Protein AF-A0A1I4IA47-F1 (afdb_monomer_lite)

Radius of gyration: 21.91 Å; chains: 1; bounding box: 51×60×51 Å

Secondary structure (DSSP, 8-state):
----HHHHHHHHHHHHHHHHHHHHHHHTTPPPPHHHHHHHHHHHHHHHHHHT--SSSHHHHHHHHHS---HHHHHHHHHHHHHHHTTSPPP-TTPPPEEEEEEE-SS-HHHHHHHHHHHGGGEEEEEEEESS--TT-EEEETTEEEEEEEGGG--TTS-SEEEEES-SS-HHHHHHHHHTTT--GGGEEEHHHHHSTT--HHHHHHHHHTT-EEEESSTHHHHHHHHTT----SS-SS-B--HHHHHHHHHS-HHHHT-SPPEEEEEEEETTTTEEEEEEEETTEEEE-TT-S-HHHHHHHHHHHHTT--TTSEEEEEE-S-HHHHHHHHTS--SEEEEEESS----TTEEE--TTTTT----HHHHHHHHHTTSS-SB-HHHHHHH----B--

pLDDT: mean 84.75, std 14.33, range [35.38, 98.62]

Sequence (394 aa):
MTIDNQFISNLVFQIFKLHYATENLLLSGQNVPIEYTNAIADAIELINETLNLQHTSDELILNLRSKPCSYALCSKIEYWEHNISAFLPAINKNCVKYKIALWIQGDDVQLAEFILNKISACIIDLIAISDTIDSQQSICINNMTVPFIPLNQLNSSMADYVILIKHDISYTESVKILEKKGFYEKNIISYKTICVPHFSFEKYKLLKESKLSILSLNCAGGIISHLFTLPFRSPFVNMFMNELDFLTLLEKNPMKSLSGELSLIDVGTNNNLGIDYPIFELNGFKIHMNHYSDFTYAKNKWYERMQRINWYNLLIIMYTDKKETLERFDKLPFAKKICFVPFESDLASAFSFNKNELSTTSKTWQVANSISMGKIALYDLWDILLYGKKTKLS

Structure (mmCIF, N/CA/C/O backbone):
data_AF-A0A1I4IA47-F1
#
_entry.id   AF-A0A1I4IA47-F1
#
loop_
_atom_site.group_PDB
_atom_site.id
_atom_site.type_symbol
_atom_site.label_atom_id
_atom_site.label_alt_id
_atom_site.label_comp_id
_atom_site.label_asym_id
_atom_site.label_entity_id
_atom_site.label_seq_id
_atom_site.pdbx_PDB_ins_code
_atom_site.Cartn_x
_atom_site.Cartn_y
_atom_site.Cartn_z
_atom_site.occupancy
_atom_site.B_iso_or_equiv
_atom_site.auth_seq_id
_atom_site.auth_comp_id
_atom_site.auth_asym_id
_atom_site.auth_atom_id
_atom_site.pdbx_PDB_model_num
ATOM 1 N N . MET A 1 1 ? 9.231 -37.526 -10.660 1.00 35.38 1 MET A N 1
ATOM 2 C CA . MET A 1 1 ? 8.543 -36.791 -9.584 1.00 35.38 1 MET A CA 1
ATOM 3 C C . MET A 1 1 ? 8.363 -35.380 -10.113 1.00 35.38 1 MET A C 1
ATOM 5 O O . MET A 1 1 ? 9.357 -34.704 -10.328 1.00 35.38 1 MET A O 1
ATOM 9 N N . THR A 1 2 ? 7.155 -35.005 -10.529 1.00 40.25 2 THR A N 1
ATOM 10 C CA . THR A 1 2 ? 6.871 -33.630 -10.964 1.00 40.25 2 THR A CA 1
ATOM 11 C C . THR A 1 2 ? 7.020 -32.740 -9.744 1.00 40.25 2 THR A C 1
ATOM 13 O O . THR A 1 2 ? 6.170 -32.776 -8.860 1.00 40.25 2 THR A O 1
ATOM 16 N N . ILE A 1 3 ? 8.141 -32.029 -9.671 1.00 51.78 3 ILE A N 1
ATOM 17 C CA . ILE A 1 3 ? 8.362 -30.953 -8.712 1.00 51.78 3 ILE A CA 1
ATOM 18 C C . ILE A 1 3 ? 7.166 -30.005 -8.838 1.00 51.78 3 ILE A C 1
ATOM 20 O O . ILE A 1 3 ? 6.826 -29.592 -9.952 1.00 51.78 3 ILE A O 1
ATOM 24 N N . ASP A 1 4 ? 6.480 -29.726 -7.728 1.00 63.34 4 ASP A N 1
ATOM 25 C CA . ASP A 1 4 ? 5.407 -28.736 -7.718 1.00 63.34 4 ASP A CA 1
ATOM 26 C C . ASP A 1 4 ? 6.042 -27.355 -7.897 1.00 63.34 4 ASP A C 1
ATOM 28 O O . ASP A 1 4 ? 6.454 -26.676 -6.958 1.00 63.34 4 ASP A O 1
ATOM 32 N N . ASN A 1 5 ? 6.184 -26.964 -9.158 1.00 57.88 5 ASN A N 1
ATOM 33 C CA . ASN A 1 5 ? 6.779 -25.699 -9.548 1.00 57.88 5 ASN A CA 1
ATOM 34 C C . ASN A 1 5 ? 6.058 -24.493 -8.922 1.00 57.88 5 ASN A C 1
ATOM 36 O O . ASN A 1 5 ? 6.670 -23.438 -8.750 1.00 57.88 5 ASN A O 1
ATOM 40 N N . GLN A 1 6 ? 4.778 -24.643 -8.562 1.00 54.78 6 GLN A N 1
ATOM 41 C CA . GLN A 1 6 ? 4.022 -23.608 -7.869 1.00 54.78 6 GLN A CA 1
ATOM 42 C C . GLN A 1 6 ? 4.493 -23.462 -6.417 1.00 54.78 6 GLN A C 1
ATOM 44 O O . GLN A 1 6 ? 4.662 -22.341 -5.938 1.00 54.78 6 GLN A O 1
ATOM 49 N N . PHE A 1 7 ? 4.768 -24.577 -5.737 1.00 63.16 7 PHE A N 1
ATOM 50 C CA . PHE A 1 7 ? 5.311 -24.596 -4.379 1.00 63.16 7 PHE A CA 1
ATOM 51 C C . PHE A 1 7 ? 6.688 -23.924 -4.302 1.00 63.16 7 PHE A C 1
ATOM 53 O O . PHE A 1 7 ? 6.888 -23.023 -3.486 1.00 63.16 7 PHE A O 1
ATOM 60 N N . ILE A 1 8 ? 7.609 -24.273 -5.207 1.00 63.28 8 ILE A N 1
ATOM 61 C CA . ILE A 1 8 ? 8.942 -23.647 -5.261 1.00 63.28 8 ILE A CA 1
ATOM 62 C C . ILE A 1 8 ? 8.834 -22.160 -5.582 1.00 63.28 8 ILE A C 1
ATOM 64 O O . ILE A 1 8 ? 9.455 -21.339 -4.908 1.00 63.28 8 ILE A O 1
ATOM 68 N N . SER A 1 9 ? 8.006 -21.792 -6.564 1.00 59.59 9 SER A N 1
ATOM 69 C CA . SER A 1 9 ? 7.782 -20.385 -6.895 1.00 59.59 9 SER A CA 1
ATOM 70 C C . SER A 1 9 ? 7.232 -19.595 -5.712 1.00 59.59 9 SER A C 1
ATOM 72 O O . SER A 1 9 ? 7.624 -18.444 -5.530 1.00 59.59 9 SER A O 1
ATOM 74 N N . ASN A 1 10 ? 6.348 -20.184 -4.907 1.00 60.59 10 ASN A N 1
ATOM 75 C CA . ASN A 1 10 ? 5.818 -19.546 -3.708 1.00 60.59 10 ASN A CA 1
ATOM 76 C C . ASN A 1 10 ? 6.897 -19.381 -2.631 1.00 60.59 10 ASN A C 1
ATOM 78 O O . ASN A 1 10 ? 6.961 -18.327 -2.000 1.00 60.59 10 ASN A O 1
ATOM 82 N N . LEU A 1 11 ? 7.758 -20.380 -2.436 1.00 64.12 11 LEU A N 1
ATOM 83 C CA . LEU A 1 11 ? 8.776 -20.350 -1.389 1.00 64.12 11 LEU A CA 1
ATOM 84 C C . LEU A 1 11 ? 9.928 -19.390 -1.716 1.00 64.12 11 LEU A C 1
ATOM 86 O O . LEU A 1 11 ? 10.286 -18.555 -0.887 1.00 64.12 11 LEU A O 1
ATOM 90 N N . VAL A 1 12 ? 10.419 -19.415 -2.960 1.00 64.50 12 VAL A N 1
ATOM 91 C CA . VAL A 1 12 ? 11.379 -18.428 -3.483 1.00 64.50 12 VAL A CA 1
ATOM 92 C C . VAL A 1 12 ? 10.823 -17.016 -3.294 1.00 64.50 12 VAL A C 1
ATOM 94 O O . VAL A 1 12 ? 11.512 -16.081 -2.896 1.00 64.50 12 VAL A O 1
ATOM 97 N N . PHE A 1 13 ? 9.522 -16.866 -3.509 1.00 61.19 13 PHE A N 1
ATOM 98 C CA . PHE A 1 13 ? 8.852 -15.596 -3.357 1.00 61.19 13 PHE A CA 1
ATOM 99 C C . PHE A 1 13 ? 8.704 -15.116 -1.899 1.00 61.19 13 PHE A C 1
ATOM 101 O O . PHE A 1 13 ? 8.722 -13.907 -1.651 1.00 61.19 13 PHE A O 1
ATOM 108 N N . GLN A 1 14 ? 8.605 -16.024 -0.925 1.00 64.75 14 GLN A N 1
ATOM 109 C CA . GLN A 1 14 ? 8.683 -15.666 0.498 1.00 64.75 14 GLN A CA 1
ATOM 110 C C . GLN A 1 14 ? 10.076 -15.168 0.881 1.00 64.75 14 GLN A C 1
ATOM 112 O O . GLN A 1 14 ? 10.184 -14.195 1.627 1.00 64.75 14 GLN A O 1
ATOM 117 N N . ILE A 1 15 ? 11.126 -15.779 0.326 1.00 71.44 15 ILE A N 1
ATOM 118 C CA . ILE A 1 15 ? 12.512 -15.350 0.550 1.00 71.44 15 ILE A CA 1
ATOM 119 C C . ILE A 1 15 ? 12.699 -13.918 0.060 1.00 71.44 15 ILE A C 1
ATOM 121 O O . ILE A 1 15 ? 13.050 -13.063 0.866 1.00 71.44 15 ILE A O 1
ATOM 125 N N . PHE A 1 16 ? 12.291 -13.617 -1.176 1.00 65.38 16 PHE A N 1
ATOM 126 C CA . PHE A 1 16 ? 12.326 -12.254 -1.716 1.00 65.38 16 PHE A CA 1
ATOM 127 C C . PHE A 1 16 ? 11.588 -11.242 -0.843 1.00 65.38 16 PHE A C 1
ATOM 129 O O . PHE A 1 16 ? 12.046 -10.120 -0.628 1.00 65.38 16 PHE A O 1
ATOM 136 N N . LYS A 1 17 ? 10.419 -11.623 -0.321 1.00 63.72 17 LYS A N 1
ATOM 137 C CA . LYS A 1 17 ? 9.630 -10.762 0.563 1.00 63.72 17 LYS A CA 1
ATOM 138 C C . LYS A 1 17 ? 10.356 -10.457 1.856 1.00 63.72 17 LYS A C 1
ATOM 140 O O . LYS A 1 17 ? 10.386 -9.296 2.256 1.00 63.72 17 LYS A O 1
ATOM 145 N N . LEU A 1 18 ? 10.911 -11.475 2.501 1.00 68.75 18 LEU A N 1
ATOM 146 C CA . LEU A 1 18 ? 11.653 -11.338 3.748 1.00 68.75 18 LEU A CA 1
ATOM 147 C C . LEU A 1 18 ? 12.981 -10.614 3.530 1.00 68.75 18 LEU A C 1
ATOM 149 O O . LEU A 1 18 ? 13.348 -9.773 4.350 1.00 68.75 18 LEU A O 1
ATOM 153 N N . HIS A 1 19 ? 13.654 -10.860 2.409 1.00 73.81 19 HIS A N 1
ATOM 154 C CA . HIS A 1 19 ? 14.885 -10.185 2.034 1.00 73.81 19 HIS A CA 1
ATOM 155 C C . HIS A 1 19 ? 14.634 -8.691 1.804 1.00 73.81 19 HIS A C 1
ATOM 157 O O . HIS A 1 19 ? 15.212 -7.840 2.478 1.00 73.81 19 HIS A O 1
ATOM 163 N N . TYR A 1 20 ? 13.652 -8.354 0.971 1.00 61.72 20 TYR A N 1
ATOM 164 C CA . TYR A 1 20 ? 13.230 -6.975 0.752 1.00 61.72 20 TYR A CA 1
ATOM 165 C C . TYR A 1 20 ? 12.754 -6.306 2.051 1.00 61.72 20 TYR A C 1
ATOM 167 O O . TYR A 1 20 ? 13.016 -5.133 2.328 1.00 61.72 20 TYR A O 1
ATOM 175 N N . ALA A 1 21 ? 12.042 -7.047 2.898 1.00 63.75 21 ALA A N 1
ATOM 176 C CA . ALA A 1 21 ? 11.586 -6.545 4.181 1.00 63.75 21 ALA A CA 1
ATOM 177 C C . ALA A 1 21 ? 12.734 -6.166 5.114 1.00 63.75 21 ALA A C 1
ATOM 179 O O . ALA A 1 21 ? 12.615 -5.176 5.839 1.00 63.75 21 ALA A O 1
ATOM 180 N N . THR A 1 22 ? 13.788 -6.971 5.070 1.00 67.56 22 THR A N 1
ATOM 181 C CA . THR A 1 22 ? 15.044 -6.821 5.788 1.00 67.56 22 THR A CA 1
ATOM 182 C C . THR A 1 22 ? 15.824 -5.609 5.276 1.00 67.56 22 THR A C 1
ATOM 184 O O . THR A 1 22 ? 16.192 -4.749 6.073 1.00 67.56 22 THR A O 1
ATOM 187 N N . GLU A 1 23 ? 15.952 -5.451 3.957 1.00 64.31 23 GLU A N 1
ATOM 188 C CA . GLU A 1 23 ? 16.615 -4.302 3.325 1.00 64.31 23 GLU A CA 1
ATOM 189 C C . GLU A 1 23 ? 15.935 -2.969 3.696 1.00 64.31 23 GLU A C 1
ATOM 191 O O . GLU A 1 23 ? 16.599 -2.020 4.104 1.00 64.31 23 GLU A O 1
ATOM 196 N N . ASN A 1 24 ? 14.597 -2.890 3.667 1.00 52.94 24 ASN A N 1
ATOM 197 C CA . ASN A 1 24 ? 13.899 -1.655 4.064 1.00 52.94 24 ASN A CA 1
ATOM 198 C C . ASN A 1 24 ? 14.074 -1.311 5.543 1.00 52.94 24 ASN A C 1
ATOM 200 O O . ASN A 1 24 ? 14.087 -0.132 5.889 1.00 52.94 24 ASN A O 1
ATOM 204 N N . LEU A 1 25 ? 14.154 -2.317 6.418 1.00 57.31 25 LEU A N 1
ATOM 205 C CA . LEU A 1 25 ? 14.406 -2.072 7.836 1.00 57.31 25 LEU A CA 1
ATOM 206 C C . LEU A 1 25 ? 15.793 -1.451 8.006 1.00 57.31 25 LEU A C 1
ATOM 208 O O . LEU A 1 25 ? 15.882 -0.379 8.602 1.00 57.31 25 LEU A O 1
ATOM 212 N N . LEU A 1 26 ? 16.812 -2.026 7.358 1.00 61.34 26 LEU A N 1
ATOM 213 C CA . LEU A 1 26 ? 18.170 -1.475 7.330 1.00 61.34 26 LEU A CA 1
ATOM 214 C C . LEU A 1 26 ? 18.205 -0.039 6.783 1.00 61.34 26 LEU A C 1
ATOM 216 O O . LEU A 1 26 ? 18.784 0.840 7.419 1.00 61.34 26 LEU A O 1
ATOM 220 N N . LEU A 1 27 ? 17.528 0.225 5.660 1.00 46.97 27 LEU A N 1
ATOM 221 C CA . LEU A 1 27 ? 17.436 1.562 5.054 1.00 46.97 27 LEU A CA 1
ATOM 222 C C . LEU A 1 27 ? 16.718 2.575 5.956 1.00 46.97 27 LEU A C 1
ATOM 224 O O . LEU A 1 27 ? 17.055 3.755 5.965 1.00 46.97 27 LEU A O 1
ATOM 228 N N . SER A 1 28 ? 15.732 2.122 6.730 1.00 49.50 28 SER A N 1
ATOM 229 C CA . SER A 1 28 ? 15.009 2.957 7.696 1.00 49.50 28 SER A CA 1
ATOM 230 C C . SER A 1 28 ? 15.729 3.119 9.042 1.00 49.50 28 SER A C 1
ATOM 232 O O . SER A 1 28 ? 15.148 3.677 9.972 1.00 49.50 28 SER A O 1
ATOM 234 N N . GLY A 1 29 ? 16.966 2.617 9.170 1.00 53.97 29 GLY A N 1
ATOM 235 C CA . GLY A 1 29 ? 17.733 2.634 10.419 1.00 53.97 29 GLY A CA 1
ATOM 236 C C . GLY A 1 29 ? 17.140 1.748 11.520 1.00 53.97 29 GLY A C 1
ATOM 237 O O . GLY A 1 29 ? 17.469 1.913 12.693 1.00 53.97 29 GLY A O 1
ATOM 238 N N . GLN A 1 30 ? 16.239 0.831 11.162 1.00 61.06 30 GLN A N 1
ATOM 239 C CA . GLN A 1 30 ? 15.591 -0.097 12.081 1.00 61.06 30 GLN A CA 1
ATOM 240 C C . GLN A 1 30 ? 16.371 -1.411 12.147 1.00 61.06 30 GLN A C 1
ATOM 242 O O . GLN A 1 30 ? 16.874 -1.910 11.140 1.00 61.06 30 GLN A O 1
ATOM 247 N N . ASN A 1 31 ? 16.426 -2.009 13.338 1.00 74.31 31 ASN A N 1
ATOM 248 C CA . ASN A 1 31 ? 16.996 -3.343 13.505 1.00 74.31 31 ASN A CA 1
ATOM 249 C C . ASN A 1 31 ? 16.161 -4.381 12.749 1.00 74.31 31 ASN A C 1
ATOM 251 O O . ASN A 1 31 ? 14.930 -4.379 12.816 1.00 74.31 31 ASN A O 1
ATOM 255 N N . VAL A 1 32 ? 16.847 -5.297 12.070 1.00 74.50 32 VAL A N 1
ATOM 256 C CA . VAL A 1 32 ? 16.224 -6.441 11.402 1.00 74.50 32 VAL A CA 1
ATOM 257 C C . VAL A 1 32 ? 15.961 -7.528 12.447 1.00 74.50 32 VAL A C 1
ATOM 259 O O . VAL A 1 32 ? 16.914 -7.970 13.093 1.00 74.50 32 VAL A O 1
ATOM 262 N N . PRO A 1 33 ? 14.706 -7.974 12.632 1.00 80.44 33 PRO A N 1
ATOM 263 C CA . PRO A 1 33 ? 14.400 -9.094 13.514 1.00 80.44 33 PRO A CA 1
ATOM 264 C C . PRO A 1 33 ? 15.097 -10.375 13.035 1.00 80.44 33 PRO A C 1
ATOM 266 O O . PRO A 1 33 ? 15.062 -10.687 11.844 1.00 80.44 33 PRO A O 1
ATOM 269 N N . ILE A 1 34 ? 15.714 -11.129 13.948 1.00 78.31 34 ILE A N 1
ATOM 270 C CA . ILE A 1 34 ? 16.440 -12.373 13.622 1.00 78.31 34 ILE A CA 1
ATOM 271 C C . ILE A 1 34 ? 15.513 -13.432 13.002 1.00 78.31 34 ILE A C 1
ATOM 273 O O . ILE A 1 34 ? 15.940 -14.278 12.224 1.00 78.31 34 ILE A O 1
ATOM 277 N N . GLU A 1 35 ? 14.212 -13.354 13.286 1.00 80.12 35 GLU A N 1
ATOM 278 C CA . GLU A 1 35 ? 13.185 -14.215 12.704 1.00 80.12 35 GLU A CA 1
ATOM 279 C C . GLU A 1 35 ? 13.128 -14.080 11.178 1.00 80.12 35 GLU A C 1
ATOM 281 O O . GLU A 1 35 ? 12.781 -15.036 10.495 1.00 80.12 35 GLU A O 1
ATOM 286 N N . TYR A 1 36 ? 13.497 -12.918 10.628 1.00 75.75 36 TYR A N 1
ATOM 287 C CA . TYR A 1 36 ? 13.479 -12.688 9.185 1.00 75.75 36 TYR A CA 1
ATOM 288 C C . TYR A 1 36 ? 14.626 -13.435 8.509 1.00 75.75 36 TYR A C 1
ATOM 290 O O . TYR A 1 36 ? 14.404 -14.101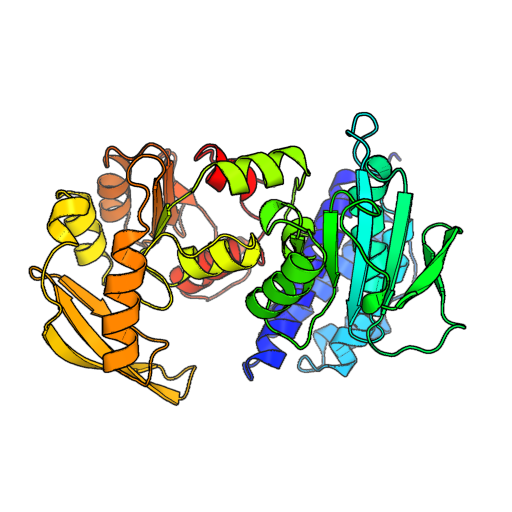 7.502 1.00 75.75 36 TYR A O 1
ATOM 298 N N . THR A 1 37 ? 15.837 -13.368 9.070 1.00 80.12 37 THR A N 1
ATOM 299 C CA . THR A 1 37 ? 16.993 -14.083 8.515 1.00 80.12 37 THR A CA 1
ATOM 300 C C . THR A 1 37 ? 16.869 -15.590 8.720 1.00 80.12 37 THR A C 1
ATOM 302 O O .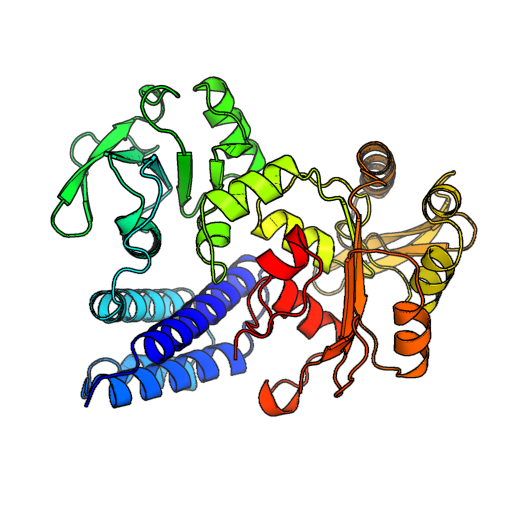 THR A 1 37 ? 17.218 -16.346 7.817 1.00 80.12 37 THR A O 1
ATOM 305 N N . ASN A 1 38 ? 16.285 -16.032 9.838 1.00 81.19 38 ASN A N 1
ATOM 306 C CA . ASN A 1 38 ? 15.969 -17.443 10.067 1.00 81.19 38 ASN A CA 1
ATOM 307 C C . ASN A 1 38 ? 14.926 -17.969 9.075 1.00 81.19 38 ASN A C 1
ATOM 309 O O . ASN A 1 38 ? 15.156 -19.002 8.460 1.00 81.19 38 ASN A O 1
ATOM 313 N N . ALA A 1 39 ? 13.834 -17.235 8.846 1.00 79.06 39 ALA A N 1
ATOM 314 C CA . ALA A 1 39 ? 12.815 -17.643 7.883 1.00 79.06 39 ALA A CA 1
ATOM 315 C C . ALA A 1 39 ? 13.350 -17.688 6.439 1.00 79.06 39 ALA A C 1
ATOM 317 O O . ALA A 1 39 ? 12.939 -18.544 5.657 1.00 79.06 39 ALA A O 1
ATOM 318 N N . ILE A 1 40 ? 14.296 -16.807 6.086 1.00 80.69 40 ILE A N 1
ATOM 319 C CA . ILE A 1 40 ? 15.018 -16.897 4.810 1.00 80.69 40 ILE A CA 1
ATOM 320 C C . ILE A 1 40 ? 15.866 -18.175 4.770 1.00 80.69 40 ILE A C 1
ATOM 322 O O . ILE A 1 40 ? 15.789 -18.908 3.792 1.00 80.69 40 ILE A O 1
ATOM 326 N N . ALA A 1 41 ? 16.630 -18.477 5.824 1.00 85.56 41 ALA A N 1
ATOM 327 C CA . ALA A 1 41 ? 17.460 -19.682 5.887 1.00 85.56 41 ALA A CA 1
ATOM 328 C C . ALA A 1 41 ? 16.635 -20.975 5.764 1.00 85.56 41 ALA A C 1
ATOM 330 O O . ALA A 1 41 ? 16.986 -21.842 4.967 1.00 85.56 41 ALA A O 1
ATOM 331 N N . ASP A 1 42 ? 15.521 -21.071 6.493 1.00 84.25 42 ASP A N 1
ATOM 332 C CA . ASP A 1 42 ? 14.629 -22.236 6.477 1.00 84.25 42 ASP A CA 1
ATOM 333 C C . ASP A 1 42 ? 14.021 -22.455 5.080 1.00 84.25 42 ASP A C 1
ATOM 335 O O . ASP A 1 42 ? 13.935 -23.578 4.582 1.00 84.25 42 ASP A O 1
ATOM 339 N N . ALA A 1 43 ? 13.628 -21.371 4.406 1.00 80.12 43 ALA A N 1
ATOM 340 C CA . ALA A 1 43 ? 13.104 -21.449 3.051 1.00 80.12 43 ALA A CA 1
ATOM 341 C C . ALA A 1 43 ? 14.193 -21.840 2.031 1.00 80.12 43 ALA A C 1
ATOM 343 O O . ALA A 1 43 ? 13.922 -22.616 1.114 1.00 80.12 43 ALA A O 1
ATOM 344 N N . ILE A 1 44 ? 15.428 -21.353 2.195 1.00 83.12 44 ILE A N 1
ATOM 345 C CA . ILE A 1 44 ? 16.568 -21.743 1.352 1.00 83.12 44 ILE A CA 1
ATOM 346 C C . ILE A 1 44 ? 16.851 -23.247 1.476 1.00 83.12 44 ILE A C 1
ATOM 348 O O . ILE A 1 44 ? 16.995 -23.923 0.456 1.00 83.12 44 ILE A O 1
ATOM 352 N N . GLU A 1 45 ? 16.896 -23.777 2.702 1.00 85.56 45 GLU A N 1
ATOM 353 C CA . GLU A 1 45 ? 17.088 -25.211 2.967 1.00 85.56 45 GLU A CA 1
ATOM 354 C C . GLU A 1 45 ? 16.015 -26.051 2.268 1.00 85.56 45 GLU A C 1
ATOM 356 O O . GLU A 1 45 ? 16.337 -26.964 1.506 1.00 85.56 45 GLU A O 1
ATOM 361 N N . LEU A 1 46 ? 14.742 -25.683 2.435 1.00 81.81 46 LEU A N 1
ATOM 362 C CA . LEU A 1 46 ? 13.627 -26.422 1.849 1.00 81.81 46 LEU A CA 1
ATOM 363 C C . LEU A 1 46 ? 13.651 -26.409 0.312 1.00 81.81 46 LEU A C 1
ATOM 365 O O . LEU A 1 46 ? 13.328 -27.411 -0.330 1.00 81.81 46 LEU A O 1
ATOM 369 N N . ILE A 1 47 ? 14.051 -25.295 -0.307 1.00 77.69 47 ILE A N 1
ATOM 370 C CA . ILE A 1 47 ? 14.214 -25.230 -1.764 1.00 77.69 47 ILE A CA 1
ATOM 371 C C . ILE A 1 47 ? 15.376 -26.099 -2.238 1.00 77.69 47 ILE A C 1
ATOM 373 O O . ILE A 1 47 ? 15.216 -26.811 -3.231 1.00 77.69 47 ILE A O 1
ATOM 377 N N . ASN A 1 48 ? 16.511 -26.085 -1.538 1.00 80.50 48 ASN A N 1
ATOM 378 C CA . ASN A 1 48 ? 17.639 -26.943 -1.886 1.00 80.50 48 ASN A CA 1
ATOM 379 C C . ASN A 1 48 ? 17.269 -28.425 -1.807 1.00 80.50 48 ASN A C 1
ATOM 381 O O . ASN A 1 48 ? 17.601 -29.178 -2.720 1.00 80.50 48 ASN A O 1
ATOM 385 N N . GLU A 1 49 ? 16.544 -28.837 -0.764 1.00 80.88 49 GLU A N 1
ATOM 386 C CA . GLU A 1 49 ? 16.028 -30.203 -0.637 1.00 80.88 49 GLU A CA 1
ATOM 387 C C . GLU A 1 49 ? 15.077 -30.552 -1.788 1.00 80.88 49 GLU A C 1
ATOM 389 O O . GLU A 1 49 ? 15.213 -31.600 -2.420 1.00 80.88 49 GLU A O 1
ATOM 394 N N . THR A 1 50 ? 14.149 -29.649 -2.116 1.00 73.69 50 THR A N 1
ATOM 395 C CA . THR A 1 50 ? 13.135 -29.884 -3.156 1.00 73.69 50 THR A CA 1
ATOM 396 C C . THR A 1 50 ? 13.746 -29.955 -4.563 1.00 73.69 50 THR A C 1
ATOM 398 O O . THR A 1 50 ? 13.304 -30.750 -5.393 1.00 73.69 50 THR A O 1
ATOM 401 N N . LEU A 1 51 ? 14.769 -29.141 -4.843 1.00 71.88 51 LEU A N 1
ATOM 402 C CA . LEU A 1 51 ? 15.489 -29.110 -6.124 1.00 71.88 51 LEU A CA 1
ATOM 403 C C . LEU A 1 51 ? 16.696 -30.056 -6.172 1.00 71.88 51 LEU A C 1
ATOM 405 O O . LEU A 1 51 ? 17.354 -30.151 -7.208 1.00 71.88 51 LEU A O 1
ATOM 409 N N . ASN A 1 52 ? 16.973 -30.775 -5.080 1.00 74.25 52 ASN A N 1
ATOM 410 C CA . ASN A 1 52 ? 18.123 -31.663 -4.922 1.00 74.25 52 ASN A CA 1
ATOM 411 C C . ASN A 1 52 ? 19.479 -30.951 -5.158 1.00 74.25 52 ASN A C 1
ATOM 413 O O . ASN A 1 52 ? 20.411 -31.517 -5.733 1.00 74.25 52 ASN A O 1
ATOM 417 N N . LEU A 1 53 ? 19.576 -29.689 -4.725 1.00 69.44 53 LEU A N 1
ATOM 418 C CA . LEU A 1 53 ? 20.769 -28.844 -4.815 1.00 69.44 53 LEU A CA 1
ATOM 419 C C . LEU A 1 53 ? 21.637 -29.063 -3.567 1.00 69.44 53 LEU A C 1
ATOM 421 O O . LEU A 1 53 ? 21.449 -28.417 -2.539 1.00 69.44 53 LEU A O 1
ATOM 425 N N . GLN A 1 54 ? 22.571 -30.013 -3.628 1.00 58.38 54 GLN A N 1
ATOM 426 C CA . GLN A 1 54 ? 23.460 -30.299 -2.498 1.00 58.38 54 GLN A CA 1
ATOM 427 C C . GLN A 1 54 ? 24.559 -29.227 -2.350 1.00 58.38 54 GLN A C 1
ATOM 429 O O . GLN A 1 54 ? 25.267 -28.920 -3.308 1.00 58.38 54 GLN A O 1
ATOM 434 N N . HIS A 1 55 ? 24.737 -28.716 -1.124 1.00 58.09 55 HIS A N 1
ATOM 435 C CA . HIS A 1 55 ? 25.894 -27.935 -0.644 1.00 58.09 55 HIS A CA 1
ATOM 436 C C . HIS A 1 55 ? 26.147 -26.541 -1.248 1.00 58.09 55 HIS A C 1
ATOM 438 O O . HIS A 1 55 ? 27.163 -25.916 -0.941 1.00 58.09 55 HIS A O 1
ATOM 444 N N . THR A 1 56 ? 25.247 -25.994 -2.069 1.00 59.84 56 THR A N 1
ATOM 445 C CA . THR A 1 56 ? 25.477 -24.700 -2.744 1.00 59.84 56 THR A CA 1
ATOM 446 C C . THR A 1 56 ? 25.207 -23.464 -1.879 1.00 59.84 56 THR A C 1
ATOM 448 O O . THR A 1 56 ? 25.585 -22.364 -2.274 1.00 59.84 56 THR A O 1
ATOM 451 N N . SER A 1 57 ? 24.582 -23.598 -0.701 1.00 74.94 57 SER A N 1
ATOM 452 C CA . SER A 1 57 ? 24.224 -22.444 0.147 1.00 74.94 57 SER A CA 1
ATOM 453 C C . SER A 1 57 ? 24.434 -22.640 1.652 1.00 74.94 57 SER A C 1
ATOM 455 O O . SER A 1 57 ? 23.936 -21.832 2.438 1.00 74.94 57 SER A O 1
ATOM 457 N N . ASP A 1 58 ? 25.189 -23.660 2.066 1.00 79.75 58 ASP A N 1
ATOM 458 C CA . ASP A 1 58 ? 25.423 -23.986 3.483 1.00 79.75 58 ASP A CA 1
ATOM 459 C C . ASP A 1 58 ? 26.073 -22.807 4.233 1.00 79.75 58 ASP A C 1
ATOM 461 O O . ASP A 1 58 ? 25.693 -22.475 5.356 1.00 79.75 58 ASP A O 1
ATOM 465 N N . GLU A 1 59 ? 26.997 -22.089 3.584 1.00 81.12 59 GLU A N 1
ATOM 466 C CA . GLU A 1 59 ? 27.628 -20.894 4.158 1.00 81.12 59 GLU A CA 1
ATOM 467 C C . GLU A 1 59 ? 26.644 -19.716 4.296 1.00 81.12 59 GLU A C 1
ATOM 469 O O . GLU A 1 59 ? 26.715 -18.943 5.255 1.00 81.12 59 GLU A O 1
ATOM 474 N N . LEU A 1 60 ? 25.716 -19.553 3.348 1.00 81.50 60 LEU A N 1
ATOM 475 C CA . LEU A 1 60 ? 24.689 -18.512 3.409 1.00 81.50 60 LEU A CA 1
ATOM 476 C C . LEU A 1 60 ? 23.710 -18.795 4.549 1.00 81.50 60 LEU A C 1
ATOM 478 O O . LEU A 1 60 ? 23.481 -17.917 5.378 1.00 81.50 60 LEU A O 1
ATOM 482 N N . ILE A 1 61 ? 23.207 -20.027 4.630 1.00 84.44 61 ILE A N 1
ATOM 483 C CA . ILE A 1 61 ? 22.341 -20.501 5.714 1.00 84.44 61 ILE A CA 1
ATOM 484 C C . ILE A 1 61 ? 23.018 -20.259 7.069 1.00 84.44 61 ILE A C 1
ATOM 486 O O . ILE A 1 61 ? 22.427 -19.664 7.972 1.00 84.44 61 ILE A O 1
ATOM 490 N N . LEU A 1 62 ? 24.292 -20.637 7.204 1.00 85.12 62 LEU A N 1
ATOM 491 C CA . LEU A 1 62 ? 25.041 -20.445 8.443 1.00 85.12 62 LEU A CA 1
ATOM 492 C C . LEU A 1 62 ? 25.178 -18.959 8.806 1.00 85.12 62 LEU A C 1
ATOM 494 O O . LEU A 1 62 ? 25.008 -18.584 9.967 1.00 85.12 62 LEU A O 1
ATOM 498 N N . ASN A 1 63 ? 25.452 -18.091 7.828 1.00 83.56 63 ASN A N 1
ATOM 499 C CA . ASN A 1 63 ? 25.531 -16.647 8.053 1.00 83.56 63 ASN A CA 1
ATOM 500 C C . ASN A 1 63 ? 24.168 -16.049 8.454 1.00 83.56 63 ASN A C 1
ATOM 502 O O . ASN A 1 63 ? 24.128 -15.215 9.356 1.00 83.56 63 ASN A O 1
ATOM 506 N N . LEU A 1 64 ? 23.069 -16.500 7.839 1.00 83.00 64 LEU A N 1
ATOM 507 C CA . LEU A 1 64 ? 21.701 -16.066 8.151 1.00 83.00 64 LEU A CA 1
ATOM 508 C C . LEU A 1 64 ? 21.270 -16.414 9.578 1.00 83.00 64 LEU A C 1
ATOM 510 O O . LEU A 1 64 ? 20.570 -15.628 10.217 1.00 83.00 64 LEU A O 1
ATOM 514 N N . ARG A 1 65 ? 21.718 -17.569 10.080 1.00 84.56 65 ARG A N 1
ATOM 515 C CA . ARG A 1 65 ? 21.402 -18.051 11.431 1.00 84.56 65 ARG A CA 1
ATOM 516 C C . ARG A 1 65 ? 22.300 -17.459 12.525 1.00 84.56 65 ARG A C 1
ATOM 518 O O . ARG A 1 65 ? 21.916 -17.464 13.690 1.00 84.56 65 ARG A O 1
ATOM 525 N N . SER A 1 66 ? 23.503 -16.983 12.186 1.00 78.44 66 SER A N 1
ATOM 526 C CA . SER A 1 66 ? 24.539 -16.635 13.180 1.00 78.44 66 SER A CA 1
ATOM 527 C C . SER A 1 66 ? 24.881 -15.150 13.290 1.00 78.44 66 SER A C 1
ATOM 529 O O . SER A 1 66 ? 25.490 -14.748 14.284 1.00 78.44 66 SER A O 1
ATOM 531 N N . LYS A 1 67 ? 24.528 -14.324 12.297 1.00 75.06 67 LYS A N 1
ATOM 532 C CA . LYS A 1 67 ? 24.923 -12.909 12.252 1.00 75.06 67 LYS A CA 1
ATOM 533 C C . LYS A 1 67 ? 23.706 -11.983 12.192 1.00 75.06 67 LYS A C 1
ATOM 535 O O . LYS A 1 67 ? 22.738 -12.306 11.507 1.00 75.06 67 LYS A O 1
ATOM 540 N N . PRO A 1 68 ? 23.759 -10.803 12.843 1.00 70.62 68 PRO A N 1
ATOM 541 C CA . PRO A 1 68 ? 22.781 -9.747 12.607 1.00 70.62 68 PRO A CA 1
ATOM 542 C C . PRO A 1 68 ? 22.744 -9.401 11.121 1.00 70.62 68 PRO A C 1
ATOM 544 O O . PRO A 1 68 ? 23.794 -9.360 10.465 1.00 70.62 68 PRO A O 1
ATOM 547 N N . CYS A 1 69 ? 21.551 -9.135 10.588 1.00 76.75 69 CYS A N 1
ATOM 548 C CA . CYS A 1 69 ? 21.461 -8.803 9.178 1.00 76.75 69 CYS A CA 1
ATOM 549 C C . CYS A 1 69 ? 22.215 -7.510 8.869 1.00 76.75 69 CYS A C 1
ATOM 551 O O . CYS A 1 69 ? 22.138 -6.524 9.599 1.00 76.75 69 CYS A O 1
ATOM 553 N N . SER A 1 70 ? 22.955 -7.538 7.768 1.00 75.69 70 SER A N 1
ATOM 554 C CA . SER A 1 70 ? 23.784 -6.444 7.279 1.00 75.69 70 SER A CA 1
ATOM 555 C C . SER A 1 70 ? 23.640 -6.350 5.768 1.00 75.69 70 SER A C 1
ATOM 557 O O . SER A 1 70 ? 23.221 -7.316 5.131 1.00 75.69 70 SER A O 1
ATOM 559 N N . TYR A 1 71 ? 24.054 -5.227 5.182 1.00 66.38 71 TYR A N 1
ATOM 560 C CA . TYR A 1 71 ? 24.096 -5.079 3.726 1.00 66.38 71 TYR A CA 1
ATOM 561 C C . TYR A 1 71 ? 24.903 -6.199 3.051 1.00 66.38 71 TYR A C 1
ATOM 563 O O . TYR A 1 71 ? 24.468 -6.748 2.049 1.00 66.38 71 TYR A O 1
ATOM 571 N N . ALA A 1 72 ? 26.015 -6.631 3.658 1.00 64.75 72 ALA A N 1
ATOM 572 C CA . ALA A 1 72 ? 26.810 -7.747 3.147 1.00 64.75 72 ALA A CA 1
ATOM 573 C C . ALA A 1 72 ? 26.059 -9.091 3.174 1.00 64.75 72 ALA A C 1
ATOM 575 O O . ALA A 1 72 ? 26.299 -9.946 2.325 1.00 64.75 72 ALA A O 1
ATOM 576 N N . LEU A 1 73 ? 25.168 -9.299 4.149 1.00 71.94 73 LEU A N 1
ATOM 577 C CA . LEU A 1 73 ? 24.329 -10.495 4.210 1.00 71.94 73 LEU A CA 1
ATOM 578 C C . LEU A 1 73 ? 23.198 -10.429 3.180 1.00 71.94 73 LEU A C 1
ATOM 580 O O . LEU A 1 73 ? 22.967 -11.425 2.506 1.00 71.94 73 LEU A O 1
ATOM 584 N N . CYS A 1 74 ? 22.568 -9.262 3.009 1.00 70.69 74 CYS A N 1
ATOM 585 C CA . CYS A 1 74 ? 21.586 -9.008 1.950 1.00 70.69 74 CYS A CA 1
ATOM 586 C C . CYS A 1 74 ? 22.151 -9.350 0.567 1.00 70.69 74 CYS A C 1
ATOM 588 O O . CYS A 1 74 ? 21.568 -10.159 -0.146 1.00 70.69 74 CYS A O 1
ATOM 590 N N . SER A 1 75 ? 23.362 -8.884 0.254 1.00 66.94 75 SER A N 1
ATOM 591 C CA . SER A 1 75 ? 24.018 -9.211 -1.018 1.00 66.94 75 SER A CA 1
ATOM 592 C C . SER A 1 75 ? 24.247 -10.715 -1.226 1.00 66.94 75 SER A C 1
ATOM 594 O O . SER A 1 75 ? 24.212 -11.199 -2.355 1.00 66.94 75 SER A O 1
ATOM 596 N N . LYS A 1 76 ? 24.461 -11.496 -0.155 1.00 72.69 76 LYS A N 1
ATOM 597 C CA . LYS A 1 76 ? 24.566 -12.962 -0.270 1.00 72.69 76 LYS A CA 1
ATOM 598 C C . LYS A 1 76 ? 23.204 -13.635 -0.492 1.00 72.69 76 LYS A C 1
ATOM 600 O O . LYS A 1 76 ? 23.158 -14.668 -1.155 1.00 72.69 76 LYS A O 1
ATOM 605 N N . ILE A 1 77 ? 22.119 -13.076 0.050 1.00 71.25 77 ILE A N 1
ATOM 606 C CA . ILE A 1 77 ? 20.748 -13.557 -0.191 1.00 71.25 77 ILE A CA 1
ATOM 607 C C . ILE A 1 77 ? 20.353 -13.279 -1.644 1.00 71.25 77 ILE A C 1
ATOM 609 O O . ILE A 1 77 ? 19.920 -14.200 -2.327 1.00 71.25 77 ILE A O 1
ATOM 613 N N . GLU A 1 78 ? 20.614 -12.063 -2.131 1.00 66.69 78 GLU A N 1
ATOM 614 C CA . GLU A 1 78 ? 20.490 -11.649 -3.542 1.00 66.69 78 GLU A CA 1
ATOM 615 C C . GLU A 1 78 ? 21.195 -12.641 -4.486 1.00 66.69 78 GLU A C 1
ATOM 617 O O . GLU A 1 78 ? 20.606 -13.153 -5.438 1.00 66.69 78 GLU A O 1
ATOM 622 N N . TYR A 1 79 ? 22.444 -13.000 -4.168 1.00 63.22 79 TYR A N 1
ATOM 623 C CA . TYR A 1 79 ? 23.213 -13.959 -4.963 1.00 63.22 79 TYR A CA 1
ATOM 624 C C . TYR A 1 79 ? 22.565 -15.352 -5.019 1.00 63.22 79 TYR A C 1
ATOM 626 O O . TYR A 1 79 ? 22.576 -16.023 -6.054 1.00 63.22 79 TYR A O 1
ATOM 634 N N . TRP A 1 80 ? 21.998 -15.822 -3.911 1.00 74.25 80 TRP A N 1
ATOM 635 C CA . TRP A 1 80 ? 21.305 -17.108 -3.883 1.00 74.25 80 TRP A CA 1
ATOM 636 C C . TRP A 1 80 ? 19.969 -17.058 -4.637 1.00 74.25 80 TRP A C 1
ATOM 638 O O . TRP A 1 80 ? 19.671 -17.953 -5.429 1.00 74.25 80 TRP A O 1
ATOM 648 N N . GLU A 1 81 ? 19.211 -15.977 -4.460 1.00 64.75 81 GLU A N 1
ATOM 649 C CA . GLU A 1 81 ? 17.967 -15.690 -5.176 1.00 64.75 81 GLU A CA 1
ATOM 650 C C . GLU A 1 81 ? 18.169 -15.691 -6.703 1.00 64.75 81 GLU A C 1
ATOM 652 O O . GLU A 1 81 ? 17.340 -16.211 -7.456 1.00 64.75 81 GLU A O 1
ATOM 657 N N . HIS A 1 82 ? 19.303 -15.169 -7.170 1.00 59.19 82 HIS A N 1
ATOM 658 C CA . HIS A 1 82 ? 19.688 -15.205 -8.577 1.00 59.19 82 HIS A CA 1
ATOM 659 C C . HIS A 1 82 ? 19.861 -16.645 -9.091 1.00 59.19 82 HIS A C 1
ATOM 661 O O . HIS A 1 82 ? 19.248 -17.022 -10.093 1.00 59.19 82 HIS A O 1
ATOM 667 N N . ASN A 1 83 ? 20.607 -17.486 -8.367 1.00 63.66 83 ASN A N 1
ATOM 668 C CA . ASN A 1 83 ? 20.868 -18.876 -8.765 1.00 63.66 83 ASN A CA 1
ATOM 669 C C . ASN A 1 83 ? 19.600 -19.743 -8.796 1.00 63.66 83 ASN A C 1
ATOM 671 O O . ASN A 1 83 ? 19.500 -20.675 -9.596 1.00 63.66 83 ASN A O 1
ATOM 675 N N . ILE A 1 84 ? 18.616 -19.430 -7.953 1.00 65.25 84 ILE A N 1
ATOM 676 C CA . ILE A 1 84 ? 17.384 -20.214 -7.858 1.00 65.25 84 ILE A CA 1
ATOM 677 C C . ILE A 1 84 ? 16.341 -19.836 -8.913 1.00 65.25 84 ILE A C 1
ATOM 679 O O . ILE A 1 84 ? 15.499 -20.655 -9.289 1.00 65.25 84 ILE A O 1
ATOM 683 N N . SER A 1 85 ? 16.418 -18.611 -9.440 1.00 55.03 85 SER A N 1
ATOM 684 C CA . SER A 1 85 ? 15.479 -18.085 -10.434 1.00 55.03 85 SER A CA 1
ATOM 685 C C . SER A 1 85 ? 15.484 -18.864 -11.759 1.00 55.03 85 SER A C 1
ATOM 687 O O . SER A 1 85 ? 14.444 -18.955 -12.412 1.00 55.03 85 SER A O 1
ATOM 689 N N . ALA A 1 86 ? 16.606 -19.510 -12.104 1.00 55.28 86 ALA A N 1
ATOM 690 C CA . ALA A 1 86 ? 16.747 -20.379 -13.276 1.00 55.28 86 ALA A CA 1
ATOM 691 C C . ALA A 1 86 ? 15.843 -21.629 -13.233 1.00 55.28 86 ALA A C 1
ATOM 693 O O . ALA A 1 86 ? 15.599 -22.255 -14.265 1.00 55.28 86 ALA A O 1
ATOM 694 N N . PHE A 1 87 ? 15.329 -21.987 -12.052 1.00 53.03 87 PHE A N 1
ATOM 695 C CA . PHE A 1 87 ? 14.474 -23.156 -11.839 1.00 53.03 87 PHE A CA 1
ATOM 696 C C . PHE A 1 87 ? 12.972 -22.817 -11.813 1.00 53.03 87 PHE A C 1
ATOM 698 O O . PHE A 1 87 ? 12.144 -23.722 -11.700 1.00 53.03 87 PHE A O 1
ATOM 705 N N . LEU A 1 88 ? 12.590 -21.538 -11.939 1.00 53.31 88 LEU A N 1
ATOM 706 C CA . LEU A 1 88 ? 11.188 -21.112 -11.954 1.00 53.31 88 LEU A CA 1
ATOM 707 C C . LEU A 1 88 ? 10.599 -21.195 -13.375 1.00 53.31 88 LEU A C 1
ATOM 709 O O . LEU A 1 88 ? 11.113 -20.545 -14.286 1.00 53.31 88 LEU A O 1
ATOM 713 N N . PRO A 1 89 ? 9.497 -21.931 -13.614 1.00 43.78 89 PRO A N 1
ATOM 714 C CA . PRO A 1 89 ? 8.857 -21.910 -14.923 1.00 43.78 89 PRO A CA 1
ATOM 715 C C . PRO A 1 89 ? 8.152 -20.578 -15.195 1.00 43.78 89 PRO A C 1
ATOM 717 O O . PRO A 1 89 ? 7.498 -20.000 -14.327 1.00 43.78 89 PRO A O 1
ATOM 720 N N . ALA A 1 90 ? 8.228 -20.134 -16.450 1.00 45.75 90 ALA A N 1
ATOM 721 C CA . ALA A 1 90 ? 7.526 -18.958 -16.951 1.00 45.75 90 ALA A CA 1
ATOM 722 C C . ALA A 1 90 ? 6.002 -19.088 -16.757 1.00 45.75 90 ALA A C 1
ATOM 724 O O . ALA A 1 90 ? 5.354 -19.969 -17.333 1.00 45.75 90 ALA A O 1
ATOM 725 N N . ILE A 1 91 ? 5.419 -18.189 -15.963 1.00 44.00 91 ILE A N 1
ATOM 726 C CA . ILE A 1 91 ? 3.973 -18.105 -15.741 1.00 44.00 91 ILE A CA 1
ATOM 727 C C . ILE A 1 91 ? 3.334 -17.300 -16.891 1.00 44.00 91 ILE A C 1
ATOM 729 O O . ILE A 1 91 ? 3.823 -16.238 -17.264 1.00 44.00 91 ILE A O 1
ATOM 733 N N . ASN A 1 92 ? 2.204 -17.805 -17.406 1.00 43.84 92 ASN A N 1
ATOM 734 C CA . ASN A 1 92 ? 1.267 -17.212 -18.382 1.00 43.84 92 ASN A CA 1
ATOM 735 C C . ASN A 1 92 ? 1.600 -17.265 -19.888 1.00 43.84 92 ASN A C 1
ATOM 737 O O . ASN A 1 92 ? 2.015 -16.286 -20.495 1.00 43.84 92 ASN A O 1
ATOM 741 N N . LYS A 1 93 ? 1.220 -18.365 -20.558 1.00 44.97 93 LYS A N 1
ATOM 742 C CA . LYS A 1 93 ? 1.260 -18.490 -22.034 1.00 44.97 93 LYS A CA 1
ATOM 743 C C . LYS A 1 93 ? 0.234 -17.624 -22.802 1.00 44.97 93 LYS A C 1
ATOM 745 O O . LYS A 1 93 ? 0.407 -17.454 -24.002 1.00 44.97 93 LYS A O 1
ATOM 750 N N . ASN A 1 94 ? -0.771 -17.036 -22.137 1.00 54.41 94 ASN A N 1
ATOM 751 C CA . ASN A 1 94 ? -1.816 -16.193 -22.752 1.00 54.41 94 ASN A CA 1
ATOM 752 C C . ASN A 1 94 ? -1.792 -14.746 -22.219 1.00 54.41 94 ASN A C 1
ATOM 754 O O . ASN A 1 94 ? -2.807 -14.239 -21.749 1.00 54.41 94 ASN A O 1
ATOM 758 N N . CYS A 1 95 ? -0.631 -14.089 -22.243 1.00 66.50 95 CYS A N 1
ATOM 759 C CA . CYS A 1 95 ? -0.512 -12.691 -21.824 1.00 66.50 95 CYS A CA 1
ATOM 760 C C . CYS A 1 95 ? -0.550 -11.732 -23.021 1.00 66.50 95 CYS A C 1
ATOM 762 O O . CYS A 1 95 ? 0.076 -11.997 -24.052 1.00 66.50 95 CYS A O 1
ATOM 764 N N . VAL A 1 96 ? -1.228 -10.589 -22.862 1.00 84.94 96 VAL A N 1
ATOM 765 C CA . VAL A 1 96 ? -1.040 -9.432 -23.749 1.00 84.94 96 VAL A CA 1
ATOM 766 C C . VAL A 1 96 ? 0.437 -9.042 -23.729 1.00 84.94 96 VAL A C 1
ATOM 768 O O . VAL A 1 96 ? 1.074 -9.031 -22.675 1.00 84.94 96 VAL A O 1
ATOM 771 N N . LYS A 1 97 ? 0.991 -8.760 -24.907 1.00 90.38 97 LYS A N 1
ATOM 772 C CA . LYS A 1 97 ? 2.398 -8.408 -25.053 1.00 90.38 97 LYS A CA 1
ATOM 773 C C . LYS A 1 97 ? 2.605 -6.895 -24.998 1.00 90.38 97 LYS A C 1
ATOM 775 O O . LYS A 1 97 ? 1.831 -6.158 -25.600 1.00 90.38 97 LYS A O 1
ATOM 780 N N . TYR A 1 98 ? 3.673 -6.465 -24.334 1.00 94.38 98 TYR A N 1
ATOM 781 C CA . TYR A 1 98 ? 4.022 -5.066 -24.104 1.00 94.38 98 TYR A CA 1
ATOM 782 C C . TYR A 1 98 ? 5.486 -4.791 -24.440 1.00 94.38 98 TYR A C 1
ATOM 784 O O . TYR A 1 98 ? 6.361 -5.637 -24.224 1.00 94.38 98 TYR A O 1
ATOM 792 N N . LYS A 1 99 ? 5.747 -3.590 -24.951 1.00 95.25 99 LYS A N 1
ATOM 793 C CA . LYS A 1 99 ? 7.084 -3.008 -25.017 1.00 95.25 99 LYS A CA 1
ATOM 794 C C . LYS A 1 99 ? 7.440 -2.463 -23.639 1.00 95.25 99 LYS A C 1
ATOM 796 O O . LYS A 1 99 ? 6.693 -1.655 -23.083 1.00 95.25 99 LYS A O 1
ATOM 801 N N . ILE A 1 100 ? 8.561 -2.893 -23.082 1.00 94.94 100 ILE A N 1
ATOM 802 C CA . ILE A 1 100 ? 8.978 -2.532 -21.730 1.00 94.94 100 ILE A CA 1
ATOM 803 C C . ILE A 1 100 ? 10.252 -1.697 -21.796 1.00 94.94 100 ILE A C 1
ATOM 805 O O . ILE A 1 100 ? 11.229 -2.077 -22.433 1.00 94.94 100 ILE A O 1
ATOM 809 N N . ALA A 1 101 ? 10.254 -0.573 -21.092 1.00 94.31 101 ALA A N 1
ATOM 810 C CA . ALA A 1 101 ? 11.465 0.154 -20.763 1.00 94.31 101 ALA A CA 1
ATOM 811 C C . ALA A 1 101 ? 11.830 -0.135 -19.307 1.00 94.31 101 ALA A C 1
ATOM 813 O O . ALA A 1 101 ? 11.013 0.046 -18.406 1.00 94.31 101 ALA A O 1
ATOM 814 N N . LEU A 1 102 ? 13.050 -0.587 -19.068 1.00 91.81 102 LEU A N 1
ATOM 815 C CA . LEU A 1 102 ? 13.565 -0.862 -17.742 1.00 91.81 102 LEU A CA 1
ATOM 816 C C . LEU A 1 102 ? 14.507 0.265 -17.343 1.00 91.81 102 LEU A C 1
ATOM 818 O O . LEU A 1 102 ? 15.591 0.393 -17.906 1.00 91.81 102 LEU A O 1
ATOM 822 N N . TRP A 1 103 ? 14.085 1.098 -16.399 1.00 90.44 103 TRP A N 1
ATOM 823 C CA . TRP A 1 103 ? 14.926 2.161 -15.872 1.00 90.44 103 TRP A CA 1
ATOM 824 C C . TRP A 1 103 ? 15.597 1.676 -14.598 1.00 90.44 103 TRP A C 1
ATOM 826 O O . TRP A 1 103 ? 14.928 1.405 -13.602 1.00 90.44 103 TRP A O 1
ATOM 836 N N . ILE A 1 104 ? 16.916 1.516 -14.673 1.00 82.12 104 ILE A N 1
ATOM 837 C CA . ILE A 1 104 ? 17.737 0.990 -13.588 1.00 82.12 104 ILE A CA 1
ATOM 838 C C . ILE A 1 104 ? 18.629 2.119 -13.098 1.00 82.12 104 ILE A C 1
ATOM 840 O O . ILE A 1 104 ? 19.321 2.761 -13.890 1.00 82.12 104 ILE A O 1
ATOM 844 N N . GLN A 1 105 ? 18.600 2.361 -11.792 1.00 71.75 105 GLN A N 1
ATOM 845 C CA . GLN A 1 105 ? 19.579 3.199 -11.113 1.00 71.75 105 GLN A CA 1
ATOM 846 C C . GLN A 1 105 ? 20.481 2.292 -10.266 1.00 71.75 105 GLN A C 1
ATOM 848 O O . GLN A 1 105 ? 19.996 1.491 -9.471 1.00 71.75 105 GLN A O 1
ATOM 853 N N . GLY A 1 106 ? 21.796 2.382 -10.479 1.00 65.50 106 GLY A N 1
ATOM 854 C CA . GLY A 1 106 ? 22.787 1.492 -9.865 1.00 65.50 106 GLY A CA 1
ATOM 855 C C . GLY A 1 106 ? 22.981 0.161 -10.604 1.00 65.50 106 GLY A C 1
ATOM 856 O O . GLY A 1 106 ? 22.525 -0.011 -11.732 1.00 65.50 106 GLY A O 1
ATOM 857 N N . ASP A 1 107 ? 23.657 -0.783 -9.946 1.00 59.78 107 ASP A N 1
ATOM 858 C CA . ASP A 1 107 ? 24.166 -2.020 -10.565 1.00 59.78 107 ASP A CA 1
ATOM 859 C C . ASP A 1 107 ? 23.293 -3.265 -10.287 1.00 59.78 107 ASP A C 1
ATOM 861 O O . ASP A 1 107 ? 23.761 -4.399 -10.391 1.00 59.78 107 ASP A O 1
ATOM 865 N N . ASP A 1 108 ? 22.015 -3.090 -9.923 1.00 68.38 108 ASP A N 1
ATOM 866 C CA . ASP A 1 108 ? 21.132 -4.194 -9.499 1.00 68.38 108 ASP A CA 1
ATOM 867 C C . ASP A 1 108 ? 20.502 -4.955 -10.685 1.00 68.38 108 ASP A C 1
ATOM 869 O O . ASP A 1 108 ? 19.284 -5.031 -10.886 1.00 68.38 108 ASP A O 1
ATOM 873 N N . VAL A 1 109 ? 21.381 -5.501 -11.524 1.00 69.25 109 VAL A N 1
ATOM 874 C CA . VAL A 1 109 ? 21.043 -6.275 -12.726 1.00 69.25 109 VAL A CA 1
ATOM 875 C C . VAL A 1 109 ? 20.281 -7.560 -12.377 1.00 69.25 109 VAL A C 1
ATOM 877 O O . VAL A 1 109 ? 19.408 -7.993 -13.127 1.00 69.25 109 VAL A O 1
ATOM 880 N N . GLN A 1 110 ? 20.543 -8.145 -11.209 1.00 69.31 110 GLN A N 1
ATOM 881 C CA . GLN A 1 110 ? 19.891 -9.381 -10.769 1.00 69.31 110 GLN A CA 1
ATOM 882 C C . GLN A 1 110 ? 18.414 -9.156 -10.440 1.00 69.31 110 GLN A C 1
ATOM 884 O O . GLN A 1 110 ? 17.551 -9.925 -10.873 1.00 69.31 110 GLN A O 1
ATOM 889 N N . LEU A 1 111 ? 18.092 -8.066 -9.735 1.00 74.75 111 LEU A N 1
ATOM 890 C CA . LEU A 1 111 ? 16.705 -7.680 -9.502 1.00 74.75 111 LEU A CA 1
ATOM 891 C C . LEU A 1 111 ? 15.975 -7.421 -10.825 1.00 74.75 111 LEU A C 1
ATOM 893 O O . LEU A 1 111 ? 14.833 -7.850 -11.001 1.00 74.75 111 LEU A O 1
ATOM 897 N N . ALA A 1 112 ? 16.634 -6.756 -11.774 1.00 78.19 112 ALA A N 1
ATOM 898 C CA . ALA A 1 112 ? 16.109 -6.553 -13.119 1.00 78.19 112 ALA A CA 1
ATOM 899 C C . ALA A 1 112 ? 15.756 -7.879 -13.819 1.00 78.19 112 ALA A C 1
ATOM 901 O O . ALA A 1 112 ? 14.628 -8.036 -14.294 1.00 78.19 112 ALA A O 1
ATOM 902 N N . GLU A 1 113 ? 16.668 -8.851 -13.838 1.00 75.56 113 GLU A N 1
ATOM 903 C CA . GLU A 1 113 ? 16.429 -10.180 -14.414 1.00 75.56 113 GLU A CA 1
ATOM 904 C C . GLU A 1 113 ? 15.256 -10.904 -13.750 1.00 75.56 113 GLU A C 1
ATOM 906 O O . GLU A 1 113 ? 14.378 -11.426 -14.441 1.00 75.56 113 GLU A O 1
ATOM 911 N N . PHE A 1 114 ? 15.188 -10.893 -12.417 1.00 76.00 114 PHE A N 1
ATOM 912 C CA . PHE A 1 114 ? 14.090 -11.511 -11.676 1.00 76.00 114 PHE A CA 1
ATOM 913 C C . PHE A 1 114 ? 12.728 -10.927 -12.071 1.00 76.00 114 PHE A C 1
ATOM 915 O O . PHE A 1 114 ? 11.770 -11.659 -12.351 1.00 76.00 114 PHE A O 1
ATOM 922 N N . ILE A 1 115 ? 12.642 -9.596 -12.123 1.00 82.50 115 ILE A N 1
ATOM 923 C CA . ILE A 1 115 ? 11.420 -8.890 -12.506 1.00 82.50 115 ILE A CA 1
ATOM 924 C C . ILE A 1 115 ? 11.025 -9.251 -13.931 1.00 82.50 115 ILE A C 1
ATOM 926 O O . ILE A 1 115 ? 9.862 -9.570 -14.177 1.00 82.50 115 ILE A O 1
ATOM 930 N N . LEU A 1 116 ? 11.983 -9.256 -14.856 1.00 82.12 116 LEU A N 1
ATOM 931 C CA . LEU A 1 116 ? 11.733 -9.602 -16.249 1.00 82.12 116 LEU A CA 1
ATOM 932 C C . LEU A 1 116 ? 11.322 -11.062 -16.416 1.00 82.12 116 LEU A C 1
ATOM 934 O O . LEU A 1 116 ? 10.417 -11.330 -17.199 1.00 82.12 116 LEU A O 1
ATOM 938 N N . ASN A 1 117 ? 11.882 -11.995 -15.647 1.00 78.31 117 ASN A N 1
ATOM 939 C CA . ASN A 1 117 ? 11.466 -13.396 -15.669 1.00 78.31 117 ASN A CA 1
ATOM 940 C C . ASN A 1 117 ? 9.997 -13.561 -15.267 1.00 78.31 117 ASN A C 1
ATOM 942 O O . ASN A 1 117 ? 9.255 -14.265 -15.961 1.00 78.31 117 ASN A O 1
ATOM 946 N N . LYS A 1 118 ? 9.537 -12.833 -14.238 1.00 78.81 118 LYS A N 1
ATOM 947 C CA . LYS A 1 118 ? 8.125 -12.828 -13.812 1.00 78.81 118 LYS A CA 1
ATOM 948 C C . LYS A 1 118 ? 7.149 -12.373 -14.891 1.00 78.81 118 LYS A C 1
ATOM 950 O O . LYS A 1 118 ? 6.011 -12.836 -14.911 1.00 78.81 118 LYS A O 1
ATOM 955 N N . ILE A 1 119 ? 7.571 -11.455 -15.755 1.00 85.81 119 ILE A N 1
ATOM 956 C CA . ILE A 1 119 ? 6.715 -10.879 -16.799 1.00 85.81 119 ILE A CA 1
ATOM 957 C C . ILE A 1 119 ? 7.139 -11.286 -18.210 1.00 85.81 119 ILE A C 1
ATOM 959 O O . ILE A 1 119 ? 6.593 -10.760 -19.174 1.00 85.81 119 ILE A O 1
ATOM 963 N N . SER A 1 120 ? 8.084 -12.217 -18.349 1.00 83.62 120 SER A N 1
ATOM 964 C CA . SER A 1 120 ? 8.744 -12.571 -19.615 1.00 83.62 120 SER A CA 1
ATOM 965 C C . SER A 1 120 ? 7.743 -12.954 -20.700 1.00 83.62 120 SER A C 1
ATOM 967 O O . SER A 1 120 ? 7.837 -12.523 -21.850 1.00 83.62 120 SER A O 1
ATOM 969 N N . ALA A 1 121 ? 6.698 -13.683 -20.313 1.00 82.00 121 ALA A N 1
ATOM 970 C CA . ALA A 1 121 ? 5.632 -14.083 -21.212 1.00 82.00 121 ALA A CA 1
ATOM 971 C C . ALA A 1 121 ? 4.757 -12.914 -21.708 1.00 82.00 121 ALA A C 1
ATOM 973 O O . ALA A 1 121 ? 4.003 -13.094 -22.661 1.00 82.00 121 ALA A O 1
ATOM 974 N N . CYS A 1 122 ? 4.888 -11.718 -21.140 1.00 88.19 122 CYS A N 1
ATOM 975 C CA . CYS A 1 122 ? 4.198 -10.493 -21.539 1.00 88.19 122 CYS A CA 1
ATOM 976 C C . CYS A 1 122 ? 5.115 -9.497 -22.275 1.00 88.19 122 CYS A C 1
ATOM 978 O O . CYS A 1 122 ? 4.654 -8.421 -22.634 1.00 88.19 122 CYS A O 1
ATOM 980 N N . ILE A 1 123 ? 6.3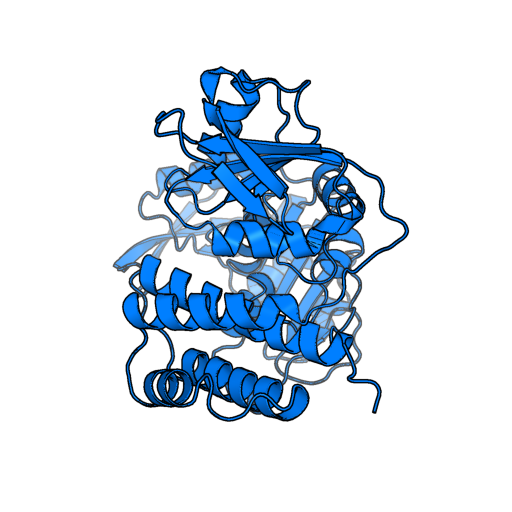92 -9.810 -22.516 1.00 88.75 123 ILE A N 1
ATOM 981 C CA . ILE A 1 123 ? 7.324 -8.904 -23.208 1.00 88.75 123 ILE A CA 1
ATOM 982 C C . ILE A 1 123 ? 7.310 -9.202 -24.717 1.00 88.75 123 ILE A C 1
ATOM 984 O O . ILE A 1 123 ? 7.372 -10.368 -25.117 1.00 88.75 123 ILE A O 1
ATOM 988 N N . ILE A 1 124 ? 7.201 -8.160 -25.553 1.00 91.00 124 ILE A N 1
ATOM 989 C CA . ILE A 1 124 ? 7.490 -8.224 -27.007 1.00 91.00 124 ILE A CA 1
ATOM 990 C C . ILE A 1 124 ? 8.755 -7.459 -27.386 1.00 91.00 124 ILE A C 1
ATOM 992 O O . ILE A 1 124 ? 9.410 -7.827 -28.354 1.00 91.00 124 ILE A O 1
ATOM 996 N N . ASP A 1 125 ? 9.093 -6.419 -26.630 1.00 90.38 125 ASP A N 1
ATOM 997 C CA . ASP A 1 125 ? 10.278 -5.596 -26.850 1.00 90.38 125 ASP A CA 1
ATOM 998 C C . ASP A 1 125 ? 10.783 -5.076 -25.502 1.00 90.38 125 ASP A C 1
ATOM 1000 O O . ASP A 1 125 ? 9.979 -4.852 -24.589 1.00 90.38 125 ASP A O 1
ATOM 1004 N N . LEU A 1 126 ? 12.096 -4.908 -25.366 1.00 90.88 126 LEU A N 1
ATOM 1005 C CA . LEU A 1 126 ? 12.741 -4.524 -24.115 1.00 90.88 126 LEU A CA 1
ATOM 1006 C C . LEU A 1 126 ? 13.895 -3.558 -24.372 1.00 90.88 126 LEU A C 1
ATOM 1008 O O . LEU A 1 126 ? 14.801 -3.844 -25.149 1.00 90.88 126 LEU A O 1
ATOM 1012 N N . ILE A 1 127 ? 13.884 -2.439 -23.652 1.00 91.31 127 ILE A N 1
ATOM 1013 C CA . ILE A 1 127 ? 14.935 -1.420 -23.683 1.00 91.31 127 ILE A CA 1
ATOM 1014 C C . ILE A 1 127 ? 15.404 -1.165 -22.252 1.00 91.31 127 ILE A C 1
ATOM 1016 O O . ILE A 1 127 ? 14.576 -1.031 -21.353 1.00 91.31 127 ILE A O 1
ATOM 1020 N N . ALA A 1 128 ? 16.714 -1.059 -22.035 1.00 89.44 128 ALA A N 1
ATOM 1021 C CA . ALA A 1 128 ? 17.288 -0.682 -20.747 1.00 89.44 128 ALA A CA 1
ATOM 1022 C C . ALA A 1 128 ? 17.689 0.801 -20.755 1.00 89.44 128 ALA A C 1
ATOM 1024 O O . ALA A 1 128 ? 18.223 1.301 -21.744 1.00 89.44 128 ALA A O 1
ATOM 1025 N N . ILE A 1 129 ? 17.430 1.515 -19.662 1.00 88.06 129 ILE A N 1
ATOM 1026 C CA . ILE A 1 129 ? 17.752 2.935 -19.493 1.00 88.06 129 ILE A CA 1
ATOM 1027 C C . ILE A 1 129 ? 18.727 3.087 -18.330 1.00 88.06 129 ILE A C 1
ATOM 1029 O O . ILE A 1 129 ? 18.479 2.539 -17.255 1.00 88.06 129 ILE A O 1
ATOM 1033 N N . SER A 1 130 ? 19.789 3.866 -18.544 1.00 76.88 130 SER A N 1
ATOM 1034 C CA . SER A 1 130 ? 20.757 4.251 -17.511 1.00 76.88 130 SER A CA 1
ATOM 1035 C C . SER A 1 130 ? 20.898 5.775 -17.428 1.00 76.88 130 SER A C 1
ATOM 1037 O O . SER A 1 130 ? 20.810 6.484 -18.440 1.00 76.88 130 SER A O 1
ATOM 1039 N N . ASP A 1 131 ? 21.116 6.269 -16.208 1.00 69.94 131 ASP A N 1
ATOM 1040 C CA . ASP A 1 131 ? 21.377 7.683 -15.910 1.00 69.94 131 ASP A CA 1
ATOM 1041 C C . ASP A 1 131 ? 22.858 8.047 -16.077 1.00 69.94 131 ASP A C 1
ATOM 1043 O O . ASP A 1 131 ? 23.194 9.191 -16.394 1.00 69.94 131 ASP A O 1
ATOM 1047 N N . THR A 1 132 ? 23.750 7.070 -15.902 1.00 59.12 132 THR A N 1
ATOM 1048 C CA . THR A 1 132 ? 25.197 7.215 -16.058 1.00 59.12 132 THR A CA 1
ATOM 1049 C C . THR A 1 132 ? 25.559 6.757 -17.460 1.00 59.12 132 THR A C 1
ATOM 1051 O O . THR A 1 132 ? 25.765 5.574 -17.718 1.00 59.12 132 THR A O 1
ATOM 1054 N N . ILE A 1 133 ? 25.550 7.692 -18.405 1.00 49.78 133 ILE A N 1
ATOM 1055 C CA . ILE A 1 133 ? 25.917 7.420 -19.793 1.00 49.78 133 ILE A CA 1
ATOM 1056 C C . ILE A 1 133 ? 27.359 6.904 -19.823 1.00 49.78 133 ILE A C 1
ATOM 1058 O O . ILE A 1 133 ? 28.296 7.693 -19.753 1.00 49.78 133 ILE A O 1
ATOM 1062 N N . ASP A 1 134 ? 27.517 5.595 -19.996 1.00 49.78 134 ASP A N 1
ATOM 1063 C CA . ASP A 1 134 ? 28.665 5.032 -20.686 1.00 49.78 134 ASP A CA 1
ATOM 1064 C C . ASP A 1 134 ? 28.156 4.008 -21.704 1.00 49.78 134 ASP A C 1
ATOM 1066 O O . ASP A 1 134 ? 27.579 2.970 -21.379 1.00 49.78 134 ASP A O 1
ATOM 1070 N N . SER A 1 135 ? 28.295 4.369 -22.977 1.00 46.31 135 SER A N 1
ATOM 1071 C CA . SER A 1 135 ? 27.670 3.754 -24.161 1.00 46.31 135 SER A CA 1
ATOM 1072 C C . SER A 1 135 ? 28.060 2.293 -24.465 1.00 46.31 135 SER A C 1
ATOM 1074 O O . SER A 1 135 ? 27.779 1.803 -25.556 1.00 46.31 135 SER A O 1
ATOM 1076 N N . GLN A 1 136 ? 28.720 1.597 -23.534 1.00 49.50 136 GLN A N 1
ATOM 1077 C CA . GLN A 1 136 ? 29.221 0.229 -23.710 1.00 49.50 136 GLN A CA 1
ATOM 1078 C C . GLN A 1 136 ? 28.565 -0.815 -22.800 1.00 49.50 136 GLN A C 1
ATOM 1080 O O . GLN A 1 136 ? 28.883 -1.998 -22.911 1.00 49.50 136 GLN A O 1
ATOM 1085 N N . GLN A 1 137 ? 27.651 -0.422 -21.913 1.00 61.50 137 GLN A N 1
ATOM 1086 C CA . GLN A 1 137 ? 26.999 -1.376 -21.020 1.00 61.50 137 GLN A CA 1
ATOM 1087 C C . GLN A 1 137 ? 25.768 -2.013 -21.681 1.00 61.50 137 GLN A C 1
ATOM 1089 O O . GLN A 1 137 ? 25.011 -1.376 -22.420 1.00 61.50 137 GLN A O 1
ATOM 1094 N N . SER A 1 138 ? 25.553 -3.294 -21.393 1.00 65.94 138 SER A N 1
ATOM 1095 C CA . SER A 1 138 ? 24.363 -4.049 -21.784 1.00 65.94 138 SER A CA 1
ATOM 1096 C C . SER A 1 138 ? 23.966 -4.983 -20.649 1.00 65.94 138 SER A C 1
ATOM 1098 O O . SER A 1 138 ? 24.822 -5.384 -19.861 1.00 65.94 138 SER A O 1
ATOM 1100 N N . ILE A 1 139 ? 22.683 -5.325 -20.561 1.00 66.19 139 ILE A N 1
ATOM 1101 C CA . ILE A 1 139 ? 22.206 -6.375 -19.661 1.00 66.19 139 ILE A CA 1
ATOM 1102 C C . ILE A 1 139 ? 21.892 -7.616 -20.482 1.00 66.19 139 ILE A C 1
ATOM 1104 O O . ILE A 1 139 ? 21.231 -7.533 -21.515 1.00 66.19 139 ILE A O 1
ATOM 1108 N N . CYS A 1 140 ? 22.333 -8.772 -19.996 1.00 62.47 140 CYS A N 1
ATOM 1109 C CA . CYS A 1 140 ? 21.974 -10.065 -20.555 1.00 62.47 140 CYS A CA 1
ATOM 1110 C C . CYS A 1 140 ? 20.790 -10.651 -19.782 1.00 62.47 140 CYS A C 1
ATOM 1112 O O . CYS A 1 140 ? 20.968 -11.125 -18.673 1.00 62.47 140 CYS A O 1
ATOM 1114 N N . ILE A 1 141 ? 19.593 -10.674 -20.370 1.00 64.94 141 ILE A N 1
ATOM 1115 C CA . ILE A 1 141 ? 18.425 -11.350 -19.780 1.00 64.94 141 ILE A CA 1
ATOM 1116 C C . ILE A 1 141 ? 18.010 -12.502 -20.686 1.00 64.94 141 ILE A C 1
ATOM 1118 O O . ILE A 1 141 ? 17.692 -12.279 -21.851 1.00 64.94 141 ILE A O 1
ATOM 1122 N N . ASN A 1 142 ? 17.971 -13.735 -20.169 1.00 58.28 142 ASN A N 1
ATOM 1123 C CA . ASN A 1 142 ? 17.578 -14.933 -20.932 1.00 58.28 142 ASN A CA 1
ATOM 1124 C C . ASN A 1 142 ? 18.330 -15.075 -22.270 1.00 58.28 142 ASN A C 1
ATOM 1126 O O . ASN A 1 142 ? 17.731 -15.368 -23.303 1.00 58.28 142 ASN A O 1
ATOM 1130 N N . ASN A 1 143 ? 19.646 -14.835 -22.254 1.00 61.47 143 ASN A N 1
ATOM 1131 C CA . ASN A 1 143 ? 20.523 -14.798 -23.434 1.00 61.47 143 ASN A CA 1
ATOM 1132 C C . ASN A 1 143 ? 20.218 -13.674 -24.447 1.00 61.47 143 ASN A C 1
ATOM 1134 O O . ASN A 1 143 ? 20.766 -13.684 -25.548 1.00 61.47 143 ASN A O 1
ATOM 1138 N N . MET A 1 144 ? 19.379 -12.694 -24.097 1.00 67.62 144 MET A N 1
ATOM 1139 C CA . MET A 1 144 ? 19.184 -11.470 -24.873 1.00 67.62 144 MET A CA 1
ATOM 1140 C C . MET A 1 144 ? 20.050 -10.355 -24.301 1.00 67.62 144 MET A C 1
ATOM 1142 O O . MET A 1 144 ? 19.882 -9.958 -23.150 1.00 67.62 144 MET A O 1
ATOM 1146 N N . THR A 1 145 ? 20.952 -9.828 -25.120 1.00 78.56 145 THR A N 1
ATOM 1147 C CA . THR A 1 145 ? 21.738 -8.642 -24.787 1.00 78.56 145 THR A CA 1
ATOM 1148 C C . THR A 1 145 ? 20.924 -7.391 -25.103 1.00 78.56 145 THR A C 1
ATOM 1150 O O . THR A 1 145 ? 20.660 -7.093 -26.266 1.00 78.56 145 THR A O 1
ATOM 1153 N N . VAL A 1 146 ? 20.530 -6.656 -24.067 1.00 80.44 146 VAL A N 1
ATOM 1154 C CA . VAL A 1 146 ? 19.798 -5.392 -24.170 1.00 80.44 146 VAL A CA 1
ATOM 1155 C C . VAL A 1 146 ? 20.774 -4.246 -23.909 1.00 80.44 146 VAL A C 1
ATOM 1157 O O . VAL A 1 146 ? 21.274 -4.127 -22.787 1.00 80.44 146 VAL A O 1
ATOM 1160 N N . PRO A 1 147 ? 21.089 -3.405 -24.909 1.00 77.88 147 PRO A N 1
ATOM 1161 C CA . PRO A 1 147 ? 21.957 -2.256 -24.698 1.00 77.88 147 PRO A CA 1
ATOM 1162 C C . PRO A 1 147 ? 21.250 -1.200 -23.847 1.00 77.88 147 PRO A C 1
ATOM 1164 O O . PRO A 1 147 ? 20.036 -1.001 -23.960 1.00 77.88 147 PRO A O 1
ATOM 1167 N N . PHE A 1 148 ? 22.019 -0.489 -23.026 1.00 83.38 148 PHE A N 1
ATOM 1168 C CA . PHE A 1 148 ? 21.501 0.692 -22.352 1.00 83.38 148 PHE A CA 1
ATOM 1169 C C . PHE A 1 148 ? 21.383 1.865 -23.323 1.00 83.38 148 PHE A C 1
ATOM 1171 O O . PHE A 1 148 ? 22.310 2.162 -24.079 1.00 83.38 148 PHE A O 1
ATOM 1178 N N . ILE A 1 149 ? 20.260 2.577 -23.249 1.00 86.44 149 ILE A N 1
ATOM 1179 C CA . ILE A 1 149 ? 20.106 3.890 -23.868 1.00 86.44 149 ILE A CA 1
ATOM 1180 C C . ILE A 1 149 ? 20.124 4.990 -22.798 1.00 86.44 149 ILE A C 1
ATOM 1182 O O . ILE A 1 149 ? 19.627 4.792 -21.685 1.00 86.44 149 ILE A O 1
ATOM 1186 N N . PRO A 1 150 ? 20.645 6.181 -23.124 1.00 87.06 150 PRO A N 1
ATOM 1187 C CA . PRO A 1 150 ? 20.508 7.347 -22.265 1.00 87.06 150 PRO A CA 1
ATOM 1188 C C . PRO A 1 150 ? 19.039 7.714 -22.012 1.00 87.06 150 PRO A C 1
ATOM 1190 O O . PRO A 1 150 ? 18.236 7.782 -22.947 1.00 87.06 150 PRO A O 1
ATOM 1193 N N . LEU A 1 151 ? 18.696 8.075 -20.769 1.00 87.94 151 LEU A N 1
ATOM 1194 C CA . LEU A 1 151 ? 17.345 8.536 -20.404 1.00 87.94 151 LEU A CA 1
ATOM 1195 C C . LEU A 1 151 ? 16.840 9.694 -21.281 1.00 87.94 151 LEU A C 1
ATOM 1197 O O . LEU A 1 151 ? 15.638 9.846 -21.506 1.00 87.94 151 LEU A O 1
ATOM 1201 N N . ASN A 1 152 ? 17.738 10.538 -21.800 1.00 88.62 152 ASN A N 1
ATOM 1202 C CA . ASN A 1 152 ? 17.334 11.653 -22.649 1.00 88.62 152 ASN A CA 1
ATOM 1203 C C . ASN A 1 152 ? 16.761 11.216 -24.012 1.00 88.62 152 ASN A C 1
ATOM 1205 O O . ASN A 1 152 ? 15.941 11.966 -24.545 1.00 88.62 152 ASN A O 1
ATOM 1209 N N . GLN A 1 153 ? 17.121 10.026 -24.505 1.00 90.56 153 GLN A N 1
ATOM 1210 C CA . GLN A 1 153 ? 16.646 9.441 -25.764 1.00 90.56 153 GLN A CA 1
ATOM 1211 C C . GLN A 1 153 ? 15.306 8.708 -25.617 1.00 90.56 153 GLN A C 1
ATOM 1213 O O . GLN A 1 153 ? 14.608 8.502 -26.611 1.00 90.56 153 GLN A O 1
ATOM 1218 N N . LEU A 1 154 ? 14.925 8.345 -24.389 1.00 92.62 154 LEU A N 1
ATOM 1219 C CA . LEU A 1 154 ? 13.652 7.694 -24.114 1.00 92.62 154 LEU A CA 1
ATOM 1220 C C . LEU A 1 154 ? 12.469 8.595 -24.504 1.00 92.62 154 LEU A C 1
ATOM 1222 O O . LEU A 1 154 ? 12.425 9.776 -24.155 1.00 92.62 154 LEU A O 1
ATOM 1226 N N . ASN A 1 155 ? 11.464 8.011 -25.155 1.00 93.12 155 ASN A N 1
ATOM 1227 C CA . ASN A 1 155 ? 10.163 8.636 -25.380 1.00 93.12 155 ASN A CA 1
ATOM 1228 C C . ASN A 1 155 ? 9.033 7.593 -25.333 1.00 93.12 155 ASN A C 1
ATOM 1230 O O . ASN A 1 155 ? 9.276 6.392 -25.463 1.00 93.12 155 ASN A O 1
ATOM 1234 N N . SER A 1 156 ? 7.792 8.052 -25.182 1.00 93.06 156 SER A N 1
ATOM 1235 C CA . SER A 1 156 ? 6.624 7.182 -24.983 1.00 93.06 156 SER A CA 1
ATOM 1236 C C . SER A 1 156 ? 6.223 6.296 -26.163 1.00 93.06 156 SER A C 1
ATOM 1238 O O . SER A 1 156 ? 5.414 5.396 -25.977 1.00 93.06 156 SER A O 1
ATOM 1240 N N . SER A 1 157 ? 6.789 6.478 -27.362 1.00 93.94 157 SER A N 1
ATOM 1241 C CA . SER A 1 157 ? 6.563 5.536 -28.473 1.00 93.94 157 SER A CA 1
ATOM 1242 C C . SER A 1 157 ? 7.419 4.264 -28.372 1.00 93.94 157 SER A C 1
ATOM 1244 O O . SER A 1 157 ? 7.131 3.262 -29.033 1.00 93.94 157 SER A O 1
ATOM 1246 N N . MET A 1 158 ? 8.469 4.299 -27.542 1.00 94.81 158 MET A N 1
ATOM 1247 C CA . MET A 1 158 ? 9.442 3.212 -27.394 1.00 94.81 158 MET A CA 1
ATOM 1248 C C . MET A 1 158 ? 8.969 2.124 -26.427 1.00 94.81 158 MET A C 1
ATOM 1250 O O . MET A 1 158 ? 9.399 0.983 -26.552 1.00 94.81 158 MET A O 1
ATOM 1254 N N . ALA A 1 159 ? 8.082 2.450 -25.484 1.00 96.50 159 ALA A N 1
ATOM 1255 C CA . ALA A 1 159 ? 7.601 1.504 -24.485 1.00 96.50 159 ALA A CA 1
ATOM 1256 C C . ALA A 1 159 ? 6.152 1.781 -24.069 1.00 96.50 159 ALA A C 1
ATOM 1258 O O . ALA A 1 159 ? 5.738 2.931 -23.947 1.00 96.50 159 ALA A O 1
ATOM 1259 N N . ASP A 1 160 ? 5.407 0.715 -23.787 1.00 96.19 160 ASP A N 1
ATOM 1260 C CA . ASP A 1 160 ? 4.068 0.781 -23.200 1.00 96.19 160 ASP A CA 1
ATOM 1261 C C . ASP A 1 160 ? 4.139 0.986 -21.683 1.00 96.19 160 ASP A C 1
ATOM 1263 O O . ASP A 1 160 ? 3.281 1.653 -21.101 1.00 96.19 160 ASP A O 1
ATOM 1267 N N . TYR A 1 161 ? 5.161 0.415 -21.037 1.00 96.50 161 TYR A N 1
ATOM 1268 C CA . TYR A 1 161 ? 5.415 0.563 -19.608 1.00 96.50 161 TYR A CA 1
ATOM 1269 C C . TYR A 1 161 ? 6.883 0.866 -19.324 1.00 96.50 161 TYR A C 1
ATOM 1271 O O . TYR A 1 161 ? 7.774 0.301 -19.954 1.00 96.50 161 TYR A O 1
ATOM 1279 N N . VAL A 1 162 ? 7.119 1.710 -18.320 1.00 95.75 162 VAL A N 1
ATOM 1280 C CA . VAL A 1 162 ? 8.434 1.926 -17.715 1.00 95.75 162 VAL A CA 1
ATOM 1281 C C . VAL A 1 162 ? 8.453 1.250 -16.352 1.00 95.75 162 VAL A C 1
ATOM 1283 O O . VAL A 1 162 ? 7.627 1.562 -15.492 1.00 95.75 162 VAL A O 1
ATOM 1286 N N . ILE A 1 163 ? 9.382 0.325 -16.145 1.00 94.38 163 ILE A N 1
ATOM 1287 C CA . ILE A 1 163 ? 9.592 -0.345 -14.865 1.00 94.38 163 ILE A CA 1
ATOM 1288 C C . ILE A 1 163 ? 10.761 0.328 -14.158 1.00 94.38 163 ILE A C 1
ATOM 1290 O O . ILE A 1 163 ? 11.853 0.426 -14.709 1.00 94.38 163 ILE A O 1
ATOM 1294 N N . LEU A 1 164 ? 10.503 0.780 -12.936 1.00 91.94 164 LEU A N 1
ATOM 1295 C CA . LEU A 1 164 ? 11.462 1.451 -12.073 1.00 91.94 164 LEU A CA 1
ATOM 1296 C C . LEU A 1 164 ? 12.164 0.425 -11.176 1.00 91.94 164 LEU A C 1
ATOM 1298 O O . LEU A 1 164 ? 11.490 -0.210 -10.353 1.00 91.94 164 LEU A O 1
ATOM 1302 N N . ILE A 1 165 ? 13.487 0.289 -11.302 1.00 85.69 165 ILE A N 1
ATOM 1303 C CA . ILE A 1 165 ? 14.340 -0.619 -10.518 1.00 85.69 165 ILE A CA 1
ATOM 1304 C C . ILE A 1 165 ? 15.256 0.206 -9.611 1.00 85.69 165 ILE A C 1
ATOM 1306 O O . ILE A 1 165 ? 16.021 1.032 -10.097 1.00 85.69 165 ILE A O 1
ATOM 1310 N N . LYS A 1 166 ? 15.145 -0.032 -8.294 1.00 69.94 166 LYS A N 1
ATOM 1311 C CA . LYS A 1 166 ? 16.013 0.504 -7.224 1.00 69.94 166 LYS A CA 1
ATOM 1312 C C . LYS A 1 166 ? 16.458 1.963 -7.434 1.00 69.94 166 LYS A C 1
ATOM 1314 O O . LYS A 1 166 ? 17.614 2.248 -7.691 1.00 69.94 166 LYS A O 1
ATOM 1319 N N . HIS A 1 167 ? 15.511 2.891 -7.314 1.00 66.56 167 HIS A N 1
ATOM 1320 C CA . HIS A 1 167 ? 15.779 4.317 -7.504 1.00 66.56 167 HIS A CA 1
ATOM 1321 C C . HIS A 1 167 ? 16.171 5.018 -6.203 1.00 66.56 167 HIS A C 1
ATOM 1323 O O . HIS A 1 167 ? 15.454 4.908 -5.205 1.00 66.56 167 HIS A O 1
ATOM 1329 N N . ASP A 1 168 ? 17.234 5.820 -6.264 1.00 68.94 168 ASP A N 1
ATOM 1330 C CA . ASP A 1 168 ? 17.649 6.729 -5.185 1.00 68.94 168 ASP A CA 1
ATOM 1331 C C . ASP A 1 168 ? 16.741 7.966 -5.099 1.00 68.94 168 ASP A C 1
ATOM 1333 O O . ASP A 1 168 ? 16.654 8.639 -4.069 1.00 68.94 168 ASP A O 1
ATOM 1337 N N . ILE A 1 169 ? 16.019 8.265 -6.182 1.00 78.00 169 ILE A N 1
ATOM 1338 C CA . ILE A 1 169 ? 15.004 9.316 -6.216 1.00 78.00 169 ILE A CA 1
ATOM 1339 C C . ILE A 1 169 ? 13.610 8.762 -5.911 1.00 78.00 169 ILE A C 1
ATOM 1341 O O . ILE A 1 169 ? 13.260 7.627 -6.233 1.00 78.00 169 ILE A O 1
ATOM 1345 N N . SER A 1 170 ? 12.758 9.600 -5.316 1.00 82.81 170 SER A N 1
ATOM 1346 C CA . SER A 1 170 ? 11.384 9.197 -4.999 1.00 82.81 170 SER A CA 1
ATOM 1347 C C . SER A 1 170 ? 10.589 8.801 -6.253 1.00 82.81 170 SER A C 1
ATOM 1349 O O . SER A 1 170 ? 10.783 9.363 -7.336 1.00 82.81 170 SER A O 1
ATOM 1351 N N . TYR A 1 171 ? 9.616 7.899 -6.088 1.00 86.12 171 TYR A N 1
ATOM 1352 C CA . TYR A 1 171 ? 8.683 7.517 -7.156 1.00 86.12 171 TYR A CA 1
ATOM 1353 C C . TYR A 1 171 ? 8.026 8.742 -7.813 1.00 86.12 171 TYR A C 1
ATOM 1355 O O . TYR A 1 171 ? 7.972 8.845 -9.034 1.00 86.12 171 TYR A O 1
ATOM 1363 N N . THR A 1 172 ? 7.594 9.718 -7.008 1.00 86.88 172 THR A N 1
ATOM 1364 C CA . THR A 1 172 ? 6.987 10.965 -7.496 1.00 86.88 172 THR A CA 1
ATOM 1365 C C . THR A 1 172 ? 7.929 11.755 -8.402 1.00 86.88 172 THR A C 1
ATOM 1367 O O . THR A 1 172 ? 7.484 12.339 -9.386 1.00 86.88 172 THR A O 1
ATOM 1370 N N . GLU A 1 173 ? 9.223 11.788 -8.088 1.00 90.12 173 GLU A N 1
ATOM 1371 C CA . GLU A 1 173 ? 10.207 12.486 -8.919 1.00 90.12 173 GLU A CA 1
ATOM 1372 C C . GLU A 1 173 ? 10.477 11.726 -10.221 1.00 90.12 173 GLU A C 1
ATOM 1374 O O . GLU A 1 173 ? 10.488 12.329 -11.293 1.00 90.12 173 GLU A O 1
ATOM 1379 N N . SER A 1 174 ? 10.566 10.394 -10.145 1.00 91.25 174 SER A N 1
ATOM 1380 C CA . SER A 1 174 ? 10.678 9.520 -11.322 1.00 91.25 174 SER A CA 1
ATOM 1381 C C . SER A 1 174 ? 9.507 9.728 -12.291 1.00 91.25 174 SER A C 1
ATOM 1383 O O . SER A 1 174 ? 9.710 9.865 -13.497 1.00 91.25 174 SER A O 1
ATOM 1385 N N . VAL A 1 175 ? 8.281 9.837 -11.764 1.00 92.44 175 VAL A N 1
ATOM 1386 C CA . VAL A 1 175 ? 7.080 10.136 -12.558 1.00 92.44 175 VAL A CA 1
ATOM 1387 C C . VAL A 1 175 ? 7.212 11.475 -13.279 1.00 92.44 175 VAL A C 1
ATOM 1389 O O . VAL A 1 175 ? 7.039 11.508 -14.492 1.00 92.44 175 VAL A O 1
ATOM 1392 N N . LYS A 1 176 ? 7.589 12.562 -12.592 1.00 94.25 176 LYS A N 1
ATOM 1393 C CA . LYS A 1 176 ? 7.750 13.881 -13.238 1.00 94.25 176 LYS A CA 1
ATOM 1394 C C . LYS A 1 176 ? 8.777 13.862 -14.370 1.00 94.25 176 LYS A C 1
ATOM 1396 O O . LYS A 1 176 ? 8.624 14.581 -15.358 1.00 94.25 176 LYS A O 1
ATOM 1401 N N . ILE A 1 177 ? 9.854 13.093 -14.215 1.00 93.69 177 ILE A N 1
ATOM 1402 C CA . ILE A 1 177 ? 10.883 12.951 -15.249 1.00 93.69 177 ILE A CA 1
ATOM 1403 C C . ILE A 1 177 ? 10.302 12.233 -16.472 1.00 93.69 177 ILE A C 1
ATOM 1405 O O . ILE A 1 177 ? 10.447 12.723 -17.592 1.00 93.69 177 ILE A O 1
ATOM 1409 N N . LEU A 1 178 ? 9.597 11.121 -16.268 1.00 94.69 178 LEU A N 1
ATOM 1410 C CA . LEU A 1 178 ? 9.007 10.323 -17.345 1.00 94.69 178 LEU A CA 1
ATOM 1411 C C . LEU A 1 178 ? 7.791 10.990 -18.004 1.00 94.69 178 LEU A C 1
ATOM 1413 O O . LEU A 1 178 ? 7.577 10.817 -19.203 1.00 94.69 178 LEU A O 1
ATOM 1417 N N . GLU A 1 179 ? 7.047 11.828 -17.283 1.00 96.06 179 GLU A N 1
ATOM 1418 C CA . GLU A 1 179 ? 5.989 12.669 -17.858 1.00 96.06 179 GLU A CA 1
ATOM 1419 C C . GLU A 1 179 ? 6.555 13.641 -18.898 1.00 96.06 179 GLU A C 1
ATOM 1421 O O . GLU A 1 179 ? 5.989 13.791 -19.981 1.00 96.06 179 GLU A O 1
ATOM 1426 N N . LYS A 1 180 ? 7.740 14.218 -18.648 1.00 95.94 180 LYS A N 1
ATOM 1427 C CA . LYS A 1 180 ? 8.460 15.033 -19.647 1.00 95.94 180 LYS A CA 1
ATOM 1428 C C . LYS A 1 180 ? 8.921 14.217 -20.862 1.00 95.94 180 LYS A C 1
ATOM 1430 O O . LYS A 1 180 ? 9.260 14.803 -21.887 1.00 95.94 180 LYS A O 1
ATOM 1435 N N . LYS A 1 181 ? 8.948 12.884 -20.758 1.00 95.38 181 LYS A N 1
ATOM 1436 C CA . LYS A 1 181 ? 9.221 11.939 -21.856 1.00 95.38 181 LYS A CA 1
ATOM 1437 C C . LYS A 1 181 ? 7.946 11.405 -22.523 1.00 95.38 181 LYS A C 1
ATOM 1439 O O . LYS A 1 181 ? 8.032 10.585 -23.435 1.00 95.38 181 LYS A O 1
ATOM 1444 N N . GLY A 1 182 ? 6.776 11.890 -22.101 1.00 96.00 182 GLY A N 1
ATOM 1445 C CA . GLY A 1 182 ? 5.477 11.556 -22.680 1.00 96.00 182 GLY A CA 1
ATOM 1446 C C . GLY A 1 182 ? 4.788 10.338 -22.064 1.00 96.00 182 GLY A C 1
ATOM 1447 O O . GLY A 1 182 ? 3.785 9.888 -22.616 1.00 96.00 182 GLY A O 1
ATOM 1448 N N . PHE A 1 183 ? 5.300 9.781 -20.962 1.00 95.88 183 PHE A N 1
ATOM 1449 C CA . PHE A 1 183 ? 4.645 8.674 -20.261 1.00 95.88 183 PHE A CA 1
ATOM 1450 C C . PHE A 1 183 ? 3.593 9.185 -19.281 1.00 95.88 183 PHE A C 1
ATOM 1452 O O . PHE A 1 183 ? 3.774 10.209 -18.629 1.00 95.88 183 PHE A O 1
ATOM 1459 N N . TYR A 1 184 ? 2.507 8.433 -19.125 1.00 93.69 184 TYR A N 1
ATOM 1460 C CA . TYR A 1 184 ? 1.528 8.681 -18.069 1.00 93.69 184 TYR A CA 1
ATOM 1461 C C . TYR A 1 184 ? 1.894 7.893 -16.810 1.00 93.69 184 TYR A C 1
ATOM 1463 O O . TYR A 1 184 ? 2.395 6.777 -16.905 1.00 93.69 184 TYR A O 1
ATOM 1471 N N . GLU A 1 185 ? 1.543 8.398 -15.625 1.00 91.38 185 GLU A N 1
ATOM 1472 C CA . GLU A 1 185 ? 1.797 7.715 -14.343 1.00 91.38 185 GLU A CA 1
ATOM 1473 C C . GLU A 1 185 ? 1.273 6.263 -14.305 1.00 91.38 185 GLU A C 1
ATOM 1475 O O . GLU A 1 185 ? 1.863 5.390 -13.677 1.00 91.38 185 GLU A O 1
ATOM 1480 N N . LYS A 1 186 ? 0.169 5.969 -15.003 1.00 91.06 186 LYS A N 1
ATOM 1481 C CA . LYS A 1 186 ? -0.394 4.609 -15.113 1.00 91.06 186 LYS A CA 1
ATOM 1482 C C . LYS A 1 186 ? 0.451 3.636 -15.940 1.00 91.06 186 LYS A C 1
ATOM 1484 O O . LYS A 1 186 ? 0.124 2.457 -15.986 1.00 91.06 186 LYS A O 1
ATOM 1489 N N . ASN A 1 187 ? 1.471 4.132 -16.628 1.00 94.31 187 ASN A N 1
ATOM 1490 C CA . ASN A 1 187 ? 2.419 3.357 -17.415 1.00 94.31 187 ASN A CA 1
ATOM 1491 C C . ASN A 1 187 ? 3.758 3.192 -16.677 1.00 94.31 187 ASN A C 1
ATOM 1493 O O . ASN A 1 187 ? 4.678 2.600 -17.224 1.00 94.31 187 ASN A O 1
ATOM 1497 N N . ILE A 1 188 ? 3.882 3.698 -15.448 1.00 94.56 188 ILE A N 1
ATOM 1498 C CA . ILE A 1 188 ? 5.125 3.680 -14.676 1.00 94.56 188 ILE A CA 1
ATOM 1499 C C . ILE A 1 188 ? 4.927 2.754 -13.478 1.00 94.56 188 ILE A C 1
ATOM 1501 O O . ILE A 1 188 ? 4.080 3.006 -12.624 1.00 94.56 188 ILE A O 1
ATOM 1505 N N . ILE A 1 189 ? 5.687 1.663 -13.415 1.00 94.31 189 ILE A N 1
ATOM 1506 C CA . ILE A 1 189 ? 5.490 0.599 -12.427 1.00 94.31 189 ILE A CA 1
ATOM 1507 C C . ILE A 1 189 ? 6.736 0.470 -11.561 1.00 94.31 189 ILE A C 1
ATOM 1509 O O . ILE A 1 189 ? 7.840 0.300 -12.067 1.00 94.31 189 ILE A O 1
ATOM 1513 N N . SER A 1 190 ? 6.572 0.497 -10.240 1.00 91.81 190 SER A N 1
ATOM 1514 C CA . SER A 1 190 ? 7.658 0.093 -9.346 1.00 91.81 190 SER A CA 1
ATOM 1515 C C . SER A 1 190 ? 7.843 -1.419 -9.405 1.00 91.81 190 SER A C 1
ATOM 1517 O O . SER A 1 190 ? 6.866 -2.165 -9.317 1.00 91.81 190 SER A O 1
ATOM 1519 N N . TYR A 1 191 ? 9.090 -1.888 -9.446 1.00 89.00 191 TYR A N 1
ATOM 1520 C CA . TYR A 1 191 ? 9.399 -3.317 -9.349 1.00 89.00 191 TYR A CA 1
ATOM 1521 C C . TYR A 1 191 ? 8.711 -4.004 -8.156 1.00 89.00 191 TYR A C 1
ATOM 1523 O O . TYR A 1 191 ? 8.234 -5.131 -8.264 1.00 89.00 191 TYR A O 1
ATOM 1531 N N . LYS A 1 192 ? 8.553 -3.281 -7.038 1.00 86.75 192 LYS A N 1
ATOM 1532 C CA . LYS A 1 192 ? 7.882 -3.748 -5.814 1.00 86.75 192 LYS A CA 1
ATOM 1533 C C . LYS A 1 192 ? 6.436 -4.166 -6.078 1.00 86.75 192 LYS A C 1
ATOM 1535 O O . LYS A 1 192 ? 5.965 -5.149 -5.513 1.00 86.75 192 LYS A O 1
ATOM 1540 N N . THR A 1 193 ? 5.743 -3.449 -6.963 1.00 91.69 193 THR A N 1
ATOM 1541 C CA . THR A 1 193 ? 4.377 -3.776 -7.383 1.00 91.69 193 THR A CA 1
ATOM 1542 C C . THR A 1 193 ? 4.340 -5.077 -8.186 1.00 91.69 193 THR A C 1
ATOM 1544 O O . THR A 1 193 ? 3.463 -5.904 -7.956 1.00 91.69 193 THR A O 1
ATOM 1547 N N . ILE A 1 194 ? 5.307 -5.285 -9.086 1.00 90.00 194 ILE A N 1
ATOM 1548 C CA . ILE A 1 194 ? 5.435 -6.516 -9.889 1.00 90.00 194 ILE A CA 1
ATOM 1549 C C . ILE A 1 194 ? 5.768 -7.711 -8.998 1.00 90.00 194 ILE A C 1
ATOM 1551 O O . ILE A 1 194 ? 5.343 -8.839 -9.257 1.00 90.00 194 ILE A O 1
ATOM 1555 N N . CYS A 1 195 ? 6.496 -7.468 -7.907 1.00 85.50 195 CYS A N 1
ATOM 1556 C CA . CYS A 1 195 ? 6.783 -8.510 -6.946 1.00 85.50 195 CYS A CA 1
ATOM 1557 C C . CYS A 1 195 ? 5.506 -9.070 -6.318 1.00 85.50 195 CYS A C 1
ATOM 1559 O O . CYS A 1 195 ? 5.463 -10.274 -6.135 1.00 85.50 195 CYS A O 1
ATOM 1561 N N . VAL A 1 196 ? 4.460 -8.286 -6.040 1.00 85.81 196 VAL A N 1
ATOM 1562 C CA . VAL A 1 196 ? 3.238 -8.784 -5.373 1.00 85.81 196 VAL A CA 1
ATOM 1563 C C . VAL A 1 196 ? 2.668 -10.042 -6.076 1.00 85.81 196 VAL A C 1
ATOM 1565 O O . VAL A 1 196 ? 2.526 -10.020 -7.300 1.00 85.81 196 VAL A O 1
ATOM 1568 N N . PRO A 1 197 ? 2.315 -11.129 -5.341 1.00 83.25 197 PRO A N 1
ATOM 1569 C CA . PRO A 1 197 ? 1.728 -12.348 -5.912 1.00 83.25 197 PRO A CA 1
ATOM 1570 C C . PRO A 1 197 ? 0.614 -12.061 -6.894 1.00 83.25 197 PRO A C 1
ATOM 1572 O O . PRO A 1 197 ? -0.152 -11.134 -6.672 1.00 83.25 197 PRO A O 1
ATOM 1575 N N . HIS A 1 198 ? 0.499 -12.878 -7.938 1.00 86.94 198 HIS A N 1
ATOM 1576 C CA . HIS A 1 198 ? -0.560 -12.755 -8.944 1.00 86.94 198 HIS A CA 1
ATOM 1577 C C . HIS A 1 198 ? -0.622 -11.380 -9.635 1.00 86.94 198 HIS A C 1
ATOM 1579 O O . HIS A 1 198 ? -1.682 -10.985 -10.133 1.00 86.94 198 HIS A O 1
ATOM 1585 N N . PHE A 1 199 ? 0.505 -10.657 -9.693 1.00 89.25 199 PHE A N 1
ATOM 1586 C CA . PHE A 1 199 ? 0.638 -9.485 -10.551 1.00 89.25 199 PHE A CA 1
ATOM 1587 C C . PHE A 1 199 ? 0.256 -9.837 -11.994 1.00 89.25 199 PHE A C 1
ATOM 1589 O O . PHE A 1 199 ? 0.654 -10.863 -12.544 1.00 89.25 199 PHE A O 1
ATOM 1596 N N . SER A 1 200 ? -0.498 -8.940 -12.617 1.00 88.50 200 SER A N 1
ATOM 1597 C CA . SER A 1 200 ? -0.676 -8.886 -14.063 1.00 88.50 200 SER A CA 1
ATOM 1598 C C . SER A 1 200 ? -0.843 -7.430 -14.477 1.00 88.50 200 SER A C 1
ATOM 1600 O O . SER A 1 200 ? -1.364 -6.613 -13.709 1.00 88.50 200 SER A O 1
ATOM 1602 N N . PHE A 1 201 ? -0.447 -7.105 -15.706 1.00 91.69 201 PHE A N 1
ATOM 1603 C CA . PHE A 1 201 ? -0.645 -5.765 -16.262 1.00 91.69 201 PHE A CA 1
ATOM 1604 C C . PHE A 1 201 ? -2.125 -5.364 -16.291 1.00 91.69 201 PHE A C 1
ATOM 1606 O O . PHE A 1 201 ? -2.452 -4.203 -16.049 1.00 91.69 201 PHE A O 1
ATOM 1613 N N . GLU A 1 202 ? -3.029 -6.323 -16.501 1.00 89.12 202 GLU A N 1
ATOM 1614 C CA . GLU A 1 202 ? -4.477 -6.106 -16.462 1.00 89.12 202 GLU A CA 1
ATOM 1615 C C . GLU A 1 202 ? -4.954 -5.692 -15.067 1.00 89.12 202 GLU A C 1
ATOM 1617 O O . GLU A 1 202 ? -5.574 -4.636 -14.923 1.00 89.12 202 GLU A O 1
ATOM 1622 N N . LYS A 1 203 ? -4.609 -6.465 -14.022 1.00 92.62 203 LYS A N 1
ATOM 1623 C CA . LYS A 1 203 ? -4.933 -6.115 -12.627 1.00 92.62 203 LYS A CA 1
ATOM 1624 C C . LYS A 1 203 ? -4.329 -4.761 -12.245 1.00 92.62 203 LYS A C 1
ATOM 1626 O O . LYS A 1 203 ? -5.011 -3.944 -11.626 1.00 92.62 203 LYS A O 1
ATOM 1631 N N . TYR A 1 204 ? -3.087 -4.494 -12.650 1.00 94.69 204 TYR A N 1
ATOM 1632 C CA . TYR A 1 204 ? -2.421 -3.214 -12.406 1.00 94.69 204 TYR A CA 1
ATOM 1633 C C . TYR A 1 204 ? -3.157 -2.041 -13.065 1.00 94.69 204 TYR A C 1
ATOM 1635 O O . TYR A 1 204 ? -3.489 -1.064 -12.388 1.00 94.69 204 TYR A O 1
ATOM 1643 N N . LYS A 1 205 ? -3.487 -2.153 -14.357 1.00 91.81 205 LYS A N 1
ATOM 1644 C CA . LYS A 1 205 ? -4.233 -1.128 -15.096 1.00 91.81 205 LYS A CA 1
ATOM 1645 C C . LYS A 1 205 ? -5.598 -0.866 -14.462 1.00 91.81 205 LYS A C 1
ATOM 1647 O O . LYS A 1 205 ? -5.918 0.286 -14.169 1.00 91.81 205 LYS A O 1
ATOM 1652 N N . LEU A 1 206 ? -6.361 -1.928 -14.191 1.00 92.19 206 LEU A N 1
ATOM 1653 C CA . LEU A 1 206 ? -7.667 -1.837 -13.535 1.00 92.19 206 LEU A CA 1
ATOM 1654 C C . LEU A 1 206 ? -7.559 -1.129 -12.183 1.00 92.19 206 LEU A C 1
ATOM 1656 O O . LEU A 1 206 ? -8.362 -0.248 -11.878 1.00 92.19 206 LEU A O 1
ATOM 1660 N N . LEU A 1 207 ? -6.539 -1.457 -11.386 1.00 95.75 207 LEU A N 1
ATOM 1661 C CA . LEU A 1 207 ? -6.344 -0.844 -10.079 1.00 95.75 207 LEU A CA 1
ATOM 1662 C C . LEU A 1 207 ? -6.015 0.651 -10.198 1.00 95.75 207 LEU A C 1
ATOM 1664 O O . LEU A 1 207 ? -6.634 1.457 -9.497 1.00 95.75 207 LEU A O 1
ATOM 1668 N N . LYS A 1 208 ? -5.108 1.042 -11.105 1.00 93.19 208 LYS A N 1
ATOM 1669 C CA . LYS A 1 208 ? -4.767 2.457 -11.353 1.00 93.19 208 LYS A CA 1
ATOM 1670 C C . LYS A 1 208 ? -5.983 3.260 -11.831 1.00 93.19 208 LYS A C 1
ATOM 1672 O O . LYS A 1 208 ? -6.164 4.403 -11.409 1.00 93.19 208 LYS A O 1
ATOM 1677 N N . GLU A 1 209 ? -6.838 2.664 -12.661 1.00 91.69 209 GLU A N 1
ATOM 1678 C CA . GLU A 1 209 ? -8.050 3.302 -13.197 1.00 91.69 209 GLU A CA 1
ATOM 1679 C C . GLU A 1 209 ? -9.212 3.329 -12.190 1.00 91.69 209 GLU A C 1
ATOM 1681 O O . GLU A 1 209 ? -10.063 4.217 -12.256 1.00 91.69 209 GLU A O 1
ATOM 1686 N N . SER A 1 210 ? -9.211 2.433 -11.196 1.00 93.31 210 SER A N 1
ATOM 1687 C CA . SER A 1 210 ? -10.282 2.315 -10.197 1.00 93.31 210 SER A CA 1
ATOM 1688 C C . SER A 1 210 ? -10.449 3.547 -9.298 1.00 93.31 210 SER A C 1
ATOM 1690 O O . SER A 1 210 ? -11.489 3.707 -8.655 1.00 93.31 210 SER A O 1
ATOM 1692 N N . LYS A 1 211 ? -9.427 4.414 -9.213 1.00 94.38 211 LYS A N 1
ATOM 1693 C CA . LYS A 1 211 ? -9.383 5.568 -8.295 1.00 94.38 211 LYS A CA 1
ATOM 1694 C C . LYS A 1 211 ? -9.708 5.162 -6.849 1.00 94.38 211 LYS A C 1
ATOM 1696 O O . LYS A 1 211 ? -10.487 5.842 -6.186 1.00 94.38 211 LYS A O 1
ATOM 1701 N N . LEU A 1 212 ? -9.144 4.045 -6.390 1.00 97.31 212 LEU A N 1
ATOM 1702 C CA . LEU A 1 212 ? -9.340 3.524 -5.039 1.00 97.31 212 LEU A CA 1
ATOM 1703 C C . LEU A 1 212 ? -8.937 4.554 -3.972 1.00 97.31 212 LEU A C 1
ATOM 1705 O O . LEU A 1 212 ? -7.854 5.137 -4.037 1.00 97.31 212 LEU A O 1
ATOM 1709 N N . SER A 1 213 ? -9.796 4.727 -2.971 1.00 98.19 213 SER A N 1
ATOM 1710 C CA . SER A 1 213 ? -9.513 5.473 -1.746 1.00 98.19 213 SER A CA 1
ATOM 1711 C C . SER A 1 213 ? -9.490 4.517 -0.559 1.00 98.19 213 SER A C 1
ATOM 1713 O O . SER A 1 213 ? -10.395 3.704 -0.395 1.00 98.19 213 SER A O 1
ATOM 1715 N N . ILE A 1 214 ? -8.457 4.607 0.280 1.00 98.38 214 ILE A N 1
ATOM 1716 C CA . ILE A 1 214 ? -8.280 3.701 1.420 1.00 98.38 214 ILE A CA 1
ATOM 1717 C C . ILE A 1 214 ? -8.461 4.478 2.724 1.00 98.38 214 ILE A C 1
ATOM 1719 O O . ILE A 1 214 ? -7.695 5.404 2.996 1.00 98.38 214 ILE A O 1
ATOM 1723 N N . LEU A 1 215 ? -9.454 4.109 3.533 1.00 98.38 215 LEU A N 1
ATOM 1724 C CA . LEU A 1 215 ? -9.588 4.596 4.909 1.00 98.38 215 LEU A CA 1
ATOM 1725 C C . LEU A 1 215 ? -9.046 3.506 5.829 1.00 98.38 215 LEU A C 1
ATOM 1727 O O . LEU A 1 215 ? -9.536 2.380 5.811 1.00 98.38 215 LEU A O 1
ATOM 1731 N N . SER A 1 216 ? -8.006 3.815 6.594 1.00 97.94 216 SER A N 1
ATOM 1732 C CA . SER A 1 216 ? -7.242 2.812 7.334 1.00 97.94 216 SER A CA 1
ATOM 1733 C C . SER A 1 216 ? -7.034 3.252 8.773 1.00 97.94 216 SER A C 1
ATOM 1735 O O . SER A 1 216 ? -6.609 4.380 9.001 1.00 97.94 216 SER A O 1
ATOM 1737 N N . LEU A 1 217 ? -7.278 2.356 9.734 1.00 98.00 217 LEU A N 1
ATOM 1738 C CA . LEU A 1 217 ? -7.084 2.619 11.167 1.00 98.00 217 LEU A CA 1
ATOM 1739 C C . LEU A 1 217 ? -5.657 3.110 11.486 1.00 98.00 217 LEU A C 1
ATOM 1741 O O . LEU A 1 217 ? -5.458 3.889 12.416 1.00 98.00 217 LEU A O 1
ATOM 1745 N N . ASN A 1 218 ? -4.665 2.642 10.724 1.00 94.69 218 ASN A N 1
ATOM 1746 C CA . ASN A 1 218 ? -3.251 2.997 10.853 1.00 94.69 218 ASN A CA 1
ATOM 1747 C C . ASN A 1 218 ? -2.568 3.140 9.473 1.00 94.69 218 ASN A C 1
ATOM 1749 O O . ASN A 1 218 ? -3.228 3.219 8.434 1.00 94.69 218 ASN A O 1
ATOM 1753 N N . CYS A 1 219 ? -1.231 3.092 9.446 1.00 93.56 219 CYS A N 1
ATOM 1754 C CA . CYS A 1 219 ? -0.411 3.248 8.243 1.00 93.56 219 CYS A CA 1
ATOM 1755 C C . CYS A 1 219 ? -0.638 2.211 7.120 1.00 93.56 219 CYS A C 1
ATOM 1757 O O . CYS A 1 219 ? -0.113 2.426 6.026 1.00 93.56 219 CYS A O 1
ATOM 1759 N N . ALA A 1 220 ? -1.410 1.134 7.326 1.00 95.00 220 ALA A N 1
ATOM 1760 C CA . ALA A 1 220 ? -1.654 0.093 6.321 1.00 95.00 220 ALA A CA 1
ATOM 1761 C C . ALA A 1 220 ? -2.118 0.648 4.958 1.00 95.00 220 ALA A C 1
ATOM 1763 O O . ALA A 1 220 ? -1.587 0.261 3.917 1.00 95.00 220 ALA A O 1
ATOM 1764 N N . GLY A 1 221 ? -3.038 1.619 4.942 1.00 93.88 221 GLY A N 1
ATOM 1765 C CA . GLY A 1 221 ? -3.508 2.236 3.696 1.00 93.88 221 GLY A CA 1
ATOM 1766 C C . GLY A 1 221 ? -2.433 3.026 2.940 1.00 93.88 221 GLY A C 1
ATOM 1767 O O . GLY A 1 221 ? -2.352 2.949 1.711 1.00 93.88 221 GLY A O 1
ATOM 1768 N N . GLY A 1 222 ? -1.569 3.745 3.662 1.00 93.44 222 GLY A N 1
ATOM 1769 C CA . GLY A 1 222 ? -0.426 4.453 3.077 1.00 93.44 222 GLY A CA 1
ATOM 1770 C C . GLY A 1 222 ? 0.627 3.490 2.527 1.00 93.44 222 GLY A C 1
ATOM 1771 O O . GLY A 1 222 ? 1.117 3.682 1.417 1.00 93.44 222 GLY A O 1
ATOM 1772 N N . ILE A 1 223 ? 0.901 2.413 3.267 1.00 93.75 223 ILE A N 1
ATOM 1773 C CA . ILE A 1 223 ? 1.792 1.321 2.862 1.00 93.75 223 ILE A CA 1
ATOM 1774 C C . ILE A 1 223 ? 1.318 0.678 1.555 1.00 93.75 223 ILE A C 1
ATOM 1776 O O . ILE A 1 223 ? 2.099 0.563 0.614 1.00 93.75 223 ILE A O 1
ATOM 1780 N N . ILE A 1 224 ? 0.041 0.293 1.480 1.00 95.62 224 ILE A N 1
ATOM 1781 C CA . ILE A 1 224 ? -0.546 -0.311 0.277 1.00 95.62 224 ILE A CA 1
ATOM 1782 C C . ILE A 1 224 ? -0.468 0.666 -0.889 1.00 95.62 224 ILE A C 1
ATOM 1784 O O . ILE A 1 224 ? -0.030 0.302 -1.977 1.00 95.62 224 ILE A O 1
ATOM 1788 N N . SER A 1 225 ? -0.851 1.923 -0.663 1.00 94.81 225 SER A N 1
ATOM 1789 C CA . SER A 1 225 ? -0.801 2.933 -1.718 1.00 94.81 225 SER A CA 1
ATOM 1790 C C . SER A 1 225 ? 0.622 3.086 -2.259 1.00 94.81 225 SER A C 1
ATOM 1792 O O . SER A 1 225 ? 0.811 3.125 -3.467 1.00 94.81 225 SER A O 1
ATOM 1794 N N . HIS A 1 226 ? 1.639 3.063 -1.397 1.00 90.88 226 HIS A N 1
ATOM 1795 C CA . HIS A 1 226 ? 3.033 3.091 -1.828 1.00 90.88 226 HIS A CA 1
ATOM 1796 C C . HIS A 1 226 ? 3.445 1.820 -2.593 1.00 90.88 226 HIS A C 1
ATOM 1798 O O . HIS A 1 226 ? 4.031 1.918 -3.669 1.00 90.88 226 HIS A O 1
ATOM 1804 N N . LEU A 1 227 ? 3.126 0.629 -2.071 1.00 91.88 227 LEU A N 1
ATOM 1805 C CA . LEU A 1 227 ? 3.472 -0.660 -2.687 1.00 91.88 227 LEU A CA 1
ATOM 1806 C C . LEU A 1 227 ? 2.904 -0.806 -4.104 1.00 91.88 227 LEU A C 1
ATOM 1808 O O . LEU A 1 227 ? 3.572 -1.346 -4.981 1.00 91.88 227 LEU A O 1
ATOM 1812 N N . PHE A 1 228 ? 1.689 -0.307 -4.327 1.00 93.88 228 PHE A N 1
ATOM 1813 C CA . PHE A 1 228 ? 0.992 -0.358 -5.614 1.00 93.88 228 PHE A CA 1
ATOM 1814 C C . PHE A 1 228 ? 1.126 0.930 -6.428 1.00 93.88 228 PHE A C 1
ATOM 1816 O O . PHE A 1 228 ? 0.468 1.075 -7.460 1.00 93.88 228 PHE A O 1
ATOM 1823 N N . THR A 1 229 ? 1.968 1.874 -5.993 1.00 90.44 229 THR A N 1
ATOM 1824 C CA . THR A 1 229 ? 2.178 3.173 -6.653 1.00 90.44 229 THR A CA 1
ATOM 1825 C C . THR A 1 229 ? 0.880 3.961 -6.875 1.00 90.44 229 THR A C 1
ATOM 1827 O O . THR A 1 229 ? 0.691 4.628 -7.888 1.00 90.44 229 THR A O 1
ATOM 1830 N N . LEU A 1 230 ? -0.078 3.853 -5.957 1.00 92.62 230 LEU A N 1
ATOM 1831 C CA . LEU A 1 230 ? -1.347 4.567 -6.016 1.00 92.62 230 LEU A CA 1
ATOM 1832 C C . LEU A 1 230 ? -1.187 5.986 -5.456 1.00 92.62 230 LEU A C 1
ATOM 1834 O O . LEU A 1 230 ? -0.570 6.166 -4.402 1.00 92.62 230 LEU A O 1
ATOM 1838 N N . PRO A 1 231 ? -1.813 6.996 -6.085 1.00 90.75 231 PRO A N 1
ATOM 1839 C CA . PRO A 1 231 ? -1.934 8.310 -5.476 1.00 90.75 231 PRO A CA 1
ATOM 1840 C C . PRO A 1 231 ? -2.628 8.213 -4.114 1.00 90.75 231 PRO A C 1
ATOM 1842 O O . PRO A 1 231 ? -3.623 7.502 -3.963 1.00 90.75 231 PRO A O 1
ATOM 1845 N N . PHE A 1 232 ? -2.169 8.990 -3.133 1.00 94.12 232 PHE A N 1
ATOM 1846 C CA . PHE A 1 232 ? -2.838 9.093 -1.835 1.00 94.12 232 PHE A CA 1
ATOM 1847 C C . PHE A 1 232 ? -4.186 9.825 -1.970 1.00 94.12 232 PHE A C 1
ATOM 1849 O O . PHE A 1 232 ? -4.275 11.046 -1.810 1.00 94.12 232 PHE A O 1
ATOM 1856 N N . ARG A 1 233 ? -5.247 9.066 -2.269 1.00 95.69 233 ARG A N 1
ATOM 1857 C CA . ARG A 1 233 ? -6.642 9.532 -2.406 1.00 95.69 233 ARG A CA 1
ATOM 1858 C C . ARG A 1 233 ? -7.410 9.513 -1.085 1.00 95.69 233 ARG A C 1
ATOM 1860 O O . ARG A 1 233 ? -8.608 9.267 -1.056 1.00 95.69 233 ARG A O 1
ATOM 1867 N N . SER A 1 234 ? -6.710 9.677 0.024 1.00 96.69 234 SER A N 1
ATOM 1868 C CA . SER A 1 234 ? -7.277 9.631 1.367 1.00 96.69 234 SER A CA 1
ATOM 1869 C C . SER A 1 234 ? -6.343 10.360 2.325 1.00 96.69 234 SER A C 1
ATOM 1871 O O . SER A 1 234 ? -5.123 10.284 2.138 1.00 96.69 234 SER A O 1
ATOM 1873 N N . PRO A 1 235 ? -6.866 11.067 3.340 1.00 96.31 235 PRO A N 1
ATOM 1874 C CA . PRO A 1 235 ? -6.039 11.680 4.371 1.00 96.31 235 PRO A CA 1
ATOM 1875 C C . PRO A 1 235 ? -5.465 10.652 5.362 1.00 96.31 235 PRO A C 1
ATOM 1877 O O . PRO A 1 235 ? -4.558 11.005 6.108 1.00 96.31 235 PRO A O 1
ATOM 1880 N N . PHE A 1 236 ? -5.932 9.392 5.341 1.00 97.06 236 PHE A N 1
ATOM 1881 C CA . PHE A 1 236 ? -5.492 8.294 6.217 1.00 97.06 236 PHE A CA 1
ATOM 1882 C C . PHE A 1 236 ? -4.127 7.726 5.803 1.00 97.06 236 PHE A C 1
ATOM 1884 O O . PHE A 1 236 ? -3.960 6.543 5.507 1.00 97.06 236 PHE A O 1
ATOM 1891 N N . VAL A 1 237 ? -3.139 8.609 5.737 1.00 95.00 237 VAL A N 1
ATOM 1892 C CA . VAL A 1 237 ? -1.753 8.317 5.386 1.00 95.00 237 VAL A CA 1
ATOM 1893 C C . VAL A 1 237 ? -0.887 8.978 6.442 1.00 95.00 237 VAL A C 1
ATOM 1895 O O . VAL A 1 237 ? -1.079 10.159 6.725 1.00 95.00 237 VAL A O 1
ATOM 1898 N N . ASN A 1 238 ? 0.087 8.236 6.979 1.00 94.69 238 ASN A N 1
ATOM 1899 C CA . ASN A 1 238 ? 0.998 8.727 8.018 1.00 94.69 238 ASN A CA 1
ATOM 1900 C C . ASN A 1 238 ? 0.283 9.159 9.312 1.00 94.69 238 ASN A C 1
ATOM 1902 O O . ASN A 1 238 ? 0.679 10.123 9.970 1.00 94.69 238 ASN A O 1
ATOM 1906 N N . MET A 1 239 ? -0.790 8.446 9.648 1.00 96.00 239 MET A N 1
ATOM 1907 C CA . MET A 1 239 ? -1.594 8.686 10.836 1.00 96.00 239 MET A CA 1
ATOM 1908 C C . MET A 1 239 ? -2.224 7.393 11.360 1.00 96.00 239 MET A C 1
ATOM 1910 O O . MET A 1 239 ? -2.297 6.388 10.645 1.00 96.00 239 MET A O 1
ATOM 1914 N N . PHE A 1 240 ? -2.730 7.440 12.590 1.00 97.69 240 PHE A N 1
ATOM 1915 C CA . PHE A 1 240 ? -3.604 6.416 13.153 1.00 97.69 240 PHE A CA 1
ATOM 1916 C C . PHE A 1 240 ? -4.715 7.030 14.014 1.00 97.69 240 PHE A C 1
ATOM 1918 O O . PHE A 1 240 ? -4.653 8.196 14.408 1.00 97.69 240 PHE A O 1
ATOM 1925 N N . MET A 1 241 ? -5.740 6.233 14.300 1.00 97.88 241 MET A N 1
ATOM 1926 C CA . MET A 1 241 ? -6.794 6.552 15.267 1.00 97.88 241 MET A CA 1
ATOM 1927 C C . MET A 1 241 ? -6.876 5.460 16.329 1.00 97.88 241 MET A C 1
ATOM 1929 O O . MET A 1 241 ? -6.336 4.364 16.159 1.00 97.88 241 MET A O 1
ATOM 1933 N N . ASN A 1 242 ? -7.580 5.742 17.423 1.00 95.62 242 ASN A N 1
ATOM 1934 C CA . ASN A 1 242 ? -8.006 4.682 18.324 1.00 95.62 242 ASN A CA 1
ATOM 1935 C C . ASN A 1 242 ? -8.993 3.734 17.613 1.00 95.62 242 ASN A C 1
ATOM 1937 O O . ASN A 1 242 ? -9.807 4.167 16.798 1.00 95.62 242 ASN A O 1
ATOM 1941 N N . GLU A 1 243 ? -8.929 2.445 17.952 1.00 96.25 243 GLU A N 1
ATOM 1942 C CA . GLU A 1 243 ? -9.785 1.390 17.396 1.00 96.25 243 GLU A CA 1
ATOM 1943 C C . GLU A 1 243 ? -11.284 1.738 17.466 1.00 96.25 243 GLU A C 1
ATOM 1945 O O . GLU A 1 243 ? -11.991 1.644 16.462 1.00 96.25 243 GLU A O 1
ATOM 1950 N N . LEU A 1 244 ? -11.764 2.172 18.638 1.00 96.00 244 LEU A N 1
ATOM 1951 C CA . LEU A 1 244 ? -13.180 2.469 18.859 1.00 96.00 244 LEU A CA 1
ATOM 1952 C C . LEU A 1 244 ? -13.607 3.779 18.199 1.00 96.00 244 LEU A C 1
ATOM 1954 O O . LEU A 1 244 ? -14.722 3.849 17.681 1.00 96.00 244 LEU A O 1
ATOM 1958 N N . ASP A 1 245 ? -12.734 4.787 18.178 1.00 96.81 245 ASP A N 1
ATOM 1959 C CA . ASP A 1 245 ? -12.997 6.058 17.496 1.00 96.81 245 ASP A CA 1
ATOM 1960 C C . ASP A 1 245 ? -13.165 5.834 15.994 1.00 96.81 245 ASP A C 1
ATOM 1962 O O . ASP A 1 245 ? -14.133 6.306 15.400 1.00 96.81 245 ASP A O 1
ATOM 1966 N N . PHE A 1 246 ? -12.263 5.060 15.385 1.00 98.00 246 PHE A N 1
ATOM 1967 C CA . PHE A 1 246 ? -12.334 4.730 13.965 1.00 98.00 246 PHE A CA 1
ATOM 1968 C C . PHE A 1 246 ? -13.602 3.945 13.629 1.00 98.00 246 PHE A C 1
ATOM 1970 O O . PHE A 1 246 ? -14.311 4.295 12.688 1.00 98.00 246 PHE A O 1
ATOM 1977 N N . LEU A 1 247 ? -13.932 2.921 14.422 1.00 97.75 247 LEU A N 1
ATOM 1978 C CA . LEU A 1 247 ? -15.150 2.143 14.218 1.00 97.75 247 LEU A CA 1
ATOM 1979 C C . LEU A 1 247 ? -16.408 3.011 14.369 1.00 97.75 247 LEU A C 1
ATOM 1981 O O . LEU A 1 247 ? -17.279 2.981 13.507 1.00 97.75 247 LEU A O 1
ATOM 1985 N N . THR A 1 248 ? -16.470 3.848 15.406 1.00 97.31 248 THR A N 1
ATOM 1986 C CA . THR A 1 248 ? -17.594 4.770 15.636 1.00 97.31 248 THR A CA 1
ATOM 1987 C C . THR A 1 248 ? -17.725 5.797 14.508 1.00 97.31 248 THR A C 1
ATOM 1989 O O . THR A 1 248 ? -18.833 6.161 14.116 1.00 97.31 248 THR A O 1
ATOM 1992 N N . LEU A 1 249 ? -16.606 6.272 13.958 1.00 97.19 249 LEU A N 1
ATOM 1993 C CA . LEU A 1 249 ? -16.589 7.151 12.790 1.00 97.19 249 LEU A CA 1
ATOM 1994 C C . LEU A 1 249 ? -17.168 6.456 11.550 1.00 97.19 249 LEU A C 1
ATOM 1996 O O . LEU A 1 249 ? -17.923 7.079 10.802 1.00 97.19 249 LEU A O 1
ATOM 2000 N N . LEU A 1 250 ? -16.846 5.174 11.352 1.00 97.25 250 LEU A N 1
ATOM 2001 C CA . LEU A 1 250 ? -17.348 4.361 10.243 1.00 97.25 250 LEU A CA 1
ATOM 2002 C C . LEU A 1 250 ? -18.826 3.975 10.374 1.00 97.25 250 LEU A C 1
ATOM 2004 O O . LEU A 1 250 ? -19.513 3.904 9.359 1.00 97.25 250 LEU A O 1
ATOM 2008 N N . GLU A 1 251 ? -19.299 3.717 11.596 1.00 97.00 251 GLU A N 1
ATOM 2009 C CA . GLU A 1 251 ? -20.711 3.437 11.907 1.00 97.00 251 GLU A CA 1
ATOM 2010 C C . GLU A 1 251 ? -21.598 4.673 11.724 1.00 97.00 251 GLU A C 1
ATOM 2012 O O . GLU A 1 251 ? -22.781 4.565 11.396 1.00 97.00 251 GLU A O 1
ATOM 2017 N N . LYS A 1 252 ? -21.022 5.861 11.935 1.00 94.25 252 LYS A N 1
ATOM 2018 C CA . LYS A 1 252 ? -21.633 7.133 11.548 1.00 94.25 252 LYS A CA 1
ATOM 2019 C C . LYS A 1 252 ? -21.515 7.314 10.029 1.00 94.25 252 LYS A C 1
ATOM 2021 O O . LYS A 1 252 ? -21.374 6.373 9.262 1.00 94.25 252 LYS A O 1
ATOM 2026 N N . ASN A 1 253 ? -21.627 8.547 9.554 1.00 92.00 253 ASN A N 1
ATOM 2027 C CA . ASN A 1 253 ? -21.387 8.870 8.155 1.00 92.00 253 ASN A CA 1
ATOM 2028 C C . ASN A 1 253 ? -19.941 9.378 8.017 1.00 92.00 253 ASN A C 1
ATOM 2030 O O . ASN A 1 253 ? -19.706 10.529 8.393 1.00 92.00 253 ASN A O 1
ATOM 2034 N N . PRO A 1 254 ? -18.992 8.598 7.458 1.00 93.81 254 PRO A N 1
ATOM 2035 C CA . PRO A 1 254 ? -17.590 9.010 7.372 1.00 93.81 254 PRO A CA 1
ATOM 2036 C C . PRO A 1 254 ? -17.399 10.334 6.636 1.00 93.81 254 PRO A C 1
ATOM 2038 O O . PRO A 1 254 ? -16.589 11.155 7.052 1.00 93.81 254 PRO A O 1
ATOM 2041 N N . MET A 1 25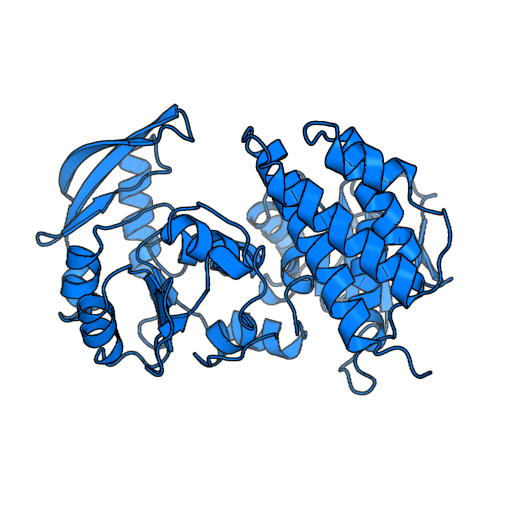5 ? -18.175 10.573 5.574 1.00 92.56 255 MET A N 1
ATOM 2042 C CA . MET A 1 255 ? -18.095 11.806 4.789 1.00 92.56 255 MET A CA 1
ATOM 2043 C C . MET A 1 255 ? -18.425 13.036 5.641 1.00 92.56 255 MET A C 1
ATOM 2045 O O . MET A 1 255 ? -17.748 14.054 5.531 1.00 92.56 255 MET A O 1
ATOM 2049 N N . LYS A 1 256 ? -19.422 12.936 6.530 1.00 92.19 256 LYS A N 1
ATOM 2050 C CA . LYS A 1 256 ? -19.741 14.003 7.490 1.00 92.19 256 LYS A CA 1
ATOM 2051 C C . LYS A 1 256 ? -18.729 14.054 8.633 1.00 92.19 256 LYS A C 1
ATOM 2053 O O . LYS A 1 256 ? -18.233 15.127 8.956 1.00 92.19 256 LYS A O 1
ATOM 2058 N N . SER A 1 257 ? -18.395 12.907 9.219 1.00 93.75 257 SER A N 1
ATOM 2059 C CA . SER A 1 257 ? -17.499 12.811 10.375 1.00 93.75 257 SER A CA 1
ATOM 2060 C C . SER A 1 257 ? -16.078 13.302 10.093 1.00 93.75 257 SER A C 1
ATOM 2062 O O . SER A 1 257 ? -15.424 13.785 11.010 1.00 93.75 257 SER A O 1
ATOM 2064 N N . LEU A 1 258 ? -15.620 13.222 8.842 1.00 94.38 258 LEU A N 1
ATOM 2065 C CA . LEU A 1 258 ? -14.297 13.681 8.408 1.00 94.38 258 LEU A CA 1
ATOM 2066 C C . LEU A 1 258 ? -14.288 15.114 7.853 1.00 94.38 258 LEU A C 1
ATOM 2068 O O . LEU A 1 258 ? -13.237 15.614 7.453 1.00 94.38 258 LEU A O 1
ATOM 2072 N N . SER A 1 259 ? -15.441 15.782 7.815 1.00 91.00 259 SER A N 1
ATOM 2073 C CA . SER A 1 259 ? -15.546 17.187 7.417 1.00 91.00 259 SER A CA 1
ATOM 2074 C C . SER A 1 259 ? -15.435 18.107 8.633 1.00 91.00 259 SER A C 1
ATOM 2076 O O . SER A 1 259 ? -15.933 17.767 9.701 1.00 91.00 259 SER A O 1
ATOM 2078 N N . GLY A 1 260 ? -14.805 19.272 8.482 1.00 93.12 260 GLY A N 1
ATOM 2079 C CA . GLY A 1 260 ? -14.703 20.268 9.553 1.00 93.12 260 GLY A CA 1
ATOM 2080 C C . GLY A 1 260 ? -13.274 20.719 9.835 1.00 93.12 260 GLY A C 1
ATOM 2081 O O . GLY A 1 260 ? -12.351 20.474 9.053 1.00 93.12 260 GLY A O 1
ATOM 2082 N N . GLU A 1 261 ? -13.107 21.423 10.949 1.00 96.06 261 GLU A N 1
ATOM 2083 C CA . GLU A 1 261 ? -11.822 21.969 11.361 1.00 96.06 261 GLU A CA 1
ATOM 2084 C C . GLU A 1 261 ? -11.057 21.004 12.277 1.00 96.06 261 GLU A C 1
ATOM 2086 O O . GLU A 1 261 ? -11.630 20.423 13.192 1.00 96.06 261 GLU A O 1
ATOM 2091 N N . LEU A 1 262 ? -9.751 20.857 12.028 1.00 97.56 262 LEU A N 1
ATOM 2092 C CA . LEU A 1 262 ? -8.822 20.175 12.917 1.00 97.56 262 LEU A CA 1
ATOM 2093 C C . LEU A 1 262 ? -8.355 21.144 14.004 1.00 97.56 262 LEU A C 1
ATOM 2095 O O . LEU A 1 262 ? -7.704 22.150 13.689 1.00 97.56 262 LEU A O 1
ATOM 2099 N N . SER A 1 263 ? -8.613 20.813 15.265 1.00 97.88 263 SER A N 1
ATOM 2100 C CA . SER A 1 263 ? -8.063 21.508 16.433 1.00 97.88 263 SER A CA 1
ATOM 2101 C C . SER A 1 263 ? -6.890 20.711 17.000 1.00 97.88 263 SER A C 1
ATOM 2103 O O . SER A 1 263 ? -6.984 19.501 17.188 1.00 97.88 263 SER A O 1
ATOM 2105 N N . LEU A 1 264 ? -5.740 21.353 17.225 1.00 98.19 264 LEU A N 1
ATOM 2106 C CA . LEU A 1 264 ? -4.625 20.693 17.908 1.00 98.19 264 LEU A CA 1
ATOM 2107 C C . LEU A 1 264 ? -5.011 20.535 19.379 1.00 98.19 264 LEU A C 1
ATOM 2109 O O . LEU A 1 264 ? -5.289 21.538 20.033 1.00 98.19 264 LEU A O 1
ATOM 2113 N N . ILE A 1 265 ? -5.031 19.302 19.881 1.00 98.12 265 ILE A N 1
ATOM 2114 C CA . ILE A 1 265 ? -5.425 19.022 21.268 1.00 98.12 265 ILE A CA 1
ATOM 2115 C C . ILE A 1 265 ? -4.289 18.455 22.113 1.00 98.12 265 ILE A C 1
ATOM 2117 O O . ILE A 1 265 ? -4.358 18.546 23.335 1.00 98.12 265 ILE A O 1
ATOM 2121 N N . ASP A 1 266 ? -3.276 17.852 21.485 1.00 98.06 266 ASP A N 1
ATOM 2122 C CA . ASP A 1 266 ? -2.173 17.201 22.190 1.00 98.06 266 ASP A CA 1
ATOM 2123 C C . ASP A 1 266 ? -0.970 16.956 21.256 1.00 98.06 266 ASP A C 1
ATOM 2125 O O . ASP A 1 266 ? -1.061 17.126 20.033 1.00 98.06 266 ASP A O 1
ATOM 2129 N N . VAL A 1 267 ? 0.153 16.534 21.836 1.00 98.19 267 VAL A N 1
ATOM 2130 C CA . VAL A 1 267 ? 1.383 16.143 21.143 1.00 98.19 267 VAL A CA 1
ATOM 2131 C C . VAL A 1 267 ? 1.786 14.745 21.599 1.00 98.19 267 VAL A C 1
ATOM 2133 O O . VAL A 1 267 ? 1.948 14.484 22.786 1.00 98.19 267 VAL A O 1
ATOM 2136 N N . GLY A 1 268 ? 1.947 13.830 20.646 1.00 97.25 268 GLY A N 1
ATOM 2137 C CA . GLY A 1 268 ? 2.463 12.490 20.913 1.00 97.25 268 GLY A CA 1
ATOM 2138 C C . GLY A 1 268 ? 3.917 12.349 20.477 1.00 97.25 268 GLY A C 1
ATOM 2139 O O . GLY A 1 268 ? 4.396 13.120 19.654 1.00 97.25 268 GLY A O 1
ATOM 2140 N N . THR A 1 269 ? 4.593 11.303 20.953 1.00 97.12 269 THR A N 1
ATOM 2141 C CA . THR A 1 269 ? 5.964 10.970 20.534 1.00 97.12 269 THR A CA 1
ATOM 2142 C C . THR A 1 269 ? 5.979 9.657 19.759 1.00 97.12 269 THR A C 1
ATOM 2144 O O . THR A 1 269 ? 5.408 8.648 20.186 1.00 97.12 269 THR A O 1
ATOM 2147 N N . ASN A 1 270 ? 6.615 9.652 18.587 1.00 92.94 270 ASN A N 1
ATOM 2148 C CA . ASN A 1 270 ? 6.886 8.445 17.816 1.00 92.94 270 ASN A CA 1
ATOM 2149 C C . ASN A 1 270 ? 8.333 8.004 18.055 1.00 92.94 270 ASN A C 1
ATOM 2151 O O . ASN A 1 270 ? 9.254 8.444 17.369 1.00 92.94 270 ASN A O 1
ATOM 2155 N N . ASN A 1 271 ? 8.512 7.080 18.999 1.00 89.75 271 ASN A N 1
ATOM 2156 C CA . ASN A 1 271 ? 9.829 6.581 19.403 1.00 89.75 271 ASN A CA 1
ATOM 2157 C C . ASN A 1 271 ? 10.619 5.932 18.257 1.00 89.75 271 ASN A C 1
ATOM 2159 O O . ASN A 1 271 ? 11.841 5.990 18.261 1.00 89.75 271 ASN A O 1
ATOM 2163 N N . ASN A 1 272 ? 9.942 5.351 17.259 1.00 85.06 272 ASN A N 1
ATOM 2164 C CA . ASN A 1 272 ? 10.621 4.713 16.127 1.00 85.06 272 ASN A CA 1
ATOM 2165 C C . ASN A 1 272 ? 11.285 5.733 15.193 1.00 85.06 272 ASN A C 1
ATOM 2167 O O . ASN A 1 272 ? 12.193 5.376 14.453 1.00 85.06 272 ASN A O 1
ATOM 2171 N N . LEU A 1 273 ? 10.793 6.973 15.185 1.00 88.00 273 LEU A N 1
ATOM 2172 C CA . LEU A 1 273 ? 11.315 8.056 14.352 1.00 88.00 273 LEU A CA 1
ATOM 2173 C C . LEU A 1 273 ? 12.068 9.111 15.166 1.00 88.00 273 LEU A C 1
ATOM 2175 O O . LEU A 1 273 ? 12.698 9.980 14.576 1.00 88.00 273 LEU A O 1
ATOM 2179 N N . GLY A 1 274 ? 11.977 9.064 16.498 1.00 93.56 274 GLY A N 1
ATOM 2180 C CA . GLY A 1 274 ? 12.549 10.083 17.375 1.00 93.56 274 GLY A CA 1
ATOM 2181 C C . GLY A 1 274 ? 11.933 11.468 17.162 1.00 93.56 274 GLY A C 1
ATOM 2182 O O . GLY A 1 274 ? 12.640 12.464 17.278 1.00 93.56 274 GLY A O 1
ATOM 2183 N N . ILE A 1 275 ? 10.643 11.538 16.808 1.00 94.50 275 ILE A N 1
ATOM 2184 C CA . ILE A 1 275 ? 9.935 12.805 16.569 1.00 94.50 275 ILE A CA 1
ATOM 2185 C C . ILE A 1 275 ? 8.696 12.930 17.449 1.00 94.50 275 ILE A C 1
ATOM 2187 O O . ILE A 1 275 ? 8.006 11.940 17.712 1.00 94.50 275 ILE A O 1
ATOM 2191 N N . ASP A 1 276 ? 8.369 14.168 17.797 1.00 97.62 276 ASP A N 1
ATOM 2192 C CA . ASP A 1 276 ? 7.047 14.540 18.285 1.00 97.62 276 ASP A CA 1
ATOM 2193 C C . ASP A 1 276 ? 6.106 14.827 17.112 1.00 97.62 276 ASP A C 1
ATOM 2195 O O . ASP A 1 276 ? 6.538 15.232 16.029 1.00 97.62 276 ASP A O 1
ATOM 2199 N N . TYR A 1 277 ? 4.815 14.582 17.314 1.00 98.06 277 TYR A N 1
ATOM 2200 C CA . TYR A 1 277 ? 3.799 14.681 16.277 1.00 98.06 277 TYR A CA 1
ATOM 2201 C C . TYR A 1 277 ? 2.477 15.246 16.811 1.00 98.06 277 TYR A C 1
ATOM 2203 O O . TYR A 1 277 ? 2.145 15.044 17.984 1.00 98.06 277 TYR A O 1
ATOM 2211 N N . PRO A 1 278 ? 1.666 15.905 15.962 1.00 98.38 278 PRO A N 1
ATOM 2212 C CA . PRO A 1 278 ? 0.420 16.504 16.409 1.00 98.38 278 PRO A CA 1
ATOM 2213 C C . PRO A 1 278 ? -0.691 15.461 16.558 1.00 98.38 278 PRO A C 1
ATOM 2215 O O . PRO A 1 278 ? -0.869 14.570 15.715 1.00 98.38 278 PRO A O 1
ATOM 2218 N N . ILE A 1 279 ? -1.493 15.629 17.606 1.00 98.56 279 ILE A N 1
ATOM 2219 C CA . ILE A 1 279 ? -2.769 14.946 17.785 1.00 98.56 279 ILE A CA 1
ATOM 2220 C C . ILE A 1 279 ? -3.865 15.988 17.590 1.00 98.56 279 ILE A C 1
ATOM 2222 O O . ILE A 1 279 ? -4.021 16.916 18.388 1.00 98.56 279 ILE A O 1
ATOM 2226 N N . PHE A 1 280 ? -4.618 15.837 16.505 1.00 98.44 280 PHE A N 1
ATOM 2227 C CA . PHE A 1 280 ? -5.747 16.705 16.202 1.00 98.44 280 PHE A CA 1
ATOM 2228 C C . PHE A 1 280 ? -7.059 16.069 16.651 1.00 98.44 280 PHE A C 1
ATOM 2230 O O . PHE A 1 280 ? -7.213 14.849 16.602 1.00 98.44 280 PHE A O 1
ATOM 2237 N N . GLU A 1 281 ? -8.019 16.894 17.043 1.00 98.00 281 GLU A N 1
ATOM 2238 C CA . GLU A 1 281 ? -9.413 16.501 17.198 1.00 98.00 281 GLU A CA 1
ATOM 2239 C C . GLU A 1 281 ? -10.221 16.944 15.974 1.00 98.00 281 GLU A C 1
ATOM 2241 O O . GLU A 1 281 ? -9.983 18.009 15.397 1.00 98.00 281 GLU A O 1
ATOM 2246 N N . LEU A 1 282 ? -11.167 16.100 15.568 1.00 97.19 282 LEU A N 1
ATOM 2247 C CA . LEU A 1 282 ? -12.146 16.380 14.528 1.00 97.19 282 LEU A CA 1
ATOM 2248 C C . LEU A 1 282 ? -13.485 15.762 14.912 1.00 97.19 282 LEU A C 1
ATOM 2250 O O . LEU A 1 282 ? -13.612 14.538 14.937 1.00 97.19 282 LEU A O 1
ATOM 2254 N N . ASN A 1 283 ? -14.495 16.590 15.175 1.00 95.44 283 ASN A N 1
ATOM 2255 C CA . ASN A 1 283 ? -15.842 16.136 15.541 1.00 95.44 283 ASN A CA 1
ATOM 2256 C C . ASN A 1 283 ? -15.843 15.114 16.699 1.00 95.44 283 ASN A C 1
ATOM 2258 O O . ASN A 1 283 ? -16.587 14.128 16.662 1.00 95.44 283 ASN A O 1
ATOM 2262 N N . GLY A 1 284 ? -14.989 15.326 17.706 1.00 94.31 284 GLY A N 1
ATOM 2263 C CA . GLY A 1 284 ? -14.827 14.425 18.848 1.00 94.31 284 GLY A CA 1
ATOM 2264 C C . GLY A 1 284 ? -13.949 13.193 18.603 1.00 94.31 284 GLY A C 1
ATOM 2265 O O . GLY A 1 284 ? -13.849 12.354 19.494 1.00 94.31 284 GLY A O 1
ATOM 2266 N N . PHE A 1 285 ? -13.308 13.059 17.437 1.00 96.50 285 PHE A N 1
ATOM 2267 C CA . PHE A 1 285 ? -12.380 11.965 17.138 1.00 96.50 285 PHE A CA 1
ATOM 2268 C C . PHE A 1 285 ? -10.926 12.422 17.179 1.00 96.50 285 PHE A C 1
ATOM 2270 O O . PHE A 1 285 ? -10.592 13.464 16.615 1.00 96.50 285 PHE A O 1
ATOM 2277 N N . LYS A 1 286 ? -10.043 11.613 17.776 1.00 97.69 286 LYS A N 1
ATOM 2278 C CA . LYS A 1 286 ? -8.602 11.898 17.821 1.00 97.69 286 LYS A CA 1
ATOM 2279 C C . LYS A 1 286 ? -7.873 11.310 16.617 1.00 97.69 286 LYS A C 1
ATOM 2281 O O . LYS A 1 286 ? -8.005 10.124 16.311 1.00 97.69 286 LYS A O 1
ATOM 2286 N N . ILE A 1 287 ? -7.057 12.132 15.968 1.00 98.12 287 ILE A N 1
ATOM 2287 C CA . ILE A 1 287 ? -6.247 11.785 14.801 1.00 98.12 287 ILE A CA 1
ATOM 2288 C C . ILE A 1 287 ? -4.778 12.010 15.157 1.00 98.12 287 ILE A C 1
ATOM 2290 O O . ILE A 1 287 ? -4.327 13.145 15.306 1.00 98.12 287 ILE A O 1
ATOM 2294 N N . HIS A 1 288 ? -4.021 10.922 15.271 1.00 98.31 288 HIS A N 1
ATOM 2295 C CA . HIS A 1 288 ? -2.595 10.948 15.580 1.00 98.31 288 HIS A CA 1
ATOM 2296 C C . HIS A 1 288 ? -1.788 10.968 14.279 1.00 98.31 288 HIS A C 1
ATOM 2298 O O . HIS A 1 288 ? -1.759 9.960 13.579 1.00 98.31 288 HIS A O 1
ATOM 2304 N N . MET A 1 289 ? -1.115 12.070 13.937 1.00 97.81 289 MET A N 1
ATOM 2305 C CA . MET A 1 289 ? -0.371 12.200 12.669 1.00 97.81 289 MET A CA 1
ATOM 2306 C C . MET A 1 289 ? 1.117 11.862 12.832 1.00 97.81 289 MET A C 1
ATOM 2308 O O . MET A 1 289 ? 2.003 12.695 12.663 1.00 97.81 289 MET A O 1
ATOM 2312 N N . ASN A 1 290 ? 1.390 10.604 13.164 1.00 94.44 290 ASN A N 1
ATOM 2313 C CA . ASN A 1 290 ? 2.640 10.122 13.754 1.00 94.44 290 ASN A CA 1
ATOM 2314 C C . ASN A 1 290 ? 3.906 10.129 12.873 1.00 94.44 290 ASN A C 1
ATOM 2316 O O . ASN A 1 290 ? 4.955 9.703 13.354 1.00 94.44 290 ASN A O 1
ATOM 2320 N N . HIS A 1 291 ? 3.848 10.578 11.616 1.00 93.94 291 HIS A N 1
ATOM 2321 C CA . HIS A 1 291 ? 5.044 10.784 10.775 1.00 93.94 291 HIS A CA 1
ATOM 2322 C C . HIS A 1 291 ? 5.270 12.257 10.400 1.00 93.94 291 HIS A C 1
ATOM 2324 O O . HIS A 1 291 ? 5.952 12.545 9.416 1.00 93.94 291 HIS A O 1
ATOM 2330 N N . TYR A 1 292 ? 4.674 13.190 11.141 1.00 94.50 292 TYR A N 1
ATOM 2331 C CA . TYR A 1 292 ? 4.780 14.618 10.873 1.00 94.50 292 TYR A CA 1
ATOM 2332 C C . TYR A 1 292 ? 5.347 15.358 12.080 1.00 94.50 292 TYR A C 1
ATOM 2334 O O . TYR A 1 292 ? 4.650 15.529 13.073 1.00 94.50 292 TYR A O 1
ATOM 2342 N N . SER A 1 293 ? 6.584 15.841 11.962 1.00 94.69 293 SER A N 1
ATOM 2343 C CA . SER A 1 293 ? 7.172 16.776 12.930 1.00 94.69 293 SER A CA 1
ATOM 2344 C C . SER A 1 293 ? 6.695 18.217 12.716 1.00 94.69 293 SER A C 1
ATOM 2346 O O . SER A 1 293 ? 6.648 18.999 13.658 1.00 94.69 293 SER A O 1
ATOM 2348 N N . ASP A 1 294 ? 6.292 18.568 11.490 1.00 97.12 294 ASP A N 1
ATOM 2349 C CA . ASP A 1 294 ? 5.676 19.859 11.169 1.00 97.12 294 ASP A CA 1
ATOM 2350 C C . ASP A 1 294 ? 4.146 19.758 11.240 1.00 97.12 294 ASP A C 1
ATOM 2352 O O . ASP A 1 294 ? 3.488 19.105 10.421 1.00 97.12 294 ASP A O 1
ATOM 2356 N N . PHE A 1 295 ? 3.580 20.443 12.233 1.00 97.56 295 PHE A N 1
ATOM 2357 C CA . PHE A 1 295 ? 2.162 20.363 12.569 1.00 97.56 295 PHE A CA 1
ATOM 2358 C C . PHE A 1 295 ? 1.286 21.087 11.542 1.00 97.56 295 PHE A C 1
ATOM 2360 O O . PHE A 1 295 ? 0.186 20.631 11.216 1.00 97.56 295 PHE A O 1
ATOM 2367 N N . THR A 1 296 ? 1.784 22.196 10.992 1.00 97.56 296 THR A N 1
ATOM 2368 C CA . THR A 1 296 ? 1.086 22.960 9.953 1.00 97.56 296 THR A CA 1
ATOM 2369 C C . THR A 1 296 ? 1.062 22.158 8.661 1.00 97.56 296 THR A C 1
ATOM 2371 O O . THR A 1 296 ? 0.019 22.035 8.014 1.00 97.56 296 THR A O 1
ATOM 2374 N N . TYR A 1 297 ? 2.190 21.541 8.309 1.00 97.44 297 TYR A N 1
ATOM 2375 C CA . TYR A 1 297 ? 2.279 20.667 7.147 1.00 97.44 297 TYR A CA 1
ATOM 2376 C C . TYR A 1 297 ? 1.356 19.445 7.269 1.00 97.44 297 TYR A C 1
ATOM 2378 O O . TYR A 1 297 ? 0.660 19.114 6.307 1.00 97.44 297 TYR A O 1
ATOM 2386 N N . ALA A 1 298 ? 1.276 18.825 8.451 1.00 97.38 298 ALA A N 1
ATOM 2387 C CA . ALA A 1 298 ? 0.312 17.767 8.760 1.00 97.38 298 ALA A CA 1
ATOM 2388 C C . ALA A 1 298 ? -1.143 18.195 8.493 1.00 97.38 298 ALA A C 1
ATOM 2390 O O . ALA A 1 298 ? -1.842 17.554 7.700 1.00 97.38 298 ALA A O 1
ATOM 2391 N N . LYS A 1 299 ? -1.578 19.317 9.087 1.00 97.69 299 LYS A N 1
ATOM 2392 C CA . LYS A 1 299 ? -2.935 19.868 8.907 1.00 97.69 299 LYS A CA 1
ATOM 2393 C C . LYS A 1 299 ? -3.223 20.187 7.433 1.00 97.69 299 LYS A C 1
ATOM 2395 O O . LYS A 1 299 ? -4.272 19.811 6.911 1.00 97.69 299 LYS A O 1
ATOM 2400 N N . ASN A 1 300 ? -2.269 20.782 6.718 1.00 97.81 300 ASN A N 1
ATOM 2401 C CA . ASN A 1 300 ? -2.411 21.073 5.288 1.00 97.81 300 ASN A CA 1
ATOM 2402 C C . ASN A 1 300 ? -2.541 19.796 4.444 1.00 97.81 300 ASN A C 1
ATOM 2404 O O . ASN A 1 300 ? -3.398 19.723 3.560 1.00 97.81 300 ASN A O 1
ATOM 2408 N N . LYS A 1 301 ? -1.743 18.759 4.735 1.00 96.56 301 LYS A N 1
ATOM 2409 C CA . LYS A 1 301 ? -1.822 17.473 4.027 1.00 96.56 301 LYS A CA 1
ATOM 2410 C C . LYS A 1 301 ? -3.136 16.745 4.263 1.00 96.56 301 LYS A C 1
ATOM 2412 O O . LYS A 1 301 ? -3.625 16.106 3.329 1.00 96.56 301 LYS A O 1
ATOM 2417 N N . TRP A 1 302 ? -3.717 16.860 5.454 1.00 97.50 302 TRP A N 1
ATOM 2418 C CA . TRP A 1 302 ? -5.058 16.351 5.724 1.00 97.50 302 TRP A CA 1
ATOM 2419 C C . TRP A 1 302 ? -6.087 16.977 4.781 1.00 97.50 302 TRP A C 1
ATOM 2421 O O . TRP A 1 302 ? -6.742 16.255 4.029 1.00 97.50 302 TRP A O 1
ATOM 2431 N N . TYR A 1 303 ? -6.178 18.310 4.744 1.00 97.31 303 TYR A N 1
ATOM 2432 C CA . TYR A 1 303 ? -7.163 18.998 3.904 1.00 97.31 303 TYR A CA 1
ATOM 2433 C C . TYR A 1 303 ? -6.939 18.769 2.412 1.00 97.31 303 TYR A C 1
ATOM 2435 O O . TYR A 1 303 ? -7.893 18.490 1.689 1.00 97.31 303 TYR A O 1
ATOM 2443 N N . GLU A 1 304 ? -5.685 18.806 1.958 1.00 96.62 304 GLU A N 1
ATOM 2444 C CA . GLU A 1 304 ? -5.318 18.503 0.573 1.00 96.62 304 GLU A CA 1
ATOM 2445 C C . GLU A 1 304 ? -5.824 17.113 0.150 1.00 96.62 304 GLU A C 1
ATOM 2447 O O . GLU A 1 304 ? -6.373 16.942 -0.940 1.00 96.62 304 GLU A O 1
ATOM 2452 N N . ARG A 1 305 ? -5.649 16.100 1.007 1.00 96.25 305 ARG A N 1
ATOM 2453 C CA . ARG A 1 305 ? -6.013 14.710 0.697 1.00 96.25 305 ARG A CA 1
ATOM 2454 C C . ARG A 1 305 ? -7.492 14.406 0.919 1.00 96.25 305 ARG A C 1
ATOM 2456 O O . ARG A 1 305 ? -8.020 13.548 0.215 1.00 96.25 305 ARG A O 1
ATOM 2463 N N . MET A 1 306 ? -8.169 15.121 1.818 1.00 96.75 306 MET A N 1
ATOM 2464 C CA . MET A 1 306 ? -9.626 15.046 1.983 1.00 96.75 306 MET A CA 1
ATOM 2465 C C . MET A 1 306 ? -10.361 15.335 0.670 1.00 96.75 306 MET A C 1
ATOM 2467 O O . MET A 1 306 ? -11.299 14.621 0.324 1.00 96.75 306 MET A O 1
ATOM 2471 N N . GLN A 1 307 ? -9.879 16.305 -0.115 1.00 96.12 307 GLN A N 1
ATOM 2472 C CA . GLN A 1 307 ? -10.456 16.649 -1.423 1.00 96.12 307 GLN A CA 1
ATOM 2473 C C . GLN A 1 307 ? -10.281 15.553 -2.487 1.00 96.12 307 GLN A C 1
ATOM 2475 O O . GLN A 1 307 ? -10.886 15.613 -3.554 1.00 96.12 307 GLN A O 1
ATOM 2480 N N . ARG A 1 308 ? -9.434 14.547 -2.233 1.00 95.88 308 ARG A N 1
ATOM 2481 C CA . ARG A 1 308 ? -9.119 13.480 -3.194 1.00 95.88 308 ARG A CA 1
ATOM 2482 C C . ARG A 1 308 ? -9.922 12.205 -2.974 1.00 95.88 308 ARG A C 1
ATOM 2484 O O . ARG A 1 308 ? -9.783 11.292 -3.793 1.00 95.88 308 ARG A O 1
ATOM 2491 N N . ILE A 1 309 ? -10.694 12.119 -1.886 1.00 97.00 309 ILE A N 1
ATOM 2492 C CA . ILE A 1 309 ? -11.440 10.907 -1.545 1.00 97.00 309 ILE A CA 1
ATOM 2493 C C . ILE A 1 309 ? -12.462 10.603 -2.637 1.00 97.00 309 ILE A C 1
ATOM 2495 O O . ILE A 1 309 ? -13.342 11.403 -2.944 1.00 97.00 309 ILE A O 1
ATOM 2499 N N . ASN A 1 310 ? -12.361 9.400 -3.191 1.00 96.06 310 ASN A N 1
ATOM 2500 C CA . ASN A 1 310 ? -13.377 8.805 -4.031 1.00 96.06 310 ASN A CA 1
ATOM 2501 C C . ASN A 1 310 ? -14.318 7.953 -3.172 1.00 96.06 310 ASN A C 1
ATOM 2503 O O . ASN A 1 310 ? -14.079 6.766 -2.946 1.00 96.06 310 ASN A O 1
ATOM 2507 N N . TRP A 1 311 ? -15.414 8.561 -2.723 1.00 93.12 311 TRP A N 1
ATOM 2508 C CA . TRP A 1 311 ? -16.427 7.903 -1.891 1.00 93.12 311 TRP A CA 1
ATOM 2509 C C . TRP A 1 311 ? -17.135 6.721 -2.578 1.00 93.12 311 TRP A C 1
ATOM 2511 O O . TRP A 1 311 ? -17.725 5.895 -1.890 1.00 93.12 311 TRP A O 1
ATOM 2521 N N . TYR A 1 312 ? -17.049 6.603 -3.909 1.00 91.69 312 TYR A N 1
ATOM 2522 C CA . TYR A 1 312 ? -17.660 5.509 -4.676 1.00 91.69 312 TYR A CA 1
ATOM 2523 C C . TYR A 1 312 ? -16.804 4.238 -4.737 1.00 91.69 312 TYR A C 1
ATOM 2525 O O . TYR A 1 312 ? -17.318 3.170 -5.057 1.00 91.69 312 TYR A O 1
ATOM 2533 N N . ASN A 1 313 ? -15.503 4.329 -4.448 1.00 95.25 313 ASN A N 1
ATOM 2534 C CA . ASN A 1 313 ? -14.607 3.175 -4.422 1.00 95.25 313 ASN A CA 1
ATOM 2535 C C . ASN A 1 313 ? -13.692 3.268 -3.202 1.00 95.25 313 ASN A C 1
ATOM 2537 O O . ASN A 1 313 ? -12.536 3.694 -3.289 1.00 95.25 313 ASN A O 1
ATOM 2541 N N . LEU A 1 314 ? -14.254 2.875 -2.061 1.00 96.88 314 LEU A N 1
ATOM 2542 C CA . LEU A 1 314 ? -13.555 2.804 -0.789 1.00 96.88 314 LEU A CA 1
ATOM 2543 C C . LEU A 1 314 ? -13.087 1.384 -0.494 1.00 96.88 314 LEU A C 1
ATOM 2545 O O . LEU A 1 314 ? -13.820 0.424 -0.722 1.00 96.88 314 LEU A O 1
ATOM 2549 N N . LEU A 1 315 ? -11.904 1.287 0.102 1.00 98.38 315 LEU A N 1
ATOM 2550 C CA . LEU A 1 315 ? -11.473 0.141 0.889 1.00 98.38 315 LEU A CA 1
ATOM 2551 C C . LEU A 1 315 ? -11.280 0.588 2.336 1.00 98.38 315 LEU A C 1
ATOM 2553 O O . LEU A 1 315 ? -10.527 1.525 2.606 1.00 98.38 315 LEU A O 1
ATOM 2557 N N . ILE A 1 316 ? -11.946 -0.099 3.259 1.00 98.50 316 ILE A N 1
ATOM 2558 C CA . ILE A 1 316 ? -11.780 0.123 4.694 1.00 98.50 316 ILE A CA 1
ATOM 2559 C C . ILE A 1 316 ? -10.822 -0.920 5.261 1.00 98.50 316 ILE A C 1
ATOM 2561 O O . ILE A 1 316 ? -11.030 -2.114 5.057 1.00 98.50 316 ILE A O 1
ATOM 2565 N N . ILE A 1 317 ? -9.793 -0.477 5.980 1.00 98.19 317 ILE A N 1
ATOM 2566 C CA . ILE A 1 317 ? -8.790 -1.352 6.593 1.00 98.19 317 ILE A CA 1
ATOM 2567 C C . ILE A 1 317 ? -8.755 -1.119 8.096 1.00 98.19 317 ILE A C 1
ATOM 2569 O O . ILE A 1 317 ? -8.549 -0.003 8.571 1.00 98.19 317 ILE A O 1
ATOM 2573 N N . MET A 1 318 ? -8.916 -2.197 8.848 1.00 98.00 318 MET A N 1
ATOM 2574 C CA . MET A 1 318 ? -8.840 -2.200 10.299 1.00 98.00 318 MET A CA 1
ATOM 2575 C C . MET A 1 318 ? -8.059 -3.426 10.778 1.00 98.00 318 MET A C 1
ATOM 2577 O O . MET A 1 318 ? -7.798 -4.363 10.023 1.00 98.00 318 MET A O 1
ATOM 2581 N N . TYR A 1 319 ? -7.676 -3.420 12.044 1.00 98.00 319 TYR A N 1
ATOM 2582 C CA . TYR A 1 319 ? -7.264 -4.611 12.771 1.00 98.00 319 TYR A CA 1
ATOM 2583 C C . TYR A 1 319 ? -7.918 -4.578 14.151 1.00 98.00 319 TYR A C 1
ATOM 2585 O O . TYR A 1 319 ? -8.234 -3.496 14.649 1.00 98.00 319 TYR A O 1
ATOM 2593 N N . THR A 1 320 ? -8.115 -5.740 14.768 1.00 98.12 320 THR A N 1
ATOM 2594 C CA . THR A 1 320 ? -8.577 -5.818 16.157 1.00 98.12 320 THR A CA 1
ATOM 2595 C C . THR A 1 320 ? -8.179 -7.137 16.808 1.00 98.12 320 THR A C 1
ATOM 2597 O O . THR A 1 320 ? -8.055 -8.163 16.142 1.00 98.12 320 THR A O 1
ATOM 2600 N N . ASP A 1 321 ? -8.021 -7.106 18.129 1.00 97.38 321 ASP A N 1
ATOM 2601 C CA . ASP A 1 321 ? -7.852 -8.298 18.966 1.00 97.38 321 ASP A CA 1
ATOM 2602 C C . ASP A 1 321 ? -9.180 -8.738 19.615 1.00 97.38 321 ASP A C 1
ATOM 2604 O O . ASP A 1 321 ? -9.211 -9.697 20.386 1.00 97.38 321 ASP A O 1
ATOM 2608 N N . LYS A 1 322 ? -10.291 -8.047 19.317 1.00 97.94 322 LYS A N 1
ATOM 2609 C CA . LYS A 1 322 ? -11.593 -8.240 19.968 1.00 97.94 322 LYS A CA 1
ATOM 2610 C C . LYS A 1 322 ? -12.647 -8.737 18.982 1.00 97.94 322 LYS A C 1
ATOM 2612 O O . LYS A 1 322 ? -12.950 -8.075 17.991 1.00 97.94 322 LYS A O 1
ATOM 2617 N N . LYS A 1 323 ? -13.281 -9.868 19.305 1.00 97.88 323 LYS A N 1
ATOM 2618 C CA . LYS A 1 323 ? -14.375 -10.446 18.502 1.00 97.88 323 LYS A CA 1
ATOM 2619 C C . LYS A 1 323 ? -15.565 -9.491 18.356 1.00 97.88 323 LYS A C 1
ATOM 2621 O O . LYS A 1 323 ? -16.064 -9.311 17.255 1.00 97.88 323 LYS A O 1
ATOM 2626 N N . GLU A 1 324 ? -15.947 -8.805 19.428 1.00 97.69 324 GLU A N 1
ATOM 2627 C CA . GLU A 1 324 ? -17.056 -7.837 19.426 1.00 97.69 324 GLU A CA 1
ATOM 2628 C C . GLU A 1 324 ? -16.800 -6.651 18.477 1.00 97.69 324 GLU A C 1
ATOM 2630 O O . GLU A 1 324 ? -17.696 -6.211 17.755 1.00 97.69 324 GLU A O 1
ATOM 2635 N N . THR A 1 325 ? -15.560 -6.145 18.434 1.00 98.31 325 THR A N 1
ATOM 2636 C CA . THR A 1 325 ? -15.152 -5.095 17.488 1.00 98.31 325 THR A CA 1
ATOM 2637 C C . THR A 1 325 ? -15.252 -5.603 16.046 1.00 98.31 325 THR A C 1
ATOM 2639 O O . THR A 1 325 ? -15.761 -4.888 15.182 1.00 98.31 325 THR A O 1
ATOM 2642 N N . LEU A 1 326 ? -14.817 -6.842 15.783 1.00 98.62 326 LEU A N 1
ATOM 2643 C CA . LEU A 1 326 ? -14.923 -7.465 14.461 1.00 98.62 326 LEU A CA 1
ATOM 2644 C C . LEU A 1 326 ? -16.388 -7.619 14.019 1.00 98.62 326 LEU A C 1
ATOM 2646 O O . LEU A 1 326 ? -16.720 -7.269 12.892 1.00 98.62 326 LEU A O 1
ATOM 2650 N N . GLU A 1 327 ? -17.273 -8.093 14.895 1.00 98.44 327 GLU A N 1
ATOM 2651 C CA . GLU A 1 327 ? -18.702 -8.254 14.588 1.00 98.44 327 GLU A CA 1
ATOM 2652 C C . GLU A 1 327 ? -19.383 -6.925 14.239 1.00 98.44 327 GLU A C 1
ATOM 2654 O O . GLU A 1 327 ? -20.242 -6.869 13.357 1.00 98.44 327 GLU A O 1
ATOM 2659 N N . ARG A 1 328 ? -19.005 -5.839 14.921 1.00 98.38 328 ARG A N 1
ATOM 2660 C CA . ARG A 1 328 ? -19.466 -4.485 14.583 1.00 98.38 328 ARG A CA 1
ATOM 2661 C C . ARG A 1 328 ? -18.930 -4.035 13.228 1.00 98.38 328 ARG A C 1
ATOM 2663 O O . ARG A 1 328 ? -19.692 -3.524 12.412 1.00 98.38 328 ARG A O 1
ATOM 2670 N N . PHE A 1 329 ? -17.643 -4.259 12.973 1.00 98.50 329 PHE A N 1
ATOM 2671 C CA . PHE A 1 329 ? -17.007 -3.908 11.706 1.00 98.50 329 PHE A CA 1
ATOM 2672 C C . PHE A 1 329 ? -17.613 -4.663 10.510 1.00 98.50 329 PHE A C 1
ATOM 2674 O O . PHE A 1 329 ? -17.835 -4.074 9.451 1.00 98.50 329 PHE A O 1
ATOM 2681 N N . ASP A 1 330 ? -17.938 -5.947 10.674 1.00 98.25 330 ASP A N 1
ATOM 2682 C CA . ASP A 1 330 ? -18.512 -6.781 9.613 1.00 98.25 330 ASP A CA 1
ATOM 2683 C C . ASP A 1 330 ? -19.884 -6.276 9.137 1.00 98.25 330 ASP A C 1
ATOM 2685 O O . ASP A 1 330 ? -20.186 -6.304 7.942 1.00 98.25 330 ASP A O 1
ATOM 2689 N N . LYS A 1 331 ? -20.671 -5.701 10.054 1.00 98.19 331 LYS A N 1
ATOM 2690 C CA . LYS A 1 331 ? -21.993 -5.120 9.769 1.00 98.19 331 LYS A CA 1
ATOM 2691 C C . LYS A 1 331 ? -21.934 -3.813 8.977 1.00 98.19 331 LYS A C 1
ATOM 2693 O O . LYS A 1 331 ? -22.967 -3.356 8.488 1.00 98.19 331 LYS A O 1
ATOM 2698 N N . LEU A 1 332 ? -20.761 -3.191 8.842 1.00 97.88 332 LEU A N 1
ATOM 2699 C CA . LEU A 1 332 ? -20.639 -1.919 8.137 1.00 97.88 332 LEU A CA 1
ATOM 2700 C C . LEU A 1 332 ? -20.973 -2.071 6.641 1.00 97.88 332 LEU A C 1
ATOM 2702 O O . LEU A 1 332 ? -20.493 -3.006 5.990 1.00 97.88 332 LEU A O 1
ATOM 2706 N N . PRO A 1 333 ? -21.708 -1.125 6.034 1.00 94.88 333 PRO A N 1
ATOM 2707 C CA . PRO A 1 333 ? -22.212 -1.244 4.665 1.00 94.88 333 PRO A CA 1
ATOM 2708 C C . PRO A 1 333 ? -21.165 -0.888 3.588 1.00 94.88 333 PRO A C 1
ATOM 2710 O O . PRO A 1 333 ? -21.499 -0.321 2.550 1.00 94.88 333 PRO A O 1
ATOM 2713 N N . PHE A 1 334 ? -19.886 -1.207 3.811 1.00 95.38 334 PHE A N 1
ATOM 2714 C CA . PHE A 1 334 ? -18.830 -1.029 2.810 1.00 95.38 334 PHE A CA 1
ATOM 2715 C C . PHE A 1 334 ? -18.647 -2.299 1.981 1.00 95.38 334 PHE A C 1
ATOM 2717 O O . PHE A 1 334 ? -18.506 -3.394 2.534 1.00 95.38 334 PHE A O 1
ATOM 2724 N N . ALA A 1 335 ? -18.601 -2.127 0.658 1.00 90.44 335 ALA A N 1
ATOM 2725 C CA . ALA A 1 335 ? -18.398 -3.219 -0.291 1.00 90.44 335 ALA A CA 1
ATOM 2726 C C . ALA A 1 335 ? -17.020 -3.878 -0.130 1.00 90.44 335 ALA A C 1
ATOM 2728 O O . ALA A 1 335 ? -16.915 -5.099 -0.177 1.00 90.44 335 ALA A O 1
ATOM 2729 N N . LYS A 1 336 ? -15.972 -3.076 0.102 1.00 96.31 336 LYS A N 1
ATOM 2730 C CA . LYS A 1 336 ? -14.613 -3.564 0.356 1.00 96.31 336 LYS A CA 1
ATOM 2731 C C . LYS A 1 336 ? -14.188 -3.150 1.756 1.00 96.31 336 LYS A C 1
ATOM 2733 O O . LYS A 1 336 ? -13.964 -1.969 2.031 1.00 96.31 336 LYS A O 1
ATOM 2738 N N . LYS A 1 337 ? -14.083 -4.126 2.649 1.00 97.25 337 LYS A N 1
ATOM 2739 C CA . LYS A 1 337 ? -13.638 -3.911 4.023 1.00 97.25 337 LYS A CA 1
ATOM 2740 C C . LYS A 1 337 ? -12.872 -5.122 4.526 1.00 97.25 337 LYS A C 1
ATOM 2742 O O . LYS A 1 337 ? -13.283 -6.254 4.288 1.00 97.25 337 LYS A O 1
ATOM 2747 N N . ILE A 1 338 ? -11.761 -4.862 5.201 1.00 96.88 338 ILE A N 1
ATOM 2748 C CA . ILE A 1 338 ? -10.874 -5.886 5.743 1.00 96.88 338 ILE A CA 1
ATOM 2749 C C . ILE A 1 338 ? -10.550 -5.559 7.197 1.00 96.88 338 ILE A C 1
ATOM 2751 O O . ILE A 1 338 ? -10.231 -4.418 7.539 1.00 96.88 338 ILE A O 1
ATOM 2755 N N . CYS A 1 339 ? -10.627 -6.571 8.048 1.00 98.12 339 CYS A N 1
ATOM 2756 C CA . CYS A 1 339 ? -10.242 -6.510 9.444 1.00 98.12 339 CYS A CA 1
ATOM 2757 C C . CYS A 1 339 ? -9.228 -7.615 9.724 1.00 98.12 339 CYS A C 1
ATOM 2759 O O . CYS A 1 339 ? -9.575 -8.796 9.720 1.00 98.12 339 CYS A O 1
ATOM 2761 N N . PHE A 1 340 ? -7.968 -7.249 9.944 1.00 97.62 340 PHE A N 1
ATOM 2762 C CA . PHE A 1 340 ? -6.939 -8.213 10.323 1.00 97.62 340 PHE A CA 1
ATOM 2763 C C . PHE A 1 340 ? -7.129 -8.642 11.778 1.00 97.62 340 PHE A C 1
ATOM 2765 O O . PHE A 1 340 ? -7.156 -7.794 12.673 1.00 97.62 340 PHE A O 1
ATOM 2772 N N . VAL A 1 341 ? -7.230 -9.950 12.017 1.00 97.94 341 VAL A N 1
ATOM 2773 C CA . VAL A 1 341 ? -7.514 -10.505 13.349 1.00 97.94 341 VAL A CA 1
ATOM 2774 C C . VAL A 1 341 ? -6.585 -11.676 13.677 1.00 97.94 341 VAL A C 1
ATOM 2776 O O . VAL A 1 341 ? -6.343 -12.511 12.807 1.00 97.94 341 VAL A O 1
ATOM 2779 N N . PRO A 1 342 ? -6.060 -11.785 14.912 1.00 97.19 342 PRO A N 1
ATOM 2780 C CA . PRO A 1 342 ? -5.123 -12.845 15.289 1.00 97.19 342 PRO A CA 1
ATOM 2781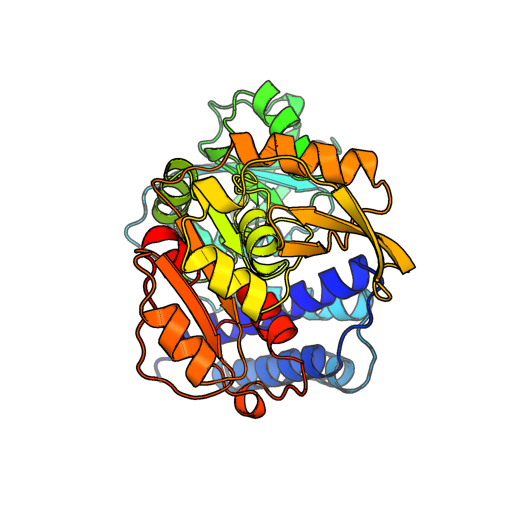 C C . PRO A 1 342 ? -5.836 -14.148 15.706 1.00 97.19 342 PRO A C 1
ATOM 2783 O O . PRO A 1 342 ? -5.329 -14.899 16.539 1.00 97.19 342 PRO A O 1
ATOM 2786 N N . PHE A 1 343 ? -7.058 -14.365 15.220 1.00 96.50 343 PHE A N 1
ATOM 2787 C CA . PHE A 1 343 ? -7.913 -15.498 15.560 1.00 96.50 343 PHE A CA 1
ATOM 2788 C C . PHE A 1 343 ? -8.756 -15.913 14.352 1.00 96.50 343 PHE A C 1
ATOM 2790 O O . PHE A 1 343 ? -9.056 -15.098 13.475 1.00 96.50 343 PHE A O 1
ATOM 2797 N N . GLU A 1 344 ? -9.171 -17.176 14.318 1.00 95.81 344 GLU A N 1
ATOM 2798 C CA . GLU A 1 344 ? -10.040 -17.687 13.258 1.00 95.81 344 GLU A CA 1
ATOM 2799 C C . GLU A 1 344 ? -11.443 -17.075 13.326 1.00 95.81 344 GLU A C 1
ATOM 2801 O O . GLU A 1 344 ? -12.022 -16.892 14.403 1.00 95.81 344 GLU A O 1
ATOM 2806 N N . SER A 1 345 ? -11.977 -16.733 12.154 1.00 96.31 345 SER A N 1
ATOM 2807 C CA . SER A 1 345 ? -13.324 -16.198 11.992 1.00 96.31 345 SER A CA 1
ATOM 2808 C C . SER A 1 345 ? -13.845 -16.426 10.573 1.00 96.31 345 SER A C 1
ATOM 2810 O O . SER A 1 345 ? -13.145 -16.179 9.584 1.00 96.31 345 SER A O 1
ATOM 2812 N N . ASP A 1 346 ? -15.114 -16.821 10.498 1.00 95.56 346 ASP A N 1
ATOM 2813 C CA . ASP A 1 346 ? -15.851 -17.022 9.247 1.00 95.56 346 ASP A CA 1
ATOM 2814 C C . ASP A 1 346 ? -16.507 -15.737 8.721 1.00 95.56 346 ASP A C 1
ATOM 2816 O O . ASP A 1 346 ? -17.100 -15.738 7.641 1.00 95.56 346 ASP A O 1
ATOM 2820 N N . LEU A 1 347 ? -16.405 -14.626 9.460 1.00 96.81 347 LEU A N 1
ATOM 2821 C CA . LEU A 1 347 ? -16.944 -13.343 9.015 1.00 96.81 347 LEU A CA 1
ATOM 2822 C C . LEU A 1 347 ? -16.244 -12.896 7.727 1.00 96.81 347 LEU A C 1
ATOM 2824 O O . LEU A 1 347 ? -15.021 -13.001 7.585 1.00 96.81 347 LEU A O 1
ATOM 2828 N N . ALA A 1 348 ? -17.025 -12.374 6.781 1.00 94.75 348 ALA A N 1
ATOM 2829 C CA . ALA A 1 348 ? -16.539 -12.030 5.446 1.00 94.75 348 ALA A CA 1
ATOM 2830 C C . ALA A 1 348 ? -15.445 -10.955 5.486 1.00 94.75 348 ALA A C 1
ATOM 2832 O O . ALA A 1 348 ? -14.500 -10.994 4.698 1.00 94.75 348 ALA A O 1
ATOM 2833 N N . SER A 1 349 ? -15.551 -10.015 6.427 1.00 96.56 349 SER A N 1
ATOM 2834 C CA . SER A 1 349 ? -14.545 -8.973 6.626 1.00 96.56 349 SER A CA 1
ATOM 2835 C C . SER A 1 349 ? -13.313 -9.423 7.416 1.00 96.56 349 SER A C 1
ATOM 2837 O O . SER A 1 349 ? -12.362 -8.649 7.510 1.00 96.56 349 SER A O 1
ATOM 2839 N N . ALA A 1 350 ? -13.288 -10.633 7.985 1.00 97.19 350 ALA A N 1
ATOM 2840 C CA . ALA A 1 350 ? -12.186 -11.096 8.821 1.00 97.19 350 ALA A CA 1
ATOM 2841 C C . ALA A 1 350 ? -11.027 -11.645 7.983 1.00 97.19 350 ALA A C 1
ATOM 2843 O O . ALA A 1 350 ? -11.179 -12.616 7.246 1.00 97.19 350 ALA A O 1
ATOM 2844 N N . PHE A 1 351 ? -9.839 -11.074 8.143 1.00 96.25 351 PHE A N 1
ATOM 2845 C CA . PHE A 1 351 ? -8.586 -11.536 7.550 1.00 96.25 351 PHE A CA 1
ATOM 2846 C C . PHE A 1 351 ? -7.725 -12.126 8.666 1.00 96.25 351 PHE A C 1
ATOM 2848 O O . PHE A 1 351 ? -6.836 -11.471 9.214 1.00 96.25 351 PHE A O 1
ATOM 2855 N N . SER A 1 352 ? -8.063 -13.362 9.032 1.00 96.12 352 SER A N 1
ATOM 2856 C CA . SER A 1 352 ? -7.425 -14.116 10.108 1.00 96.12 352 SER A CA 1
ATOM 2857 C C . SER A 1 352 ? -5.963 -14.419 9.813 1.00 96.12 352 SER A C 1
ATOM 2859 O O . SER A 1 352 ? -5.591 -14.712 8.673 1.00 96.12 352 SER A O 1
ATOM 2861 N N . PHE A 1 353 ? -5.144 -14.357 10.852 1.00 94.81 353 PHE A N 1
ATOM 2862 C CA . PHE A 1 353 ? -3.776 -14.844 10.848 1.00 94.81 353 PHE A CA 1
ATOM 2863 C C . PHE A 1 353 ? -3.464 -15.487 12.195 1.00 94.81 353 PHE A C 1
ATOM 2865 O O . PHE A 1 353 ? -3.970 -15.060 13.233 1.00 94.81 353 PHE A O 1
ATOM 2872 N N . ASN A 1 354 ? -2.586 -16.482 12.189 1.00 92.94 354 ASN A N 1
ATOM 2873 C CA . ASN A 1 354 ? -2.152 -17.157 13.399 1.00 92.94 354 ASN A CA 1
ATOM 2874 C C . ASN A 1 354 ? -0.720 -16.728 13.740 1.00 92.94 354 ASN A C 1
ATOM 2876 O O . ASN A 1 354 ? 0.211 -16.947 12.970 1.00 92.94 354 ASN A O 1
ATOM 2880 N N . LYS A 1 355 ? -0.531 -16.099 14.904 1.00 88.81 355 LYS A N 1
ATOM 2881 C CA . LYS A 1 355 ? 0.793 -15.619 15.339 1.00 88.81 355 LYS A CA 1
ATOM 2882 C C . LYS A 1 355 ? 1.798 -16.749 15.570 1.00 88.81 355 LYS A C 1
ATOM 2884 O O . LYS A 1 355 ? 2.986 -16.524 15.365 1.00 88.81 355 LYS A O 1
ATOM 2889 N N . ASN A 1 356 ? 1.325 -17.937 15.951 1.00 86.94 356 ASN A N 1
ATOM 2890 C CA . ASN A 1 356 ? 2.180 -19.105 16.151 1.00 86.94 356 ASN A CA 1
ATOM 2891 C C . ASN A 1 356 ? 2.664 -19.659 14.810 1.00 86.94 356 ASN A C 1
ATOM 2893 O O . ASN A 1 356 ? 3.845 -19.937 14.669 1.00 86.94 356 ASN A O 1
ATOM 2897 N N . GLU A 1 357 ? 1.778 -19.752 13.814 1.00 87.06 357 GLU A N 1
ATOM 2898 C CA . GLU A 1 357 ? 2.157 -20.164 12.450 1.00 87.06 357 GLU A CA 1
ATOM 2899 C C . GLU A 1 357 ? 3.105 -19.155 11.793 1.00 87.06 357 GLU A C 1
ATOM 2901 O O . GLU A 1 357 ? 3.969 -19.525 11.008 1.00 87.06 357 GLU A O 1
ATOM 2906 N N . LEU A 1 358 ? 2.966 -17.873 12.140 1.00 84.00 358 LEU A N 1
ATOM 2907 C CA . LEU A 1 358 ? 3.863 -16.808 11.697 1.00 84.00 358 LEU A CA 1
ATOM 2908 C C . LEU A 1 358 ? 5.133 -16.673 12.552 1.00 84.00 358 LEU A C 1
ATOM 2910 O O . LEU A 1 358 ? 5.916 -15.757 12.301 1.00 84.00 358 LEU A O 1
ATOM 2914 N N . SER A 1 359 ? 5.314 -17.509 13.581 1.00 84.94 359 SER A N 1
ATOM 2915 C CA . SER A 1 359 ? 6.450 -17.464 14.512 1.00 84.94 359 SER A CA 1
ATOM 2916 C C . SER A 1 359 ? 6.769 -16.050 15.021 1.00 84.94 359 SER A C 1
ATOM 2918 O O . SER A 1 359 ? 7.926 -15.639 15.075 1.00 84.94 359 SER A O 1
ATOM 2920 N N . THR A 1 360 ? 5.742 -15.260 15.364 1.00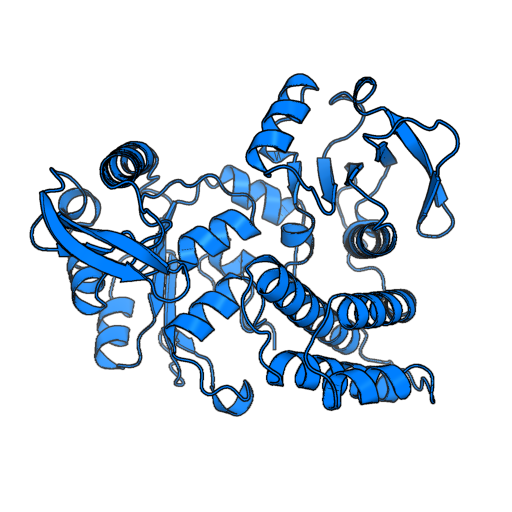 83.50 360 THR A N 1
ATOM 2921 C CA . THR A 1 360 ? 5.917 -13.845 15.721 1.00 83.50 360 THR A CA 1
ATOM 2922 C C . THR A 1 360 ? 5.219 -13.461 17.020 1.00 83.50 360 THR A C 1
ATOM 2924 O O . THR A 1 360 ? 4.056 -13.777 17.256 1.00 83.50 360 THR A O 1
ATOM 2927 N N . THR A 1 361 ? 5.909 -12.674 17.845 1.00 87.25 361 THR A N 1
ATOM 2928 C CA . THR A 1 361 ? 5.353 -12.034 19.052 1.00 87.25 361 THR A CA 1
ATOM 2929 C C . THR A 1 361 ? 4.835 -10.618 18.777 1.00 87.25 361 THR A C 1
ATOM 2931 O O . THR A 1 361 ? 4.418 -9.903 19.691 1.00 87.25 361 THR A O 1
ATOM 2934 N N . SER A 1 362 ? 4.838 -10.205 17.506 1.00 90.81 362 SER A N 1
ATOM 2935 C CA . SER A 1 362 ? 4.450 -8.865 17.075 1.00 90.81 362 SER A CA 1
ATOM 2936 C C . SER A 1 362 ? 3.023 -8.497 17.492 1.00 90.81 362 SER A C 1
ATOM 2938 O O . SER A 1 362 ? 2.090 -9.315 17.521 1.00 90.81 362 SER A O 1
ATOM 2940 N N . LYS A 1 363 ? 2.817 -7.204 17.752 1.00 94.25 363 LYS A N 1
ATOM 2941 C CA . LYS A 1 363 ? 1.479 -6.640 17.939 1.00 94.25 363 LYS A CA 1
ATOM 2942 C C . LYS A 1 363 ? 0.671 -6.805 16.651 1.00 94.25 363 LYS A C 1
ATOM 2944 O O . LYS A 1 363 ? 1.209 -6.763 15.547 1.00 94.25 363 LYS A O 1
ATOM 2949 N N . THR A 1 364 ? -0.641 -6.944 16.784 1.00 95.38 364 THR A N 1
ATOM 2950 C CA . THR A 1 364 ? -1.554 -7.209 15.658 1.00 95.38 364 THR A CA 1
ATOM 2951 C C . THR A 1 364 ? -1.457 -6.142 14.567 1.00 95.38 364 THR A C 1
ATOM 2953 O O . THR A 1 364 ? -1.408 -6.471 13.386 1.00 95.38 364 THR A O 1
ATOM 2956 N N . TRP A 1 365 ? -1.291 -4.872 14.946 1.00 94.44 365 TRP A N 1
ATOM 2957 C CA . TRP A 1 365 ? -1.083 -3.778 13.994 1.00 94.44 365 TRP A CA 1
ATOM 2958 C C . TRP A 1 365 ? 0.220 -3.898 13.188 1.00 94.44 365 TRP A C 1
ATOM 2960 O O . TRP A 1 365 ? 0.267 -3.463 12.038 1.00 94.44 365 TRP A O 1
ATOM 2970 N N . GLN A 1 366 ? 1.277 -4.483 13.767 1.00 93.31 366 GLN A N 1
ATOM 2971 C CA . GLN A 1 366 ? 2.545 -4.719 13.069 1.00 93.31 366 GLN A CA 1
ATOM 2972 C C . GLN A 1 366 ? 2.368 -5.826 12.035 1.00 93.31 366 GLN A C 1
ATOM 2974 O O . GLN A 1 366 ? 2.809 -5.669 10.903 1.00 93.31 366 GLN A O 1
ATOM 2979 N N . VAL A 1 367 ? 1.662 -6.904 12.392 1.00 93.19 367 VAL A N 1
ATOM 2980 C CA . VAL A 1 367 ? 1.334 -7.986 11.452 1.00 93.19 367 VAL A CA 1
ATOM 2981 C C . VAL A 1 367 ? 0.446 -7.466 10.319 1.00 93.19 367 VAL A C 1
ATOM 2983 O O . VAL A 1 367 ? 0.753 -7.705 9.155 1.00 93.19 367 VAL A O 1
ATOM 2986 N N . ALA A 1 368 ? -0.586 -6.676 10.632 1.00 94.69 368 ALA A N 1
ATOM 2987 C CA . ALA A 1 368 ? -1.444 -6.025 9.640 1.00 94.69 368 ALA A CA 1
ATOM 2988 C C . ALA A 1 368 ? -0.640 -5.149 8.661 1.00 94.69 368 ALA A C 1
ATOM 2990 O O . ALA A 1 368 ? -0.833 -5.228 7.444 1.00 94.69 368 ALA A O 1
ATOM 2991 N N . ASN A 1 369 ? 0.310 -4.358 9.173 1.00 93.19 369 ASN A N 1
ATOM 2992 C CA . ASN A 1 369 ? 1.221 -3.584 8.334 1.00 93.19 369 ASN A CA 1
ATOM 2993 C C . ASN A 1 369 ? 2.115 -4.497 7.487 1.00 93.19 369 ASN A C 1
ATOM 2995 O O . ASN A 1 369 ? 2.248 -4.255 6.295 1.00 93.19 369 ASN A O 1
ATOM 2999 N N . SER A 1 370 ? 2.678 -5.566 8.049 1.00 87.75 370 SER A N 1
ATOM 3000 C CA . SER A 1 370 ? 3.509 -6.523 7.309 1.00 87.75 370 SER A CA 1
ATOM 3001 C C . SER A 1 370 ? 2.744 -7.228 6.186 1.00 87.75 370 SER A C 1
ATOM 3003 O O . SER A 1 370 ? 3.282 -7.365 5.090 1.00 87.75 370 SER A O 1
ATOM 3005 N N . ILE A 1 371 ? 1.481 -7.608 6.398 1.00 89.75 371 ILE A N 1
ATOM 3006 C CA . ILE A 1 371 ? 0.611 -8.126 5.329 1.00 89.75 371 ILE A CA 1
ATOM 3007 C C . ILE A 1 371 ? 0.395 -7.046 4.259 1.00 89.75 371 ILE A C 1
ATOM 3009 O O . ILE A 1 371 ? 0.573 -7.301 3.072 1.00 89.75 371 ILE A O 1
ATOM 3013 N N . SER A 1 372 ? 0.093 -5.815 4.678 1.00 91.75 372 SER A N 1
ATOM 3014 C CA . SER A 1 372 ? -0.134 -4.661 3.792 1.00 91.75 372 SER A CA 1
ATOM 3015 C C . SER A 1 372 ? 1.102 -4.279 2.965 1.00 91.75 372 SER A C 1
ATOM 3017 O O . SER A 1 372 ? 0.978 -3.840 1.825 1.00 91.75 372 SER A O 1
ATOM 3019 N N . MET A 1 373 ? 2.303 -4.476 3.517 1.00 85.25 373 MET A N 1
ATOM 3020 C CA . MET A 1 373 ? 3.591 -4.307 2.830 1.00 85.25 373 MET A CA 1
ATOM 3021 C C . MET A 1 373 ? 3.898 -5.457 1.863 1.00 85.25 373 MET A C 1
ATOM 3023 O O . MET A 1 373 ? 4.910 -5.421 1.169 1.00 85.25 373 MET A O 1
ATOM 3027 N N . GLY A 1 374 ? 3.084 -6.512 1.869 1.00 80.38 374 GLY A N 1
ATOM 3028 C CA . GLY A 1 374 ? 3.366 -7.763 1.189 1.00 80.38 374 GLY A CA 1
ATOM 3029 C C . GLY A 1 374 ? 4.363 -8.656 1.927 1.00 80.38 374 GLY A C 1
ATOM 3030 O O . GLY A 1 374 ? 4.494 -9.799 1.524 1.00 80.38 374 GLY A O 1
ATOM 3031 N N . LYS A 1 375 ? 5.014 -8.228 3.017 1.00 77.25 375 LYS A N 1
ATOM 3032 C CA . LYS A 1 375 ? 6.004 -9.036 3.762 1.00 77.25 375 LYS A CA 1
ATOM 3033 C C . LYS A 1 375 ? 5.451 -10.390 4.208 1.00 77.25 375 LYS A C 1
ATOM 3035 O O . LYS A 1 375 ? 6.149 -11.388 4.136 1.00 77.25 375 LYS A O 1
ATOM 3040 N N . ILE A 1 376 ? 4.187 -10.415 4.628 1.00 82.44 376 ILE A N 1
ATOM 3041 C CA . ILE A 1 376 ? 3.470 -11.639 4.993 1.00 82.44 376 ILE A CA 1
ATOM 3042 C C . ILE A 1 376 ? 2.455 -11.950 3.891 1.00 82.44 376 ILE A C 1
ATOM 3044 O O . ILE A 1 376 ? 1.483 -11.219 3.695 1.00 82.44 376 ILE A O 1
ATOM 3048 N N . ALA A 1 377 ? 2.685 -13.032 3.146 1.00 82.94 377 ALA A N 1
ATOM 3049 C CA . ALA A 1 377 ? 1.855 -13.440 2.011 1.00 82.94 377 ALA A CA 1
ATOM 3050 C C . ALA A 1 377 ? 0.662 -14.321 2.422 1.00 82.94 377 ALA A C 1
ATOM 3052 O O . ALA A 1 377 ? 0.567 -15.464 1.998 1.00 82.94 377 ALA A O 1
ATOM 3053 N N . LEU A 1 378 ? -0.253 -13.813 3.247 1.00 87.75 378 LEU A N 1
ATOM 3054 C CA . LEU A 1 378 ? -1.434 -14.601 3.636 1.00 87.75 378 LEU A CA 1
ATOM 3055 C C . LEU A 1 378 ? -2.587 -14.479 2.638 1.00 87.75 378 LEU A C 1
ATOM 3057 O O . LEU A 1 378 ? -3.290 -15.450 2.368 1.00 87.75 378 LEU A O 1
ATOM 3061 N N . TYR A 1 379 ? -2.767 -13.285 2.078 1.00 91.50 379 TYR A N 1
ATOM 3062 C CA . TYR A 1 379 ? -3.896 -12.963 1.215 1.00 91.50 379 TYR A CA 1
ATOM 3063 C C . TYR A 1 379 ? -3.439 -12.265 -0.064 1.00 91.50 379 TYR A C 1
ATOM 3065 O O . TYR A 1 379 ? -2.458 -11.515 -0.059 1.00 91.50 379 TYR A O 1
ATOM 3073 N N . ASP A 1 380 ? -4.167 -12.497 -1.155 1.00 90.88 380 ASP A N 1
ATOM 3074 C CA . ASP A 1 380 ? -3.940 -11.824 -2.431 1.00 90.88 380 ASP A CA 1
ATOM 3075 C C . ASP A 1 380 ? -4.379 -10.355 -2.327 1.00 90.88 380 ASP A C 1
ATOM 3077 O O . ASP A 1 380 ? -5.568 -10.023 -2.302 1.00 90.88 380 ASP A O 1
ATOM 3081 N N . LEU A 1 381 ? -3.391 -9.462 -2.270 1.00 93.50 381 LEU A N 1
ATOM 3082 C CA . LEU A 1 381 ? -3.620 -8.024 -2.183 1.00 93.50 381 LEU A CA 1
ATOM 3083 C C . LEU A 1 381 ? -4.321 -7.468 -3.432 1.00 93.50 381 LEU A C 1
ATOM 3085 O O . LEU A 1 381 ? -5.087 -6.518 -3.302 1.00 93.50 381 LEU A O 1
ATOM 3089 N N . TRP A 1 382 ? -4.138 -8.040 -4.625 1.00 94.12 382 TRP A N 1
ATOM 3090 C CA . TRP A 1 382 ? -4.867 -7.576 -5.808 1.00 94.12 382 TRP A CA 1
ATOM 3091 C C . TRP A 1 382 ? -6.357 -7.838 -5.685 1.00 94.12 382 TRP A C 1
ATOM 3093 O O . TRP A 1 382 ? -7.161 -6.954 -5.978 1.00 94.12 382 TRP A O 1
ATOM 3103 N N . ASP A 1 383 ? -6.723 -9.036 -5.238 1.00 92.25 383 ASP A N 1
ATOM 3104 C CA . ASP A 1 383 ? -8.119 -9.431 -5.070 1.00 92.25 383 ASP A CA 1
ATOM 3105 C C . ASP A 1 383 ? -8.805 -8.597 -3.978 1.00 92.25 383 ASP A C 1
ATOM 3107 O O . ASP A 1 383 ? -9.953 -8.168 -4.145 1.00 92.25 383 ASP A O 1
ATOM 3111 N N . ILE A 1 384 ? -8.080 -8.273 -2.903 1.00 93.56 384 ILE A N 1
ATOM 3112 C CA . ILE A 1 384 ? -8.543 -7.341 -1.869 1.00 93.56 384 ILE A CA 1
ATOM 3113 C C . ILE A 1 384 ? -8.797 -5.950 -2.466 1.00 93.56 384 ILE A C 1
ATOM 3115 O O . ILE A 1 384 ? -9.868 -5.374 -2.269 1.00 93.56 384 ILE A O 1
ATOM 3119 N N . LEU A 1 385 ? -7.835 -5.390 -3.202 1.00 95.88 385 LEU A N 1
ATOM 3120 C CA . LEU A 1 385 ? -7.911 -4.003 -3.673 1.00 95.88 385 LEU A CA 1
ATOM 3121 C C . LEU A 1 385 ? -8.935 -3.818 -4.802 1.00 95.88 385 LEU A C 1
ATOM 3123 O O . LEU A 1 385 ? -9.706 -2.848 -4.815 1.00 95.88 385 LEU A O 1
ATOM 3127 N N . LEU A 1 386 ? -8.978 -4.760 -5.742 1.00 93.06 386 LEU A N 1
ATOM 3128 C CA . LEU A 1 386 ? -9.885 -4.711 -6.885 1.00 93.06 386 LEU A CA 1
ATOM 3129 C C . LEU A 1 386 ? -11.310 -5.096 -6.495 1.00 93.06 386 LEU A C 1
ATOM 3131 O O . LEU A 1 386 ? -12.249 -4.407 -6.901 1.00 93.06 386 LEU A O 1
ATOM 3135 N N . TYR A 1 387 ? -11.474 -6.131 -5.669 1.00 88.38 387 TYR A N 1
ATOM 3136 C CA . TYR A 1 387 ? -12.767 -6.797 -5.482 1.00 88.38 387 TYR A CA 1
ATOM 3137 C C . TYR A 1 387 ? -13.220 -6.899 -4.023 1.00 88.38 387 TYR A C 1
ATOM 3139 O O . TYR A 1 387 ? -14.355 -7.292 -3.781 1.00 88.38 387 TYR A O 1
ATOM 3147 N N . GLY A 1 388 ? -12.374 -6.554 -3.046 1.00 86.25 388 GLY A N 1
ATOM 3148 C CA . GLY A 1 388 ? -12.668 -6.792 -1.628 1.00 86.25 388 GLY A CA 1
ATOM 3149 C C . GLY A 1 388 ? -12.718 -8.280 -1.276 1.00 86.25 388 GLY A C 1
ATOM 3150 O O . GLY A 1 388 ? -13.342 -8.655 -0.288 1.00 86.25 388 GLY A O 1
ATOM 3151 N N . LYS A 1 389 ? -12.104 -9.139 -2.100 1.00 88.38 389 LYS A N 1
ATOM 3152 C CA . LYS A 1 389 ? -12.217 -10.591 -1.979 1.00 88.38 389 LYS A CA 1
ATOM 3153 C C . LYS A 1 389 ? -11.126 -11.149 -1.066 1.00 88.38 389 LYS A C 1
ATOM 3155 O O . LYS A 1 389 ? -9.943 -10.866 -1.235 1.00 88.38 389 LYS A O 1
ATOM 3160 N N . LYS A 1 390 ? -11.537 -11.998 -0.123 1.00 89.56 390 LYS A N 1
ATOM 3161 C CA . LYS A 1 390 ? -10.655 -12.774 0.758 1.00 89.56 390 LYS A CA 1
ATOM 3162 C C . LYS A 1 390 ? -10.137 -14.014 0.016 1.00 89.56 390 LYS A C 1
ATOM 3164 O O . LYS A 1 390 ? -10.700 -15.097 0.141 1.00 89.56 390 LYS A O 1
ATOM 3169 N N . THR A 1 391 ? -9.079 -13.849 -0.776 1.00 89.62 391 THR A N 1
ATOM 3170 C CA . THR A 1 391 ? -8.379 -14.962 -1.445 1.00 89.62 391 THR A CA 1
ATOM 3171 C C . THR A 1 391 ? -7.109 -15.291 -0.657 1.00 89.62 391 THR A C 1
ATOM 3173 O O . THR A 1 391 ? -6.211 -14.452 -0.583 1.00 89.62 391 THR A O 1
ATOM 3176 N N . LYS A 1 392 ? -7.039 -16.477 -0.035 1.00 87.62 392 LYS A N 1
ATOM 3177 C CA . LYS A 1 392 ? -5.816 -16.965 0.630 1.00 87.62 392 LYS A CA 1
ATOM 3178 C C . LYS A 1 392 ? -4.771 -17.363 -0.421 1.00 87.62 392 LYS A C 1
ATOM 3180 O O . LYS A 1 392 ? -5.137 -17.835 -1.492 1.00 87.62 392 LYS A O 1
ATOM 3185 N N . LEU A 1 393 ? -3.493 -17.135 -0.119 1.00 79.62 393 LEU A N 1
ATOM 3186 C CA . LEU A 1 393 ? -2.362 -17.538 -0.973 1.00 79.62 393 LEU A CA 1
ATOM 3187 C C . LEU A 1 393 ? -1.769 -18.911 -0.597 1.00 79.62 393 LEU A C 1
ATOM 3189 O O . LEU A 1 393 ? -0.861 -19.375 -1.283 1.00 79.62 393 LEU A O 1
ATOM 3193 N N . SER A 1 394 ? -2.265 -19.515 0.488 1.00 60.94 394 SER A N 1
ATOM 3194 C CA . SER A 1 394 ? -1.935 -20.861 0.974 1.00 60.94 394 SER A CA 1
ATOM 3195 C C . SER A 1 394 ? -2.797 -21.933 0.326 1.00 60.94 394 SER A C 1
ATOM 3197 O O . SER A 1 394 ? -4.040 -21.747 0.394 1.00 60.94 394 SER A O 1
#

Foldseek 3Di:
DPQPLLVLVVLLLLLVLLLVVQVVCVVLVHFRPLLSLQSNLVSLVVNCVSVVPPPPCPVLSVCSNPDGDDPVNSVSSLVSSLVSLVSHDQPDLPAAAWQEEEEDEDDPLSLVLSLCSNCVSRYPHYAYEYCPDDQPDWRQHPNDTHTYDYLVPAACVRTQAYEYHDDPDDPVVVQVSVVVRVDHLLRYFYSLLSSAPPDDNVLLSLLQVLLEAEDEQAQLRVLLCRSSVHPHLALRHQKHFDLVLSLVCLVPPVLVQLDDDWDFDDWDADPSNRAIFTWTDTNNTTITNHVDNPHVVSRVSNVVNSVRHDPPHYAYYEEDADPVSVVSQLPRPDQAYAYEYCDDDPRQRYPYDHCVVVVDPDDSVVVSNCVSNVSDQQARPSCRSNGSGGHGPD